Protein 1KS8 (pdb70)

Organism: NCBI:txid62960

Radius of gyration: 20.11 Å; Cα contacts (8 Å, |Δi|>4): 929; chains: 1; bounding box: 39×52×60 Å

CATH classification: 1.50.10.10

Secondary structure (DSSP, 8-state):
----HHHHHHHHHHHHHHTB-BSPPTT-S-TT---B-TT-B-TT--B---SB--SSS--EEHHHHHHHHHHHHHHHHHTHHHHHHTT-HHHHHHHHHHHHHHHHHH--BTTBEEEEES-HHHHHT--S-GGG--S---EEEE-SSS--HHHHHHHHHHHHHHHHHTTTT-HHHHHHHHHHHHHHHHHHHHS---HHHHSGGGGGTS----THHHHHHHHHHHHHHH--HHHHHHHHHHHHHTTGGGSPP---SS--HHHHHHHHHHHH--HHHHHHHHHHHHHHHHTS-B-TTS-B---STTHHHHHHHHHHHHHHHHHTTSSHHHHHHHHHHHHHIIIIITSS--BTTSSSS--S--S-HHHHPPPTTS--SHHHHT-SSPPSS--TTPBP----TTS-----TT-HHHH---HHHHHHHHHHHHHHHHTT-

InterPro domains:
  IPR001701 Glycoside hydrolase family 9 [PF00759] (20-440)
  IPR008928 Six-hairpin glycosidase superfamily [SSF48208] (18-444)
  IPR012341 Six-hairpin glycosidase-like superfamily [G3DSA:1.50.10.10] (16-448)
  IPR033126 Glycosyl hydrolases family 9, Asp/Glu active sites [PS00698] (416-434)

Solvent-accessible surface area: 15464 Å² total; per-residue (Å²): 195,92,42,79,9,72,65,0,0,82,13,0,11,48,0,2,13,2,2,12,0,0,156,23,48,119,88,18,126,14,89,62,7,108,61,3,13,78,127,5,88,7,89,136,40,51,74,0,17,13,1,2,4,6,7,4,10,5,0,0,4,4,2,0,4,0,0,0,1,0,0,2,0,1,0,5,38,38,5,74,60,0,1,59,66,2,72,4,37,96,32,2,45,95,4,0,69,45,0,0,50,4,1,36,74,0,13,42,52,103,54,35,2,1,1,1,0,0,59,0,10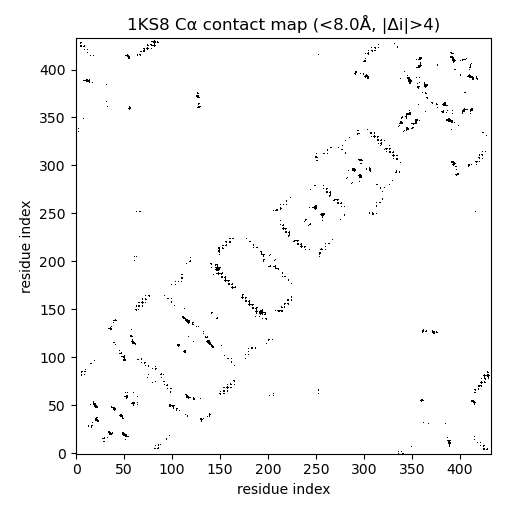3,35,2,58,73,42,3,0,22,3,62,58,26,136,49,80,39,52,11,61,53,0,25,68,94,130,26,1,0,2,0,0,0,0,0,0,0,0,0,0,0,0,4,24,18,11,156,132,83,53,33,117,23,10,98,57,0,30,69,30,0,101,52,0,10,72,1,1,39,100,80,102,15,83,3,3,76,17,4,67,33,0,116,126,72,26,41,16,53,50,22,85,1,1,1,0,0,0,0,0,0,0,29,46,24,31,111,58,87,74,24,25,88,33,0,24,66,18,8,95,128,29,18,0,85,129,60,60,39,12,9,20,33,39,40,0,0,1,0,0,1,2,2,0,1,105,36,28,105,100,109,67,14,30,75,35,0,76,72,35,0,50,107,2,40,108,106,31,95,63,5,107,125,31,0,0,34,60,56,80,118,0,3,2,12,25,1,4,2,3,0,0,0,0,1,7,0,3,86,39,60,25,64,27,93,62,3,51,99,32,0,32,60,4,0,17,6,3,1,16,85,12,61,45,0,5,0,2,37,33,48,76,92,25,2,56,62,2,32,4,12,6,0,5,1,28,72,65,137,49,111,14,56,107,112,23,43,111,34,113,89,70,9,133,25,96,3,33,0,0,0,0,1,0,0,43,92,86,23,91,29,113,24,53,10,63,36,121,26,44,0,35,0,2,1,2,14,0,0,0,0,1,0,0,0,0,0,0,7,41,49,64,96

Nearest PDB structures (foldseek):
  1ks8-assembly1_A  TM=1.002E+00  e=2.224E-71  Nasutitermes takasagoensis
  8u49-assembly1_A  TM=9.585E-01  e=5.360E-38  Bacillus licheniformis DSM 13 = ATCC 14580
  4tf4-assembly2_B  TM=9.426E-01  e=1.938E-38  Thermobifida fusca
  1g87-assembly1_A  TM=9.293E-01  e=2.355E-37  Ruminiclostridium cellulolyticum
  1ga2-assembly1_A  TM=9.289E-01  e=2.967E-37  Ruminiclostridium cellulolyticum

Structure (mmCIF, N/CA/C/O backbone):
data_1KS8
#
_entry.id   1KS8
#
_cell.length_a   89.71
_cell.length_b   83.83
_cell.length_c   60.68
_cell.angle_alpha   90.00
_cell.angle_beta   95.60
_cell.angle_gamma   90.00
#
_symmetry.space_group_name_H-M   'C 1 2 1'
#
loop_
_entity.id
_entity.type
_entity.pdbx_description
1 polymer Endo-b-1,4-glucanase
2 non-polymer 'SULFATE ION'
3 water water
#
loop_
_atom_site.group_PDB
_atom_site.id
_atom_site.type_symbol
_atom_site.label_atom_id
_atom_site.label_alt_id
_atom_site.label_comp_id
_atom_site.label_asym_id
_atom_site.label_entity_id
_atom_site.label_seq_id
_atom_site.pdbx_PDB_ins_code
_atom_site.Cartn_x
_atom_site.Cartn_y
_atom_site.Cartn_z
_atom_site.occupancy
_atom_site.B_iso_or_equiv
_atom_site.auth_seq_id
_atom_site.auth_comp_id
_atom_site.auth_asym_id
_atom_site.auth_atom_id
_atom_site.pdbx_PDB_model_num
ATOM 1 N N . MET A 1 1 ? 66.299 -39.446 -14.824 1.00 43.40 1 MET A N 1
ATOM 2 C CA . MET A 1 1 ? 67.096 -40.315 -15.737 1.00 42.67 1 MET A CA 1
ATOM 3 C C . MET A 1 1 ? 68.477 -40.592 -15.154 1.00 40.34 1 MET A C 1
ATOM 4 O O . MET A 1 1 ? 68.704 -40.410 -13.957 1.00 41.15 1 MET A O 1
ATOM 9 N N . ALA A 1 2 ? 69.395 -41.030 -16.011 1.00 36.63 2 ALA A N 1
ATOM 10 C CA . ALA A 1 2 ? 70.759 -41.335 -15.596 1.00 30.66 2 ALA A CA 1
ATOM 11 C C . ALA A 1 2 ? 70.764 -42.344 -14.454 1.00 26.80 2 ALA A C 1
ATOM 12 O O . ALA A 1 2 ? 71.274 -42.066 -13.367 1.00 26.99 2 ALA A O 1
ATOM 14 N N . TYR A 1 3 ? 70.197 -43.520 -14.707 1.00 20.40 3 TYR A N 1
ATOM 15 C CA . TYR A 1 3 ? 70.132 -44.569 -13.696 1.00 16.23 3 TYR A CA 1
ATOM 16 C C . TYR A 1 3 ? 71.416 -45.386 -13.612 1.00 14.15 3 TYR A C 1
ATOM 17 O O . TYR A 1 3 ? 72.046 -45.689 -14.626 1.00 14.37 3 TYR A O 1
ATOM 26 N N . ASP A 1 4 ? 71.789 -45.742 -12.388 1.00 12.65 4 ASP A N 1
ATOM 27 C CA . ASP A 1 4 ? 72.983 -46.540 -12.129 1.00 11.81 4 ASP A CA 1
ATOM 28 C C . ASP A 1 4 ? 72.587 -48.011 -12.259 1.00 11.47 4 ASP A C 1
ATOM 29 O O . ASP A 1 4 ? 72.303 -48.673 -11.258 1.00 10.54 4 ASP A O 1
ATOM 34 N N . TYR A 1 5 ? 72.570 -48.517 -13.489 1.00 10.82 5 TYR A N 1
ATOM 35 C CA . TYR A 1 5 ? 72.183 -49.906 -13.733 1.00 10.20 5 TYR A CA 1
ATOM 36 C C . TYR A 1 5 ? 73.060 -50.901 -12.991 1.00 10.57 5 TYR A C 1
ATOM 37 O O . TYR A 1 5 ? 72.588 -51.958 -12.576 1.00 9.93 5 TYR A O 1
ATOM 46 N N . LYS A 1 6 ? 74.338 -50.577 -12.832 1.00 9.74 6 LYS A N 1
ATOM 47 C CA . LYS A 1 6 ? 75.238 -51.469 -12.114 1.00 10.06 6 LYS A CA 1
ATOM 48 C C . LYS A 1 6 ? 74.743 -51.663 -10.687 1.00 9.21 6 LYS A C 1
ATOM 49 O O . LYS A 1 6 ? 74.729 -52.781 -10.173 1.00 9.91 6 LYS A O 1
ATOM 55 N N . GLN A 1 7 ? 74.328 -50.576 -10.043 1.00 9.92 7 GLN A N 1
ATOM 56 C CA . GLN A 1 7 ? 73.845 -50.683 -8.676 1.00 8.85 7 GLN A CA 1
ATOM 57 C C . GLN A 1 7 ? 72.474 -51.349 -8.601 1.00 9.16 7 GLN A C 1
ATOM 58 O O . GLN A 1 7 ? 72.185 -52.045 -7.631 1.00 8.84 7 GLN A O 1
ATOM 64 N N . VAL A 1 8 ? 71.621 -51.146 -9.603 1.00 8.81 8 VAL A N 1
ATOM 65 C CA . VAL A 1 8 ? 70.318 -51.799 -9.552 1.00 7.63 8 VAL A CA 1
ATOM 66 C C . VAL A 1 8 ? 70.550 -53.307 -9.673 1.00 8.74 8 VAL A C 1
ATOM 67 O O . VAL A 1 8 ? 69.860 -54.098 -9.030 1.00 7.73 8 VAL A O 1
ATOM 71 N N . LEU A 1 9 ? 71.535 -53.700 -10.482 1.00 8.10 9 LEU A N 1
ATOM 72 C CA . LEU A 1 9 ? 71.872 -55.117 -10.643 1.00 7.14 9 LEU A CA 1
ATOM 73 C C . LEU A 1 9 ? 72.301 -55.678 -9.286 1.00 8.34 9 LEU A C 1
ATOM 74 O O . LEU A 1 9 ? 71.860 -56.753 -8.880 1.00 8.19 9 LEU A O 1
ATOM 79 N N . ARG A 1 10 ? 73.162 -54.947 -8.585 1.00 7.67 10 ARG A N 1
ATOM 80 C CA . ARG A 1 10 ? 73.611 -55.381 -7.267 1.00 7.81 10 ARG A CA 1
ATOM 81 C C . ARG A 1 10 ? 72.414 -55.451 -6.320 1.00 7.82 10 ARG A C 1
ATOM 82 O O . ARG A 1 10 ? 72.326 -56.352 -5.486 1.00 7.57 10 ARG A O 1
ATOM 90 N N . ASP A 1 11 ? 71.494 -54.499 -6.450 1.00 8.08 11 ASP A N 1
ATOM 91 C CA . ASP A 1 11 ? 70.305 -54.481 -5.601 1.00 7.83 11 ASP A CA 1
ATOM 92 C C . ASP A 1 11 ? 69.452 -55.718 -5.861 1.00 7.20 11 ASP A C 1
ATOM 93 O O . ASP A 1 11 ? 68.936 -56.332 -4.929 1.00 7.33 11 ASP A O 1
ATOM 98 N N . SER A 1 12 ? 69.298 -56.082 -7.131 1.00 7.42 12 SER A N 1
ATOM 99 C CA . SER A 1 12 ? 68.505 -57.258 -7.474 1.00 7.57 12 SER A CA 1
ATOM 100 C C . SER A 1 12 ? 69.118 -58.503 -6.831 1.00 7.52 12 SER A C 1
ATOM 101 O O . SER A 1 12 ? 68.405 -59.395 -6.371 1.00 7.06 12 SER A O 1
ATOM 104 N N . LEU A 1 13 ? 70.445 -58.564 -6.794 1.00 6.98 13 LEU A N 1
ATOM 105 C CA . LEU A 1 13 ? 71.106 -59.698 -6.169 1.00 7.48 13 LEU A CA 1
ATOM 106 C C . LEU A 1 13 ? 70.819 -59.700 -4.669 1.00 8.03 13 LEU A C 1
ATOM 107 O O . LEU A 1 13 ? 70.747 -60.762 -4.053 1.00 7.65 13 LEU A O 1
ATOM 112 N N . LEU A 1 14 ? 70.642 -58.519 -4.076 1.00 7.86 14 LEU A N 1
ATOM 113 C CA . LEU A 1 14 ? 70.318 -58.450 -2.653 1.00 7.11 14 LEU A CA 1
ATOM 114 C C . LEU A 1 14 ? 68.907 -58.989 -2.444 1.00 6.86 14 LEU A C 1
ATOM 115 O O . LEU A 1 14 ? 68.609 -59.582 -1.409 1.00 6.92 14 LEU A O 1
ATOM 120 N N . PHE A 1 15 ? 68.031 -58.779 -3.422 1.00 6.49 15 PHE A N 1
ATOM 121 C CA . PHE A 1 15 ? 66.679 -59.306 -3.299 1.00 6.55 15 PHE A CA 1
ATOM 122 C C . PHE A 1 15 ? 66.760 -60.830 -3.258 1.00 5.98 15 PHE A C 1
ATOM 123 O O . PHE A 1 15 ? 66.116 -61.468 -2.430 1.00 6.89 15 PHE A O 1
ATOM 131 N N . TYR A 1 16 ? 67.553 -61.426 -4.145 1.00 6.34 16 TYR A N 1
ATOM 132 C CA . TYR A 1 16 ? 67.657 -62.877 -4.124 1.00 5.94 16 TYR A CA 1
ATOM 133 C C . TYR A 1 16 ? 68.260 -63.374 -2.809 1.00 5.80 16 TYR A C 1
ATOM 134 O O . TYR A 1 16 ? 67.860 -64.419 -2.305 1.00 6.87 16 TYR A O 1
ATOM 143 N N . GLU A 1 17 ? 69.198 -62.625 -2.230 1.00 7.60 17 GLU A N 1
ATOM 144 C CA . GLU A 1 17 ? 69.756 -63.048 -0.947 1.00 7.98 17 GLU A CA 1
ATOM 145 C C . GLU A 1 17 ? 68.634 -63.043 0.093 1.00 6.85 17 GLU A C 1
ATOM 146 O O . GLU A 1 17 ? 68.604 -63.888 0.986 1.00 8.57 17 GLU A O 1
ATOM 152 N N . ALA A 1 18 ? 67.713 -62.089 -0.029 1.00 7.39 18 ALA A N 1
ATOM 153 C CA . ALA A 1 18 ? 66.592 -61.974 0.902 1.00 6.60 18 ALA A CA 1
ATOM 154 C C . ALA A 1 18 ? 65.586 -63.113 0.751 1.00 6.68 18 ALA A C 1
ATOM 155 O O . ALA A 1 18 ? 64.771 -63.346 1.646 1.00 7.83 18 ALA A O 1
ATOM 157 N N . GLN A 1 19 ? 65.645 -63.812 -0.381 1.00 6.32 19 GLN A N 1
ATOM 158 C CA . GLN A 1 19 ? 64.735 -64.923 -0.664 1.00 6.95 19 GLN A CA 1
ATOM 159 C C . GLN A 1 19 ? 65.329 -66.286 -0.325 1.00 6.63 19 GLN A C 1
ATOM 160 O O . GLN A 1 19 ? 64.671 -67.313 -0.487 1.00 7.55 19 GLN A O 1
ATOM 166 N N . ARG A 1 20 ? 66.571 -66.305 0.143 1.00 6.55 20 ARG A N 1
ATOM 167 C CA . ARG A 1 20 ? 67.220 -67.567 0.465 1.00 6.43 20 ARG A CA 1
ATOM 168 C C . ARG A 1 20 ? 66.600 -68.334 1.623 1.00 6.79 20 ARG A C 1
ATOM 169 O O . ARG A 1 20 ? 66.302 -67.773 2.680 1.00 7.08 20 ARG A O 1
ATOM 177 N N . SER A 1 21 ? 66.411 -69.629 1.403 1.00 6.90 21 SER A N 1
ATOM 178 C CA . SER A 1 21 ? 65.879 -70.527 2.416 1.00 6.98 21 SER A CA 1
ATOM 179 C C . SER A 1 21 ? 67.044 -71.407 2.874 1.00 6.99 21 SER A C 1
ATOM 180 O O . SER A 1 21 ? 68.022 -71.582 2.140 1.00 7.71 21 SER A O 1
ATOM 183 N N . GLY A 1 22 ? 66.950 -71.941 4.090 1.00 7.27 22 GLY A N 1
ATOM 184 C CA . GLY A 1 22 ? 67.996 -72.811 4.603 1.00 8.39 22 GLY A CA 1
ATOM 185 C C . GLY A 1 22 ? 69.050 -72.123 5.448 1.00 9.23 22 GLY A C 1
ATOM 186 O O . GLY A 1 22 ? 68.808 -71.066 6.027 1.00 9.16 22 GLY A O 1
ATOM 187 N N . ARG A 1 23 ? 70.225 -72.739 5.528 1.00 9.81 23 ARG A N 1
ATOM 188 C CA . ARG A 1 23 ? 71.335 -72.189 6.299 1.00 11.09 23 ARG A CA 1
ATOM 189 C C . ARG A 1 23 ? 72.054 -71.139 5.458 1.00 10.61 23 ARG A C 1
ATOM 190 O O . ARG A 1 23 ? 72.568 -71.438 4.380 1.00 11.42 23 ARG A O 1
ATOM 198 N N . LEU A 1 24 ? 72.083 -69.908 5.955 1.00 10.83 24 LEU A N 1
ATOM 199 C CA . LEU A 1 24 ? 72.719 -68.814 5.234 1.00 11.52 24 LEU A CA 1
ATOM 200 C C . LEU A 1 24 ? 74.229 -68.794 5.447 1.00 12.57 24 LEU A C 1
ATOM 201 O O . LEU A 1 24 ? 74.720 -69.108 6.533 1.00 13.59 24 LEU A O 1
ATOM 206 N N . PRO A 1 25 ? 74.986 -68.419 4.405 1.00 12.72 25 PRO A N 1
ATOM 207 C CA . PRO A 1 25 ? 76.447 -68.364 4.477 1.00 13.95 25 PRO A CA 1
ATOM 208 C C . PRO A 1 25 ? 76.983 -67.247 5.361 1.00 14.63 25 PRO A C 1
ATOM 209 O O . PRO A 1 25 ? 76.303 -66.252 5.617 1.00 14.58 25 PRO A O 1
ATOM 213 N N . ALA A 1 26 ? 78.217 -67.421 5.819 1.00 15.75 26 ALA A N 1
ATOM 214 C CA . ALA A 1 26 ? 78.858 -66.434 6.675 1.00 16.62 26 ALA A CA 1
ATOM 215 C C . ALA A 1 26 ? 78.985 -65.082 5.982 1.00 16.76 26 ALA A C 1
ATOM 216 O O . ALA A 1 26 ? 78.963 -64.042 6.639 1.00 18.27 26 ALA A O 1
ATOM 218 N N . ASP A 1 27 ? 79.110 -65.091 4.658 1.00 16.84 27 ASP A N 1
ATOM 219 C CA . ASP A 1 27 ? 79.253 -63.841 3.920 1.00 16.81 27 ASP A CA 1
ATOM 220 C C . ASP A 1 27 ? 77.939 -63.252 3.412 1.00 15.50 27 ASP A C 1
ATOM 221 O O . ASP A 1 27 ? 77.937 -62.415 2.512 1.00 16.52 27 ASP A O 1
ATOM 226 N N . GLN A 1 28 ? 76.825 -63.693 3.991 1.00 13.74 28 GLN A N 1
ATOM 227 C CA . GLN A 1 28 ? 75.510 -63.181 3.613 1.00 12.29 28 GLN A CA 1
ATOM 228 C C . GLN A 1 28 ? 75.537 -61.659 3.765 1.00 12.88 28 GLN A C 1
ATOM 229 O O . GLN A 1 28 ? 76.051 -61.144 4.758 1.00 14.59 28 GLN A O 1
ATOM 235 N N . LYS A 1 29 ? 74.991 -60.942 2.785 1.00 11.74 29 LYS A N 1
ATOM 236 C CA . LYS A 1 29 ? 74.965 -59.482 2.829 1.00 11.00 29 LYS A CA 1
ATOM 237 C C . LYS A 1 29 ? 73.660 -58.953 3.417 1.00 11.88 29 LYS A C 1
ATOM 238 O O . LYS A 1 29 ? 73.649 -57.923 4.090 1.00 14.27 29 LYS A O 1
ATOM 244 N N . VAL A 1 30 ? 72.560 -59.652 3.158 1.00 12.15 30 VAL A N 1
ATOM 245 C CA . VAL A 1 30 ? 71.268 -59.262 3.714 1.00 10.97 30 VAL A CA 1
ATOM 246 C C . VAL A 1 30 ? 71.220 -59.995 5.055 1.00 10.79 30 VAL A C 1
ATOM 247 O O . VAL A 1 30 ? 70.657 -61.086 5.182 1.00 10.15 30 VAL A O 1
ATOM 251 N N . THR A 1 31 ? 71.835 -59.368 6.052 1.00 12.14 31 THR A N 1
ATOM 252 C CA . THR A 1 31 ? 71.958 -59.939 7.383 1.00 13.52 31 THR A CA 1
ATOM 253 C C . THR A 1 31 ? 70.740 -59.945 8.294 1.00 12.29 31 THR A C 1
ATOM 254 O O . THR A 1 31 ? 70.785 -60.560 9.357 1.00 12.10 31 THR A O 1
ATOM 258 N N . TRP A 1 32 ? 69.661 -59.263 7.914 1.00 10.43 32 TRP A N 1
ATOM 259 C CA . TRP A 1 32 ? 68.474 -59.310 8.760 1.00 10.19 32 TRP A CA 1
ATOM 260 C C . TRP A 1 32 ? 67.759 -60.643 8.541 1.00 10.56 32 TRP A C 1
ATOM 261 O O . TRP A 1 32 ? 66.884 -61.023 9.319 1.00 11.21 32 TRP A O 1
ATOM 272 N N . ARG A 1 33 ? 68.139 -61.350 7.477 1.00 9.14 33 ARG A N 1
ATOM 273 C CA . ARG A 1 33 ? 67.575 -62.669 7.197 1.00 9.22 33 ARG A CA 1
ATOM 274 C C . ARG A 1 33 ? 68.383 -63.679 8.012 1.00 9.79 33 ARG A C 1
ATOM 275 O O . ARG A 1 33 ? 69.605 -63.549 8.137 1.00 10.36 33 ARG A O 1
ATOM 283 N N . LYS A 1 34 ? 67.702 -64.681 8.559 1.00 10.17 34 LYS A N 1
ATOM 284 C CA . LYS A 1 34 ? 68.354 -65.695 9.384 1.00 10.15 34 LYS A CA 1
ATOM 285 C C . LYS A 1 34 ? 68.110 -67.113 8.879 1.00 10.16 34 LYS A C 1
ATOM 286 O O . LYS A 1 34 ? 67.246 -67.343 8.036 1.00 9.77 34 LYS A O 1
ATOM 292 N N . ASP A 1 35 ? 68.876 -68.062 9.409 1.00 9.52 35 ASP A N 1
ATOM 293 C CA . ASP A 1 35 ? 68.721 -69.462 9.033 1.00 9.56 35 ASP A CA 1
ATOM 294 C C . ASP A 1 35 ? 67.271 -69.876 9.275 1.00 7.96 35 ASP A C 1
ATOM 295 O O . ASP A 1 35 ? 66.678 -69.523 10.297 1.00 9.41 35 ASP A O 1
ATOM 300 N N . SER A 1 36 ? 66.703 -70.643 8.350 1.00 8.33 36 SER A N 1
ATOM 301 C CA . SER A 1 36 ? 65.318 -71.073 8.489 1.00 8.19 36 SER A CA 1
ATOM 302 C C . SER A 1 36 ? 65.024 -72.285 7.623 1.00 8.04 36 SER A C 1
ATOM 303 O O . SER A 1 36 ? 65.820 -72.644 6.752 1.00 7.85 36 SER A O 1
ATOM 306 N N . ALA A 1 37 ? 63.869 -72.901 7.867 1.00 9.00 37 ALA A N 1
ATOM 307 C CA . ALA A 1 37 ? 63.433 -74.075 7.118 1.00 8.51 37 ALA A CA 1
ATOM 308 C C . ALA A 1 37 ? 64.537 -75.121 7.082 1.00 8.41 37 ALA A C 1
ATOM 309 O O . ALA A 1 37 ? 64.781 -75.752 6.050 1.00 8.70 37 ALA A O 1
ATOM 311 N N . LEU A 1 38 ? 65.183 -75.320 8.227 1.00 8.93 38 LEU A N 1
ATOM 312 C CA . LEU A 1 38 ? 66.286 -76.269 8.338 1.00 10.64 38 LEU A CA 1
ATOM 313 C C . LEU A 1 38 ? 65.855 -77.730 8.421 1.00 10.25 38 LEU A C 1
ATOM 314 O O . LEU A 1 38 ? 66.700 -78.625 8.430 1.00 11.94 38 LEU A O 1
ATOM 319 N N . ASN A 1 39 ? 64.548 -77.969 8.476 1.00 11.00 39 ASN A N 1
ATOM 320 C CA . ASN A 1 39 ? 64.026 -79.330 8.554 1.00 12.21 39 ASN A CA 1
ATOM 321 C C . ASN A 1 39 ? 63.363 -79.773 7.252 1.00 10.66 39 ASN A C 1
ATOM 322 O O . ASN A 1 39 ? 62.741 -80.833 7.196 1.00 10.50 39 ASN A O 1
ATOM 327 N N . ASP A 1 40 ? 63.483 -78.961 6.204 1.00 9.81 40 ASP A N 1
ATOM 328 C CA . ASP A 1 40 ? 62.884 -79.313 4.919 1.00 8.91 40 ASP A CA 1
ATOM 329 C C . ASP A 1 40 ? 63.465 -80.645 4.459 1.00 8.83 40 ASP A C 1
ATOM 330 O O . ASP A 1 40 ? 64.684 -80.795 4.339 1.00 8.99 40 ASP A O 1
ATOM 335 N N . GLN A 1 41 ? 62.593 -81.612 4.194 1.00 7.93 41 GLN A N 1
ATOM 336 C CA . GLN A 1 41 ? 63.061 -82.934 3.800 1.00 8.54 41 GLN A CA 1
ATOM 337 C C . GLN A 1 41 ? 62.060 -83.727 2.974 1.00 9.13 41 GLN A C 1
ATOM 338 O O . GLN A 1 41 ? 60.856 -83.457 3.003 1.00 8.64 41 GLN A O 1
ATOM 344 N N . GLY A 1 42 ? 62.576 -84.717 2.249 1.00 8.72 42 GLY A N 1
ATOM 345 C CA . GLY A 1 42 ? 61.746 -85.562 1.410 1.00 9.66 42 GLY A CA 1
ATOM 346 C C . GLY A 1 42 ? 61.008 -86.638 2.184 1.00 8.92 42 GLY A C 1
ATOM 347 O O . GLY A 1 42 ? 61.106 -86.717 3.409 1.00 9.83 42 GLY A O 1
ATOM 348 N N . ASP A 1 43 ? 60.278 -87.480 1.460 1.00 9.80 43 ASP A N 1
ATOM 349 C CA . ASP A 1 43 ? 59.491 -88.537 2.081 1.00 10.57 43 ASP A CA 1
ATOM 350 C C . ASP A 1 43 ? 60.308 -89.590 2.828 1.00 10.11 43 ASP A C 1
ATOM 351 O O . ASP A 1 43 ? 59.786 -90.251 3.726 1.00 10.99 43 ASP A O 1
ATOM 356 N N . GLN A 1 44 ? 61.579 -89.747 2.465 1.00 10.44 44 GLN A N 1
ATOM 357 C CA . GLN A 1 44 ? 62.450 -90.701 3.149 1.00 10.29 44 GLN A CA 1
ATOM 358 C C . GLN A 1 44 ? 63.400 -89.955 4.078 1.00 10.51 44 GLN A C 1
ATOM 359 O O . GLN A 1 44 ? 64.330 -90.534 4.636 1.00 9.89 44 GLN A O 1
ATOM 365 N N . GLY A 1 45 ? 63.162 -88.659 4.241 1.00 8.98 45 GLY A N 1
ATOM 366 C CA . GLY A 1 45 ? 64.011 -87.861 5.105 1.00 8.90 45 GLY A CA 1
ATOM 367 C C . GLY A 1 45 ? 65.198 -87.246 4.389 1.00 6.67 45 GLY A C 1
ATOM 368 O O . GLY A 1 45 ? 66.114 -86.739 5.038 1.00 8.61 45 GLY A O 1
ATOM 369 N N . GLN A 1 46 ? 65.192 -87.287 3.058 1.00 7.25 46 GLN A N 1
ATOM 370 C CA . GLN A 1 46 ? 66.283 -86.706 2.285 1.00 8.01 46 GLN A CA 1
ATOM 371 C C . GLN A 1 46 ? 66.356 -85.210 2.559 1.00 8.80 46 GLN A C 1
ATOM 372 O O . GLN A 1 46 ? 65.335 -84.538 2.677 1.00 9.47 46 GLN A O 1
ATOM 378 N N . ASP A 1 47 ? 67.572 -84.692 2.646 1.00 9.34 47 ASP A N 1
ATOM 379 C CA . ASP A 1 47 ? 67.778 -83.273 2.890 1.00 8.96 47 ASP A CA 1
ATOM 380 C C . ASP A 1 47 ? 67.266 -82.445 1.711 1.00 9.28 47 ASP A C 1
ATOM 381 O O . ASP A 1 47 ? 67.664 -82.670 0.572 1.00 9.81 47 ASP A O 1
ATOM 386 N N . LEU A 1 48 ? 66.362 -81.507 1.988 1.00 8.87 48 LEU A N 1
ATOM 387 C CA . LEU A 1 48 ? 65.837 -80.626 0.948 1.00 8.55 48 LEU A CA 1
ATOM 388 C C . LEU A 1 48 ? 65.990 -79.172 1.384 1.00 9.10 48 LEU A C 1
ATOM 389 O O . LEU A 1 48 ? 65.258 -78.293 0.927 1.00 8.49 48 LEU A O 1
ATOM 394 N N . THR A 1 49 ? 66.943 -78.920 2.276 1.00 9.10 49 THR A N 1
ATOM 395 C CA . THR A 1 49 ? 67.176 -77.561 2.750 1.00 8.57 49 THR A CA 1
ATOM 396 C C . THR A 1 49 ? 67.850 -76.720 1.676 1.00 8.32 49 THR A C 1
ATOM 397 O O . THR A 1 49 ? 68.586 -77.232 0.829 1.00 8.61 49 THR A O 1
ATOM 401 N N . GLY A 1 50 ? 67.592 -75.418 1.720 1.00 7.88 50 GLY A N 1
ATOM 402 C CA . GLY A 1 50 ? 68.173 -74.520 0.742 1.00 7.19 50 GLY A CA 1
ATOM 403 C C . GLY A 1 50 ? 67.149 -74.049 -0.271 1.00 6.32 50 GLY A C 1
ATOM 404 O O . GLY A 1 50 ? 65.941 -74.119 -0.029 1.00 7.59 50 GLY A O 1
ATOM 405 N N . GLY A 1 51 ? 67.628 -73.572 -1.413 1.00 6.24 51 GLY A N 1
ATOM 406 C CA . GLY A 1 51 ? 66.723 -73.082 -2.435 1.00 7.37 51 GLY A CA 1
ATOM 407 C C . GLY A 1 51 ? 66.158 -71.720 -2.076 1.00 6.82 51 GLY A C 1
ATOM 408 O O . GLY A 1 51 ? 66.553 -71.111 -1.078 1.00 6.93 51 GLY A O 1
ATOM 409 N N . TYR A 1 52 ? 65.224 -71.246 -2.892 1.00 6.93 52 TYR A N 1
ATOM 410 C CA . TYR A 1 52 ? 64.600 -69.946 -2.679 1.00 6.31 52 TYR A CA 1
ATOM 411 C C . TYR A 1 52 ? 63.137 -70.011 -2.276 1.00 6.93 52 TYR A C 1
ATOM 412 O O . TYR A 1 52 ? 62.377 -70.837 -2.786 1.00 7.59 52 TYR A O 1
ATOM 421 N N . PHE A 1 53 ? 62.751 -69.132 -1.360 1.00 7.13 53 PHE A N 1
ATOM 422 C CA . PHE A 1 53 ? 61.352 -69.012 -0.981 1.00 6.04 53 PHE A CA 1
ATOM 423 C C . PHE A 1 53 ? 60.795 -68.344 -2.236 1.00 7.54 53 PHE A C 1
ATOM 424 O O . PHE A 1 53 ? 61.461 -67.501 -2.847 1.00 7.98 53 PHE A O 1
ATOM 432 N N . ASP A 1 54 ? 59.580 -68.702 -2.626 1.00 6.69 54 ASP A N 1
ATOM 433 C CA . ASP A 1 54 ? 59.020 -68.172 -3.862 1.00 6.65 54 ASP A CA 1
ATOM 434 C C . ASP A 1 54 ? 58.765 -66.679 -3.966 1.00 6.26 54 ASP A C 1
ATOM 435 O O . ASP A 1 54 ? 59.242 -66.023 -4.893 1.00 7.55 54 ASP A O 1
ATOM 440 N N . ALA A 1 55 ? 58.011 -66.144 -3.015 1.00 6.88 55 ALA A N 1
ATOM 441 C CA . ALA A 1 55 ? 57.646 -64.740 -3.069 1.00 7.28 55 ALA A CA 1
ATOM 442 C C . ALA A 1 55 ? 57.655 -64.108 -1.686 1.00 6.47 55 ALA A C 1
ATOM 443 O O . ALA A 1 55 ? 58.702 -64.028 -1.052 1.00 7.68 55 ALA A O 1
ATOM 445 N N . GLY A 1 56 ? 56.496 -63.640 -1.231 1.00 6.46 56 GLY A N 1
ATOM 446 C CA . GLY A 1 56 ? 56.412 -63.048 0.095 1.00 6.26 56 GLY A CA 1
ATOM 447 C C . GLY A 1 56 ? 56.099 -64.117 1.127 1.00 7.11 56 GLY A C 1
ATOM 448 O O . GLY A 1 56 ? 55.973 -63.826 2.323 1.00 7.31 56 GLY A O 1
ATOM 449 N N . ASP A 1 57 ? 55.981 -65.353 0.644 1.00 7.59 57 ASP A N 1
ATOM 450 C CA . ASP A 1 57 ? 55.680 -66.531 1.453 1.00 7.31 57 ASP A CA 1
ATOM 451 C C . ASP A 1 57 ? 56.934 -67.377 1.651 1.00 6.47 57 ASP A C 1
ATOM 452 O O . ASP A 1 57 ? 58.036 -66.956 1.300 1.00 7.02 57 ASP A O 1
ATOM 457 N N . PHE A 1 58 ? 56.769 -68.578 2.197 1.00 6.74 58 PHE A N 1
ATOM 458 C CA . PHE A 1 58 ? 57.917 -69.442 2.441 1.00 6.38 58 PHE A CA 1
ATOM 459 C C . PHE A 1 58 ? 57.816 -70.809 1.786 1.00 6.93 58 PHE A C 1
ATOM 460 O O . PHE A 1 58 ? 58.515 -71.751 2.165 1.00 7.20 58 PHE A O 1
ATOM 468 N N . VAL A 1 59 ? 56.948 -70.914 0.787 1.00 6.68 59 VAL A N 1
ATOM 469 C CA . VAL A 1 59 ? 56.823 -72.160 0.051 1.00 6.47 59 VAL A CA 1
ATOM 470 C C . VAL A 1 59 ? 57.928 -72.166 -0.998 1.00 6.43 59 VAL A C 1
ATOM 471 O O . VAL A 1 59 ? 58.298 -71.119 -1.538 1.00 7.09 59 VAL A O 1
ATOM 475 N N . LYS A 1 60 ? 58.469 -73.346 -1.265 1.00 6.38 60 LYS A N 1
ATOM 476 C CA . LYS A 1 60 ? 59.481 -73.497 -2.292 1.00 6.21 60 LYS A CA 1
ATOM 477 C C . LYS A 1 60 ? 58.747 -74.150 -3.471 1.00 6.61 60 LYS A C 1
ATOM 478 O O . LYS A 1 60 ? 58.514 -75.361 -3.490 1.00 6.50 60 LYS A O 1
ATOM 484 N N . PHE A 1 61 ? 58.324 -73.314 -4.420 1.00 6.62 61 PHE A N 1
ATOM 485 C CA . PHE A 1 61 ? 57.602 -73.761 -5.617 1.00 5.54 61 PHE A CA 1
ATOM 486 C C . PHE A 1 61 ? 58.638 -74.025 -6.706 1.00 7.04 61 PHE A C 1
ATOM 487 O O . PHE A 1 61 ? 59.213 -73.093 -7.275 1.00 7.46 61 PHE A O 1
ATOM 495 N N . GLY A 1 62 ? 58.853 -75.301 -7.002 1.00 6.90 62 GLY A N 1
ATOM 496 C CA . GLY A 1 62 ? 59.861 -75.688 -7.974 1.00 6.47 62 GLY A CA 1
ATOM 497 C C . GLY A 1 62 ? 59.785 -75.192 -9.405 1.00 5.42 62 GLY A C 1
ATOM 498 O O . GLY A 1 62 ? 60.819 -74.981 -10.035 1.00 6.98 62 GLY A O 1
ATOM 499 N N . PHE A 1 63 ? 58.583 -75.005 -9.932 1.00 7.12 63 PHE A N 1
ATOM 500 C CA . PHE A 1 63 ? 58.450 -74.566 -11.312 1.00 7.15 63 PHE A CA 1
ATOM 501 C C . PHE A 1 63 ? 58.978 -73.135 -11.470 1.00 7.27 63 PHE A C 1
ATOM 502 O O . PHE A 1 63 ? 59.906 -72.896 -12.243 1.00 7.44 63 PHE A O 1
ATOM 510 N N . PRO A 1 64 ? 58.407 -72.163 -10.737 1.00 7.09 64 PRO A N 1
ATOM 511 C CA . PRO A 1 64 ? 58.954 -70.817 -10.916 1.00 7.30 64 PRO A CA 1
ATOM 512 C C . PRO A 1 64 ? 60.398 -70.699 -10.424 1.00 7.13 64 PRO A C 1
ATOM 513 O O . PRO A 1 64 ? 61.139 -69.849 -10.901 1.00 7.39 64 PRO A O 1
ATOM 517 N N . MET A 1 65 ? 60.810 -71.548 -9.482 1.00 7.06 65 MET A N 1
ATOM 518 C CA . MET A 1 65 ? 62.187 -71.466 -8.994 1.00 7.15 65 MET A CA 1
ATOM 519 C C . MET A 1 65 ? 63.155 -71.893 -10.093 1.00 7.15 65 MET A C 1
ATOM 520 O O . MET A 1 65 ? 64.208 -71.286 -10.268 1.00 7.34 65 MET A O 1
ATOM 525 N N . ALA A 1 66 ? 62.796 -72.941 -10.829 1.00 6.04 66 ALA A N 1
ATOM 526 C CA . ALA A 1 66 ? 63.641 -73.428 -11.913 1.00 6.89 66 ALA A CA 1
ATOM 527 C C . ALA A 1 66 ? 63.696 -72.388 -13.028 1.00 6.57 66 ALA A C 1
ATOM 528 O O . ALA A 1 66 ? 64.765 -72.106 -13.572 1.00 7.74 66 ALA A O 1
ATOM 530 N N . TYR A 1 67 ? 62.539 -71.823 -13.363 1.00 7.55 67 TYR A N 1
ATOM 531 C CA . TYR A 1 67 ? 62.459 -70.794 -14.393 1.00 7.01 67 TYR A CA 1
ATOM 532 C C . TYR A 1 67 ? 63.384 -69.636 -14.018 1.00 7.94 67 TYR A C 1
ATOM 533 O O . TYR A 1 67 ? 64.137 -69.123 -14.848 1.00 7.49 67 TYR A O 1
ATOM 542 N N . THR A 1 68 ? 63.319 -69.227 -12.756 1.00 7.18 68 THR A N 1
ATOM 543 C CA . THR A 1 68 ? 64.147 -68.133 -12.271 1.00 7.90 68 THR A CA 1
ATOM 544 C C . THR A 1 68 ? 65.618 -68.454 -12.496 1.00 7.21 68 THR A C 1
ATOM 545 O O . THR A 1 68 ? 66.377 -67.629 -13.011 1.00 7.88 68 THR A O 1
ATOM 549 N N . ALA A 1 69 ? 66.013 -69.662 -12.110 1.00 7.07 69 ALA A N 1
ATOM 550 C CA . ALA A 1 69 ? 67.395 -70.095 -12.266 1.00 7.20 69 ALA A CA 1
ATOM 551 C C . ALA A 1 69 ? 67.842 -70.090 -13.724 1.00 7.87 69 ALA A C 1
ATOM 552 O O . ALA A 1 69 ? 68.943 -69.646 -14.036 1.00 8.72 69 ALA A O 1
ATOM 554 N N . THR A 1 70 ? 66.992 -70.581 -14.619 1.00 6.86 70 THR A N 1
ATOM 555 C CA . THR A 1 70 ? 67.342 -70.619 -16.035 1.00 7.70 70 THR A CA 1
ATOM 556 C C . THR A 1 70 ? 67.567 -69.221 -16.596 1.00 7.43 70 THR A C 1
ATOM 557 O O . THR A 1 70 ? 68.558 -68.975 -17.274 1.00 8.13 70 THR A O 1
ATOM 561 N N . VAL A 1 71 ? 66.647 -68.307 -16.313 1.00 7.83 71 VAL A N 1
ATOM 562 C CA . VAL A 1 71 ? 66.763 -66.947 -16.821 1.00 8.15 71 VAL A CA 1
ATOM 563 C C . VAL A 1 71 ? 67.961 -66.205 -16.223 1.00 7.64 71 VAL A C 1
ATOM 564 O O . VAL A 1 71 ? 68.644 -65.454 -16.925 1.00 7.82 71 VAL A O 1
ATOM 568 N N . LEU A 1 72 ? 68.234 -66.417 -14.939 1.00 7.26 72 LEU A N 1
ATOM 569 C CA . LEU A 1 72 ? 69.386 -65.763 -14.332 1.00 7.94 72 LEU A CA 1
ATOM 570 C C . LEU A 1 72 ? 70.667 -66.297 -14.976 1.00 8.60 72 LEU A C 1
ATOM 571 O O . LEU A 1 72 ? 71.566 -65.527 -15.305 1.00 8.63 72 LEU A O 1
ATOM 576 N N . ALA A 1 73 ? 70.746 -67.612 -15.165 1.00 8.49 73 ALA A N 1
ATOM 577 C CA . ALA A 1 73 ? 71.929 -68.213 -15.780 1.00 8.49 73 ALA A CA 1
ATOM 578 C C . ALA A 1 73 ? 72.073 -67.731 -17.224 1.00 8.76 73 ALA A C 1
ATOM 579 O O . ALA A 1 73 ? 73.174 -67.454 -17.692 1.00 9.16 73 ALA A O 1
ATOM 581 N N . TRP A 1 74 ? 70.948 -67.633 -17.922 1.00 8.16 74 TRP A N 1
ATOM 582 C CA . TRP A 1 74 ? 70.923 -67.185 -19.312 1.00 8.85 74 TRP A CA 1
ATOM 583 C C . TRP A 1 74 ? 71.570 -65.803 -19.439 1.00 8.85 74 TRP A C 1
ATOM 584 O O . TRP A 1 74 ? 72.402 -65.572 -20.320 1.00 9.62 74 TRP A O 1
ATOM 595 N N . GLY A 1 75 ? 71.198 -64.887 -18.550 1.00 8.77 75 GLY A N 1
ATOM 596 C CA . GLY A 1 75 ? 71.766 -63.552 -18.589 1.00 9.23 75 GLY A CA 1
ATOM 597 C C . GLY A 1 75 ? 73.239 -63.553 -18.222 1.00 10.24 75 GLY A C 1
ATOM 598 O O . GLY A 1 75 ? 74.018 -62.758 -18.746 1.00 10.98 75 GLY A O 1
ATOM 599 N N . LEU A 1 76 ? 73.618 -64.445 -17.311 1.00 10.66 76 LEU A N 1
ATOM 600 C CA . LEU A 1 76 ? 75.005 -64.567 -16.873 1.00 12.11 76 LEU A CA 1
ATOM 601 C C . LEU A 1 76 ? 75.890 -65.053 -18.013 1.00 12.87 76 LEU A C 1
ATOM 602 O O . LEU A 1 76 ? 77.070 -64.705 -18.090 1.00 13.49 76 LEU A O 1
ATOM 607 N N . ILE A 1 77 ? 75.318 -65.868 -18.891 1.00 11.23 77 ILE A N 1
ATOM 608 C CA . ILE A 1 77 ? 76.057 -66.405 -20.028 1.00 11.99 77 ILE A CA 1
ATOM 609 C C . ILE A 1 77 ? 76.209 -65.384 -21.156 1.00 13.16 77 ILE A C 1
ATOM 610 O O . ILE A 1 77 ? 77.318 -65.134 -21.629 1.00 15.71 77 ILE A O 1
ATOM 615 N N . ASP A 1 78 ? 75.097 -64.790 -21.579 1.00 11.02 78 ASP A N 1
ATOM 616 C CA . ASP A 1 78 ? 75.111 -63.822 -22.673 1.00 10.40 78 ASP A CA 1
ATOM 617 C C . ASP A 1 78 ? 75.599 -62.425 -22.312 1.00 10.75 78 ASP A C 1
ATOM 618 O O . ASP A 1 78 ? 76.098 -61.697 -23.174 1.00 11.88 78 ASP A O 1
ATOM 623 N N . PHE A 1 79 ? 75.462 -62.045 -21.047 1.00 10.51 79 PHE A N 1
ATOM 624 C CA . PHE A 1 79 ? 75.867 -60.712 -20.618 1.00 11.46 79 PHE A CA 1
ATOM 625 C C . PHE A 1 79 ? 76.763 -60.751 -19.387 1.00 11.52 79 PHE A C 1
ATOM 626 O O . PHE A 1 79 ? 76.629 -59.940 -18.468 1.00 11.15 79 PHE A O 1
ATOM 634 N N . GLU A 1 80 ? 77.693 -61.700 -19.389 1.00 12.11 80 GLU A N 1
ATOM 635 C CA . GLU A 1 80 ? 78.630 -61.866 -18.289 1.00 12.48 80 GLU A CA 1
ATOM 636 C C . GLU A 1 80 ? 79.400 -60.571 -18.041 1.00 12.88 80 GLU A C 1
ATOM 637 O O . GLU A 1 80 ? 79.703 -60.224 -16.899 1.00 12.48 80 GLU A O 1
ATOM 643 N N . ALA A 1 81 ? 79.713 -59.857 -19.119 1.00 13.54 81 ALA A N 1
ATOM 644 C CA . ALA A 1 81 ? 80.449 -58.603 -19.013 1.00 13.76 81 ALA A CA 1
ATOM 645 C C . ALA A 1 81 ? 79.702 -57.596 -18.146 1.00 12.92 81 ALA A C 1
ATOM 646 O O . ALA A 1 81 ? 80.317 -56.769 -17.475 1.00 13.69 81 ALA A O 1
ATOM 648 N N . GLY A 1 82 ? 78.374 -57.665 -18.167 1.00 12.01 82 GLY A N 1
ATOM 649 C CA . GLY A 1 82 ? 77.573 -56.754 -17.369 1.00 12.49 82 GLY A CA 1
ATOM 650 C C . GLY A 1 82 ? 77.798 -57.011 -15.895 1.00 11.60 82 GLY A C 1
ATOM 651 O O . GLY A 1 82 ? 77.950 -56.080 -15.106 1.00 12.16 82 GLY A O 1
ATOM 652 N N . TYR A 1 83 ? 77.811 -58.286 -15.522 1.00 11.39 83 TYR A N 1
ATOM 653 C CA . TYR A 1 83 ? 78.044 -58.670 -14.138 1.00 10.83 83 TYR A CA 1
ATOM 654 C C . TYR A 1 83 ? 79.459 -58.275 -13.728 1.00 11.43 83 TYR A C 1
ATOM 655 O O . TYR A 1 83 ? 79.669 -57.733 -12.645 1.00 11.69 83 TYR A O 1
ATOM 664 N N . SER A 1 84 ? 80.431 -58.543 -14.595 1.00 12.07 84 SER A N 1
ATOM 665 C CA . SER A 1 84 ? 81.817 -58.206 -14.289 1.00 13.47 84 SER A CA 1
ATOM 666 C C . SER A 1 84 ? 82.020 -56.706 -14.116 1.00 13.26 84 SER A C 1
ATOM 667 O O . SER A 1 84 ? 82.713 -56.272 -13.197 1.00 13.26 84 SER A O 1
ATOM 670 N N . SER A 1 85 ? 81.414 -55.914 -14.995 1.00 12.88 85 SER A N 1
ATOM 671 C CA . SER A 1 85 ? 81.542 -54.464 -14.912 1.00 14.00 85 SER A CA 1
ATOM 672 C C . SER A 1 85 ? 80.944 -53.929 -13.618 1.00 14.02 85 SER A C 1
ATOM 673 O O . SER A 1 85 ? 81.372 -52.893 -13.105 1.00 14.75 85 SER A O 1
ATOM 676 N N . ALA A 1 86 ? 79.952 -54.639 -13.090 1.00 12.50 86 ALA A N 1
ATOM 677 C CA . ALA A 1 86 ? 79.298 -54.229 -11.855 1.00 12.84 86 ALA A CA 1
ATOM 678 C C . ALA A 1 86 ? 79.979 -54.852 -10.641 1.00 12.25 86 ALA A C 1
ATOM 679 O O . ALA A 1 86 ? 79.544 -54.645 -9.507 1.00 13.58 86 ALA A O 1
ATOM 681 N N . GLY A 1 87 ? 81.049 -55.606 -10.882 1.00 13.06 87 GLY A N 1
ATOM 682 C CA . GLY A 1 87 ? 81.758 -56.264 -9.798 1.00 12.91 87 GLY A CA 1
ATOM 683 C C . GLY A 1 87 ? 80.837 -57.242 -9.096 1.00 13.76 87 GLY A C 1
ATOM 684 O O . GLY A 1 87 ? 80.937 -57.454 -7.889 1.00 14.71 87 GLY A O 1
ATOM 685 N N . ALA A 1 88 ? 79.943 -57.853 -9.868 1.00 12.88 88 ALA A N 1
ATOM 686 C CA . ALA A 1 88 ? 78.969 -58.789 -9.322 1.00 12.67 88 ALA A CA 1
ATOM 687 C C . ALA A 1 88 ? 78.992 -60.174 -9.964 1.00 11.94 88 ALA A C 1
ATOM 688 O O . ALA A 1 88 ? 78.014 -60.916 -9.873 1.00 11.31 88 ALA A O 1
ATOM 690 N N . LEU A 1 89 ? 80.098 -60.531 -10.607 1.00 11.64 89 LEU A N 1
ATOM 691 C CA . LEU A 1 89 ? 80.191 -61.841 -11.246 1.00 11.68 89 LEU A CA 1
ATOM 692 C C . LEU A 1 89 ? 80.099 -62.975 -10.227 1.00 11.30 89 LEU A C 1
ATOM 693 O O . LEU A 1 89 ? 79.341 -63.924 -10.415 1.00 10.43 89 LEU A O 1
ATOM 698 N N . ASP A 1 90 ? 80.871 -62.884 -9.148 1.00 11.98 90 ASP A N 1
ATOM 699 C CA . ASP A 1 90 ? 80.837 -63.923 -8.125 1.00 12.10 90 ASP A CA 1
ATOM 700 C C . ASP A 1 90 ? 79.438 -64.060 -7.527 1.00 10.71 90 ASP A C 1
ATOM 701 O O . ASP A 1 90 ? 78.914 -65.169 -7.398 1.00 9.69 90 ASP A O 1
ATOM 706 N N . ASP A 1 91 ? 78.831 -62.935 -7.164 1.00 10.04 91 ASP A N 1
ATOM 707 C CA . ASP A 1 91 ? 77.492 -62.974 -6.585 1.00 10.05 91 ASP A CA 1
ATOM 708 C C . ASP A 1 91 ? 76.474 -63.494 -7.595 1.00 9.24 91 ASP A C 1
ATOM 709 O O . ASP A 1 91 ? 75.538 -64.203 -7.229 1.00 9.69 91 ASP A O 1
ATOM 714 N N . GLY A 1 92 ? 76.654 -63.142 -8.864 1.00 9.04 92 GLY A N 1
ATOM 715 C CA . GLY A 1 92 ? 75.744 -63.623 -9.889 1.00 9.06 92 GLY A CA 1
ATOM 716 C C . GLY A 1 92 ? 75.780 -65.140 -9.952 1.00 9.29 92 GLY A C 1
ATOM 717 O O . GLY A 1 92 ? 74.744 -65.800 -10.041 1.00 9.31 92 GLY A O 1
ATOM 718 N N . ARG A 1 93 ? 76.984 -65.700 -9.918 1.00 9.59 93 ARG A N 1
ATOM 719 C CA . ARG A 1 93 ? 77.140 -67.145 -9.946 1.00 9.67 93 ARG A CA 1
ATOM 720 C C . ARG A 1 93 ? 76.522 -67.758 -8.692 1.00 9.37 93 ARG A C 1
ATOM 721 O O . ARG A 1 93 ? 75.863 -68.794 -8.762 1.00 9.71 93 ARG A O 1
ATOM 729 N N . LYS A 1 94 ? 76.725 -67.111 -7.547 1.00 8.89 94 LYS A N 1
ATOM 730 C CA . LYS A 1 94 ? 76.172 -67.611 -6.292 1.00 9.53 94 LYS A CA 1
ATOM 731 C C . LYS A 1 94 ? 74.649 -67.667 -6.323 1.00 8.30 94 LYS A C 1
ATOM 732 O O . LYS A 1 94 ? 74.046 -68.576 -5.755 1.00 8.77 94 LYS A O 1
ATOM 738 N N . ALA A 1 95 ? 74.030 -66.690 -6.978 1.00 8.10 95 ALA A N 1
ATOM 739 C CA . ALA A 1 95 ? 72.573 -66.643 -7.066 1.00 8.76 95 ALA A CA 1
ATOM 740 C C . ALA A 1 95 ? 72.046 -67.843 -7.846 1.00 8.29 95 ALA A C 1
ATOM 741 O O . ALA A 1 95 ? 71.005 -68.410 -7.516 1.00 8.53 95 ALA A O 1
ATOM 743 N N . VAL A 1 96 ? 72.771 -68.232 -8.885 1.00 7.79 96 VAL A N 1
ATOM 744 C CA . VAL A 1 96 ? 72.376 -69.378 -9.687 1.00 8.27 96 VAL A CA 1
ATOM 745 C C . VAL A 1 96 ? 72.621 -70.663 -8.895 1.00 7.70 96 VAL A C 1
ATOM 746 O O . VAL A 1 96 ? 71.753 -71.536 -8.815 1.00 7.75 96 VAL A O 1
ATOM 750 N N . LYS A 1 97 ? 73.796 -70.765 -8.283 1.00 7.84 97 LYS A N 1
ATOM 751 C CA . LYS A 1 97 ? 74.145 -71.959 -7.525 1.00 9.33 97 LYS A CA 1
ATOM 752 C C . LYS A 1 97 ? 73.230 -72.206 -6.330 1.00 9.21 97 LYS A C 1
ATOM 753 O O . LYS A 1 97 ? 73.004 -73.354 -5.947 1.00 9.15 97 LYS A O 1
ATOM 759 N N . TRP A 1 98 ? 72.692 -71.145 -5.738 1.00 8.67 98 TRP A N 1
ATOM 760 C CA . TRP A 1 98 ? 71.808 -71.339 -4.597 1.00 7.41 98 TRP A CA 1
ATOM 761 C C . TRP A 1 98 ? 70.599 -72.156 -5.041 1.00 7.91 98 TRP A C 1
ATOM 762 O O . TRP A 1 98 ? 70.080 -72.979 -4.290 1.00 8.89 98 TRP A O 1
ATOM 773 N N . ALA A 1 99 ? 70.160 -71.933 -6.274 1.00 7.64 99 ALA A N 1
ATOM 774 C CA . ALA A 1 99 ? 69.024 -72.663 -6.809 1.00 7.49 99 ALA A CA 1
ATOM 775 C C . ALA A 1 99 ? 69.417 -74.067 -7.270 1.00 8.00 99 ALA A C 1
ATOM 776 O O . ALA A 1 99 ? 68.764 -75.043 -6.915 1.00 8.19 99 ALA A O 1
ATOM 778 N N . THR A 1 100 ? 70.492 -74.175 -8.043 1.00 8.30 100 THR A N 1
ATOM 779 C CA . THR A 1 100 ? 70.896 -75.484 -8.545 1.00 8.89 100 THR A CA 1
ATOM 780 C C . THR A 1 100 ? 71.360 -76.464 -7.467 1.00 7.78 100 THR A C 1
ATOM 781 O O . THR A 1 100 ? 71.171 -77.672 -7.614 1.00 8.50 100 THR A O 1
ATOM 785 N N . ASP A 1 101 ? 71.952 -75.966 -6.384 1.00 7.86 101 ASP A N 1
ATOM 786 C CA . ASP A 1 101 ? 72.362 -76.865 -5.307 1.00 8.51 101 ASP A CA 1
ATOM 787 C C . ASP A 1 101 ? 71.102 -77.538 -4.773 1.00 8.56 101 ASP A C 1
ATOM 788 O O . ASP A 1 101 ? 71.110 -78.718 -4.417 1.00 9.57 101 ASP A O 1
ATOM 793 N N . TYR A 1 102 ? 70.017 -76.773 -4.715 1.00 6.97 102 TYR A N 1
ATOM 794 C CA . TYR A 1 102 ? 68.746 -77.291 -4.233 1.00 8.29 102 TYR A CA 1
ATOM 795 C C . TYR A 1 102 ? 68.142 -78.276 -5.233 1.00 8.67 102 TYR A C 1
ATOM 796 O O . TYR A 1 102 ? 67.644 -79.330 -4.843 1.00 8.00 102 TYR A O 1
ATOM 805 N N . PHE A 1 103 ? 68.183 -77.947 -6.522 1.00 7.12 103 PHE A N 1
ATOM 806 C CA . PHE A 1 103 ? 67.629 -78.856 -7.520 1.00 7.72 103 PHE A CA 1
ATOM 807 C C . PHE A 1 103 ? 68.321 -80.212 -7.461 1.00 8.15 103 PHE A C 1
ATOM 808 O O . PHE A 1 103 ? 67.691 -81.245 -7.677 1.00 9.28 103 PHE A O 1
ATOM 816 N N . ILE A 1 104 ? 69.622 -80.207 -7.181 1.00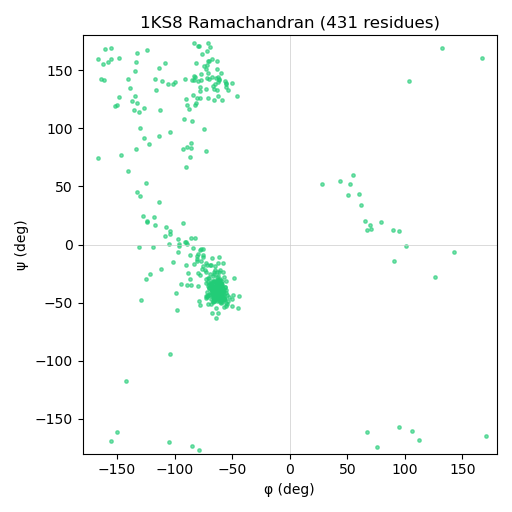 8.97 104 ILE A N 1
ATOM 817 C CA . ILE A 1 104 ? 70.368 -81.456 -7.084 1.00 9.38 104 ILE A CA 1
ATOM 818 C C . ILE A 1 104 ? 69.821 -82.296 -5.927 1.00 9.86 104 ILE A C 1
ATOM 819 O O . ILE A 1 104 ? 69.656 -83.509 -6.060 1.00 11.15 104 ILE A O 1
ATOM 824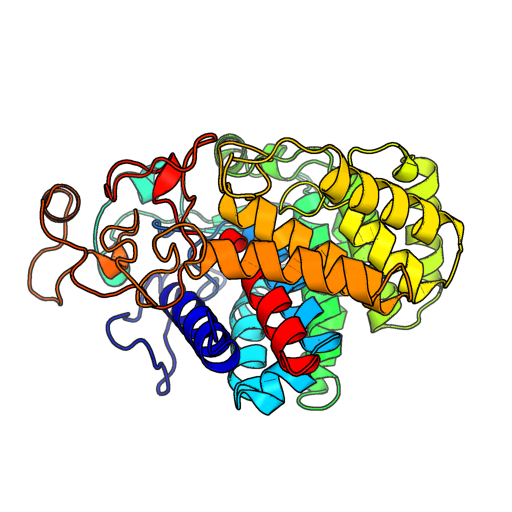 N N . LYS A 1 105 ? 69.531 -81.653 -4.800 1.00 9.29 105 LYS A N 1
ATOM 825 C CA . LYS A 1 105 ? 68.977 -82.366 -3.652 1.00 8.47 105 LYS A CA 1
ATOM 826 C C . LYS A 1 105 ? 67.580 -82.886 -3.976 1.00 8.63 105 LYS A C 1
ATOM 827 O O . LYS A 1 105 ? 67.230 -84.011 -3.623 1.00 10.38 105 LYS A O 1
ATOM 833 N N . ALA A 1 106 ? 66.782 -82.057 -4.644 1.00 8.98 106 ALA A N 1
ATOM 834 C CA . ALA A 1 106 ? 65.417 -82.427 -4.999 1.00 7.90 106 ALA A CA 1
ATOM 835 C C . ALA A 1 106 ? 65.360 -83.587 -5.990 1.00 8.26 106 ALA A C 1
ATOM 836 O O . ALA A 1 106 ? 64.343 -84.273 -6.096 1.00 8.21 106 ALA A O 1
ATOM 838 N N . HIS A 1 107 ? 66.449 -83.796 -6.721 1.00 8.20 107 HIS A N 1
ATOM 839 C CA . HIS A 1 107 ? 66.529 -84.889 -7.686 1.00 9.22 107 HIS A CA 1
ATOM 840 C C . HIS A 1 107 ? 66.995 -86.110 -6.897 1.00 9.62 107 HIS A C 1
ATOM 841 O O . HIS A 1 107 ? 68.153 -86.524 -6.988 1.00 9.53 107 HIS A O 1
ATOM 848 N N . THR A 1 108 ? 66.075 -86.677 -6.128 1.00 9.59 108 THR A N 1
ATOM 849 C CA . THR A 1 108 ? 66.366 -87.813 -5.261 1.00 9.46 108 THR A CA 1
ATOM 850 C C . THR A 1 108 ? 66.653 -89.145 -5.952 1.00 12.02 108 THR A C 1
ATOM 851 O O . THR A 1 108 ? 67.325 -90.007 -5.385 1.00 12.68 108 THR A O 1
ATOM 855 N N . SER A 1 109 ? 66.138 -89.319 -7.162 1.00 12.08 109 SER A N 1
ATOM 856 C CA . SER A 1 109 ? 66.381 -90.531 -7.936 1.00 12.57 109 SER A CA 1
ATOM 857 C C . SER A 1 109 ? 66.367 -90.080 -9.389 1.00 12.76 109 SER A C 1
ATOM 858 O O . SER A 1 109 ? 65.842 -89.014 -9.694 1.00 12.11 109 SER A O 1
ATOM 861 N N . GLN A 1 110 ? 66.937 -90.873 -10.289 1.00 12.49 110 GLN A N 1
ATOM 862 C CA . GLN A 1 110 ? 66.983 -90.471 -11.689 1.00 12.80 110 GLN A CA 1
ATOM 863 C C . GLN A 1 110 ? 65.637 -90.007 -12.245 1.00 11.87 110 GLN A C 1
ATOM 864 O O . GLN A 1 110 ? 65.574 -88.998 -12.952 1.00 13.70 110 GLN A O 1
ATOM 870 N N . ASN A 1 111 ? 64.567 -90.726 -11.919 1.00 10.83 111 ASN A N 1
ATOM 871 C CA . ASN A 1 111 ? 63.236 -90.364 -12.391 1.00 12.07 111 ASN A CA 1
ATOM 872 C C . ASN A 1 111 ? 62.307 -89.923 -11.264 1.00 11.41 111 ASN A C 1
ATOM 873 O O . ASN A 1 111 ? 61.113 -90.215 -11.281 1.00 11.87 111 ASN A O 1
ATOM 878 N N . GLU A 1 112 ? 62.866 -89.225 -10.280 1.00 10.54 112 GLU A N 1
ATOM 879 C CA . GLU A 1 112 ? 62.087 -88.723 -9.154 1.00 10.71 112 GLU A CA 1
ATOM 880 C C . GLU A 1 112 ? 62.583 -87.319 -8.862 1.00 9.64 112 GLU A C 1
ATOM 881 O O . GLU A 1 112 ? 63.788 -87.075 -8.818 1.00 11.47 112 GLU A O 1
ATOM 887 N N . PHE A 1 113 ? 61.654 -86.393 -8.664 1.00 9.22 113 PHE A N 1
ATOM 888 C CA . PHE A 1 113 ? 62.039 -85.017 -8.402 1.00 8.89 113 PHE A CA 1
ATOM 889 C C . PHE A 1 113 ? 61.058 -84.303 -7.485 1.00 8.21 113 PHE A C 1
ATOM 890 O O . PHE A 1 113 ? 59.852 -84.282 -7.745 1.00 9.13 113 PHE A O 1
ATOM 898 N N . TYR A 1 114 ? 61.568 -83.721 -6.407 1.00 7.27 114 TYR A N 1
ATOM 899 C CA . TYR A 1 114 ? 60.702 -82.985 -5.501 1.00 7.66 114 TYR A CA 1
ATOM 900 C C . TYR A 1 114 ? 60.461 -81.592 -6.060 1.00 7.86 114 TYR A C 1
ATOM 901 O O . TYR A 1 114 ? 61.401 -80.835 -6.312 1.00 8.56 114 TYR A O 1
ATOM 910 N N . GLY A 1 115 ? 59.187 -81.273 -6.267 1.00 7.36 115 GLY A N 1
ATOM 911 C CA . GLY A 1 115 ? 58.825 -79.987 -6.834 1.00 8.04 115 GLY A CA 1
ATOM 912 C C . GLY A 1 115 ? 58.250 -78.972 -5.872 1.00 6.60 115 GLY A C 1
ATOM 913 O O . GLY A 1 115 ? 57.906 -77.860 -6.280 1.00 6.70 115 GLY A O 1
ATOM 914 N N . GLN A 1 116 ? 58.135 -79.328 -4.599 1.00 7.74 116 GLN A N 1
ATOM 915 C CA . GLN A 1 116 ? 57.593 -78.385 -3.637 1.00 7.19 116 GLN A CA 1
ATOM 916 C C . GLN A 1 116 ? 57.884 -78.768 -2.200 1.00 6.94 116 GLN A C 1
ATOM 917 O O . GLN A 1 116 ? 57.892 -79.948 -1.855 1.00 7.54 116 GLN A O 1
ATOM 923 N N . VAL A 1 117 ? 58.156 -77.763 -1.376 1.00 7.21 117 VAL A N 1
ATOM 924 C CA . VAL A 1 117 ? 58.343 -77.964 0.057 1.00 7.59 117 VAL A CA 1
ATOM 925 C C . VAL A 1 117 ? 57.494 -76.866 0.681 1.00 7.47 117 VAL A C 1
ATOM 926 O O . VAL A 1 117 ? 57.684 -75.674 0.396 1.00 7.61 117 VAL A O 1
ATOM 930 N N . GLY A 1 118 ? 56.544 -77.283 1.511 1.00 7.53 118 GLY A N 1
ATOM 931 C CA . GLY A 1 118 ? 55.625 -76.360 2.145 1.00 7.37 118 GLY A CA 1
ATOM 932 C C . GLY A 1 118 ? 54.296 -76.464 1.418 1.00 7.48 118 GLY A C 1
ATOM 933 O O . GLY A 1 118 ? 54.267 -76.628 0.196 1.00 8.92 118 GLY A O 1
ATOM 934 N N . GLN A 1 119 ? 53.196 -76.406 2.162 1.00 7.76 119 GLN A N 1
ATOM 935 C CA . GLN A 1 119 ? 51.873 -76.467 1.553 1.00 8.72 119 GLN A CA 1
ATOM 936 C C . GLN A 1 119 ? 51.360 -75.040 1.456 1.00 7.62 119 GLN A C 1
ATOM 937 O O . GLN A 1 119 ? 51.546 -74.252 2.380 1.00 9.28 119 GLN A O 1
ATOM 943 N N . GLY A 1 120 ? 50.711 -74.708 0.346 1.00 6.46 120 GLY A N 1
ATOM 944 C CA . GLY A 1 120 ? 50.202 -73.358 0.181 1.00 7.73 120 GLY A CA 1
ATOM 945 C C . GLY A 1 120 ? 49.384 -72.824 1.343 1.00 6.83 120 GLY A C 1
ATOM 946 O O . GLY A 1 120 ? 49.671 -71.747 1.867 1.00 8.19 120 GLY A O 1
ATOM 947 N N . ASP A 1 121 ? 48.371 -73.568 1.771 1.00 7.79 121 ASP A N 1
ATOM 948 C CA . ASP A 1 121 ? 47.530 -73.085 2.859 1.00 7.22 121 ASP A CA 1
ATOM 949 C C . ASP A 1 121 ? 48.210 -72.961 4.212 1.00 7.30 121 ASP A C 1
ATOM 950 O O . ASP A 1 121 ? 48.090 -71.930 4.871 1.00 8.67 121 ASP A O 1
ATOM 955 N N . ALA A 1 122 ? 48.920 -74.001 4.634 1.00 8.13 122 ALA A N 1
ATOM 956 C CA . ALA A 1 122 ? 49.590 -73.968 5.928 1.00 8.51 122 ALA A CA 1
ATOM 957 C C . ALA A 1 122 ? 50.631 -72.858 5.967 1.00 8.44 122 ALA A C 1
ATOM 958 O O . ALA A 1 122 ? 50.784 -72.169 6.976 1.00 9.48 122 ALA A O 1
ATOM 960 N N . ASP A 1 123 ? 51.344 -72.685 4.861 1.00 7.76 123 ASP A N 1
ATOM 961 C CA . ASP A 1 123 ? 52.368 -71.654 4.788 1.00 7.84 123 ASP A CA 1
ATOM 962 C C . ASP A 1 123 ? 51.763 -70.251 4.806 1.00 7.41 123 ASP A C 1
ATOM 963 O O . ASP A 1 123 ? 52.161 -69.398 5.599 1.00 8.55 123 ASP A O 1
ATOM 968 N N . HIS A 1 124 ? 50.787 -70.018 3.937 1.00 8.12 124 HIS A N 1
ATOM 969 C CA . HIS A 1 124 ? 50.171 -68.704 3.832 1.00 8.01 124 HIS A CA 1
ATOM 970 C C . HIS A 1 124 ? 49.328 -68.264 5.025 1.00 8.57 124 HIS A C 1
ATOM 971 O O . HIS A 1 124 ? 49.057 -67.074 5.187 1.00 10.05 124 HIS A O 1
ATOM 978 N N . ALA A 1 125 ? 48.929 -69.213 5.865 1.00 9.53 125 ALA A N 1
ATOM 979 C CA . ALA A 1 125 ? 48.131 -68.894 7.046 1.00 9.41 125 ALA A CA 1
ATOM 980 C C . ALA A 1 125 ? 49.005 -68.262 8.128 1.00 9.41 125 ALA A C 1
ATOM 981 O O . ALA A 1 125 ? 48.504 -67.734 9.121 1.00 11.37 125 ALA A O 1
ATOM 983 N N . PHE A 1 126 ? 50.315 -68.323 7.919 1.00 7.43 126 PHE A N 1
ATOM 984 C CA . PHE A 1 126 ? 51.296 -67.778 8.847 1.00 8.30 126 PHE A CA 1
ATOM 985 C C . PHE A 1 126 ? 51.896 -66.488 8.306 1.00 8.35 126 PHE A C 1
ATOM 986 O O . PHE A 1 126 ? 52.177 -66.388 7.114 1.00 10.09 126 PHE A O 1
ATOM 994 N N . TRP A 1 127 ? 52.061 -65.496 9.177 1.00 8.01 127 TRP A N 1
ATOM 995 C CA . TRP A 1 127 ? 52.714 -64.247 8.797 1.00 7.63 127 TRP A CA 1
ATOM 996 C C . TRP A 1 127 ? 53.749 -63.977 9.879 1.00 8.33 127 TRP A C 1
ATOM 997 O O . TRP A 1 127 ? 53.404 -63.744 11.036 1.00 9.34 127 TRP A O 1
ATOM 1008 N N . GLY A 1 128 ? 55.021 -64.028 9.501 1.00 7.89 128 GLY A N 1
ATOM 1009 C CA . GLY A 1 128 ? 56.085 -63.802 10.460 1.00 8.61 128 GLY A CA 1
ATOM 1010 C C . GLY A 1 128 ? 57.430 -64.141 9.854 1.00 7.33 128 GLY A C 1
ATOM 1011 O O . GLY A 1 128 ? 57.550 -64.266 8.637 1.00 8.48 128 GLY A O 1
ATOM 1012 N N . ARG A 1 129 ? 58.444 -64.287 10.700 1.00 7.54 129 ARG A N 1
ATOM 1013 C CA . ARG A 1 129 ? 59.790 -64.609 10.230 1.00 7.84 129 ARG A CA 1
ATOM 1014 C C . ARG A 1 129 ? 59.869 -66.090 9.868 1.00 7.56 129 ARG A C 1
ATOM 1015 O O . ARG A 1 129 ? 59.295 -66.933 10.551 1.00 8.96 129 ARG A O 1
ATOM 1023 N N . PRO A 1 130 ? 60.594 -66.430 8.792 1.00 7.53 130 PRO A N 1
ATOM 1024 C CA . PRO A 1 130 ? 60.675 -67.848 8.423 1.00 7.62 130 PRO A CA 1
ATOM 1025 C C . PRO A 1 130 ? 61.264 -68.757 9.497 1.00 7.78 130 PRO A C 1
ATOM 1026 O O . PRO A 1 130 ? 60.841 -69.910 9.636 1.00 8.25 130 PRO A O 1
ATOM 1030 N N . GLU A 1 131 ? 62.224 -68.243 10.262 1.00 8.72 131 GLU A N 1
ATOM 1031 C CA . GLU A 1 131 ? 62.842 -69.034 11.321 1.00 8.33 131 GLU A CA 1
ATOM 1032 C C . GLU A 1 131 ? 61.857 -69.333 12.452 1.00 9.27 131 GLU A C 1
ATOM 1033 O O . GLU A 1 131 ? 62.135 -70.167 13.313 1.00 10.83 131 GLU A O 1
ATOM 1039 N N . ASP A 1 132 ? 60.709 -68.658 12.446 1.00 8.48 132 ASP A N 1
ATOM 1040 C CA . ASP A 1 132 ? 59.697 -68.867 13.481 1.00 9.23 132 ASP A CA 1
ATOM 1041 C C . ASP A 1 132 ? 58.592 -69.845 13.081 1.00 9.69 132 ASP A C 1
ATOM 1042 O O . ASP A 1 132 ? 57.674 -70.100 13.862 1.00 10.21 132 ASP A O 1
ATOM 1047 N N . MET A 1 133 ? 58.665 -70.389 11.869 1.00 9.10 133 MET A N 1
ATOM 1048 C CA . MET A 1 133 ? 57.650 -71.338 11.415 1.00 9.82 133 MET A CA 1
ATOM 1049 C C . MET A 1 133 ? 57.639 -72.583 12.289 1.00 9.51 133 MET A C 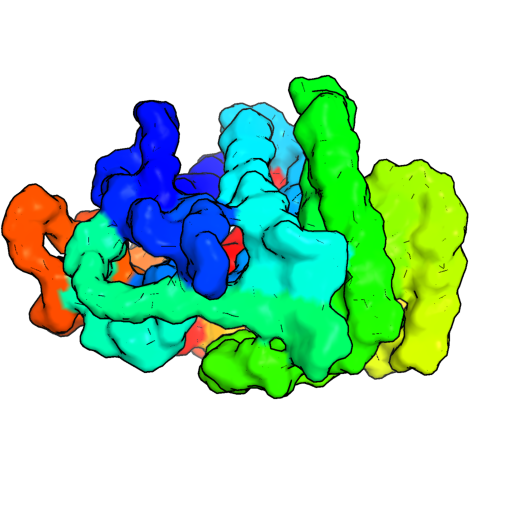1
ATOM 1050 O O . MET A 1 133 ? 58.691 -73.084 12.673 1.00 12.15 133 MET A O 1
ATOM 1055 N N . THR A 1 134 ? 56.445 -73.079 12.596 1.00 12.29 134 THR A N 1
ATOM 1056 C CA . THR A 1 134 ? 56.310 -74.281 13.410 1.00 13.64 134 THR A CA 1
ATOM 1057 C C . THR A 1 134 ? 55.356 -75.279 12.761 1.00 12.71 134 THR A C 1
ATOM 1058 O O . THR A 1 134 ? 55.154 -76.377 13.283 1.00 14.54 134 THR A O 1
ATOM 1062 N N . MET A 1 135 ? 54.772 -74.905 11.625 1.00 10.53 135 MET A N 1
ATOM 1063 C CA . MET A 1 135 ? 53.837 -75.791 10.942 1.00 9.89 135 MET A CA 1
ATOM 1064 C C . MET A 1 135 ? 54.567 -76.826 10.099 1.00 9.51 135 MET A C 1
ATOM 1065 O O . MET A 1 135 ? 55.713 -76.623 9.694 1.00 9.99 135 MET A O 1
ATOM 1070 N N . ALA A 1 136 ? 53.895 -77.944 9.843 1.00 10.89 136 ALA A N 1
ATOM 1071 C CA . ALA A 1 136 ? 54.479 -78.999 9.033 1.00 9.49 136 ALA A CA 1
ATOM 1072 C C . ALA A 1 136 ? 54.711 -78.468 7.627 1.00 9.22 136 ALA A C 1
ATOM 1073 O O . ALA A 1 136 ? 53.919 -77.677 7.111 1.00 8.48 136 ALA A O 1
ATOM 1075 N N . ARG A 1 137 ? 55.810 -78.896 7.020 1.00 8.48 137 ARG A N 1
ATOM 1076 C CA . ARG A 1 137 ? 56.151 -78.488 5.665 1.00 9.00 137 ARG A CA 1
ATOM 1077 C C . ARG A 1 137 ? 56.291 -79.728 4.793 1.00 9.01 137 ARG A C 1
ATOM 1078 O O . ARG A 1 137 ? 57.382 -80.280 4.629 1.00 9.74 137 ARG A O 1
ATOM 1086 N N . PRO A 1 138 ? 55.167 -80.194 4.230 1.00 8.71 138 PRO A N 1
ATOM 1087 C CA . PRO A 1 138 ? 55.178 -81.379 3.374 1.00 9.13 138 PRO A CA 1
ATOM 1088 C C . PRO A 1 138 ? 56.008 -81.144 2.123 1.00 9.09 138 PRO A C 1
ATOM 1089 O O . PRO A 1 138 ? 56.134 -80.011 1.653 1.00 8.33 138 PRO A O 1
ATOM 1093 N N . ALA A 1 139 ? 56.576 -82.221 1.595 1.00 8.76 139 ALA A N 1
ATOM 1094 C CA . ALA A 1 139 ? 57.363 -82.155 0.374 1.00 8.60 139 ALA A CA 1
ATOM 1095 C C . ALA A 1 139 ? 56.610 -82.989 -0.651 1.00 9.02 139 ALA A C 1
ATOM 1096 O O . ALA A 1 139 ? 56.175 -84.106 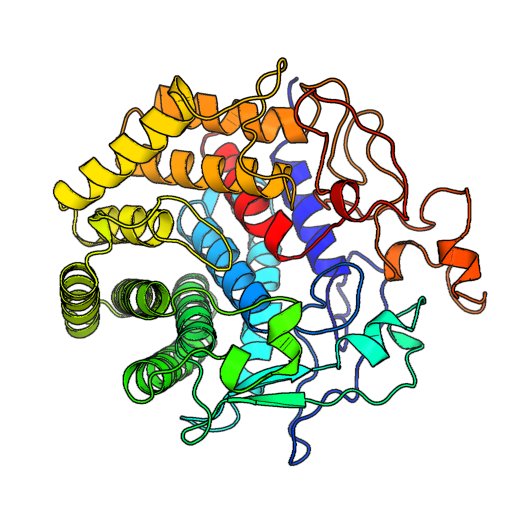-0.356 1.00 10.86 139 ALA A O 1
ATOM 1098 N N . TYR A 1 140 ? 56.441 -82.440 -1.849 1.00 7.89 140 TYR A N 1
ATOM 1099 C CA . TYR A 1 140 ? 55.717 -83.125 -2.912 1.00 7.76 140 TYR A CA 1
ATOM 1100 C C . TYR A 1 140 ? 56.651 -83.404 -4.081 1.00 7.82 140 TYR A C 1
ATOM 1101 O O . TYR A 1 140 ? 57.507 -82.580 -4.413 1.00 7.60 140 TYR A O 1
ATOM 1110 N N . LYS A 1 141 ? 56.475 -84.557 -4.715 1.00 8.67 141 LYS A N 1
ATOM 1111 C CA . LYS A 1 141 ? 57.337 -84.939 -5.820 1.00 9.35 141 LYS A CA 1
ATOM 1112 C C . LYS A 1 141 ? 56.596 -85.456 -7.044 1.00 8.74 141 LYS A C 1
ATOM 1113 O O . LYS A 1 141 ? 55.404 -85.772 -6.992 1.00 9.69 141 LYS A O 1
ATOM 1119 N N . ILE A 1 142 ? 57.326 -85.515 -8.150 1.00 8.63 142 ILE A N 1
ATOM 1120 C CA . ILE A 1 142 ? 56.808 -86.090 -9.376 1.00 8.99 142 ILE A CA 1
ATOM 1121 C C . ILE A 1 142 ? 57.684 -87.329 -9.558 1.00 10.15 142 ILE A C 1
ATOM 1122 O O . ILE A 1 142 ? 58.818 -87.377 -9.068 1.00 9.89 142 ILE A O 1
ATOM 1127 N N . ASP A 1 143 ? 57.143 -88.346 -10.216 1.00 10.52 143 ASP A N 1
ATOM 1128 C CA . ASP A 1 143 ? 57.880 -89.579 -10.465 1.00 11.55 143 ASP A CA 1
ATOM 1129 C C . ASP A 1 143 ? 57.290 -90.256 -11.695 1.00 12.26 143 ASP A C 1
ATOM 1130 O O . ASP A 1 143 ? 56.487 -89.655 -12.402 1.00 11.06 143 ASP A O 1
ATOM 1135 N N . THR A 1 144 ? 57.676 -91.499 -11.958 1.00 12.81 144 THR A N 1
ATOM 1136 C CA . THR A 1 144 ? 57.166 -92.186 -13.139 1.00 13.99 144 THR A CA 1
ATOM 1137 C C . THR A 1 144 ? 55.654 -92.408 -13.152 1.00 14.78 144 THR A C 1
ATOM 1138 O O . THR A 1 144 ? 55.053 -92.481 -14.222 1.00 15.98 144 THR A O 1
ATOM 1142 N N . SER A 1 145 ? 55.038 -92.501 -11.977 1.00 14.56 145 SER A N 1
ATOM 1143 C CA . SER A 1 145 ? 53.592 -92.712 -11.899 1.00 15.93 145 SER A CA 1
ATOM 1144 C C . SER A 1 145 ? 52.830 -91.388 -11.897 1.00 15.81 145 SER A C 1
ATOM 1145 O O . SER A 1 145 ? 51.663 -91.329 -12.283 1.00 16.95 145 SER A O 1
ATOM 1148 N N . ARG A 1 146 ? 53.504 -90.331 -11.456 1.00 14.76 146 ARG A N 1
ATOM 1149 C CA . ARG A 1 146 ? 52.926 -88.990 -11.395 1.00 14.40 146 ARG A CA 1
ATOM 1150 C C . ARG A 1 146 ? 53.970 -88.061 -12.001 1.00 13.57 146 ARG A C 1
ATOM 1151 O O . ARG A 1 146 ? 54.737 -87.422 -11.284 1.00 11.98 146 ARG A O 1
ATOM 1159 N N . PRO A 1 147 ? 54.003 -87.969 -13.338 1.00 12.28 147 PRO A N 1
ATOM 1160 C CA . PRO A 1 147 ? 54.958 -87.132 -14.070 1.00 12.19 147 PRO A CA 1
ATOM 1161 C C . PRO A 1 147 ? 54.793 -85.617 -13.998 1.00 10.88 147 PRO A C 1
ATOM 1162 O O . PRO A 1 147 ? 53.826 -85.097 -13.449 1.00 11.05 147 PRO A O 1
ATOM 1166 N N . GLY A 1 148 ? 55.771 -84.924 -14.569 1.00 10.17 148 GLY A N 1
ATOM 1167 C CA . GLY A 1 148 ? 55.757 -83.473 -14.595 1.00 10.36 148 GLY A CA 1
ATOM 1168 C C . GLY A 1 148 ? 56.796 -83.002 -15.590 1.00 9.51 148 GLY A C 1
ATOM 1169 O O . GLY A 1 148 ? 57.863 -82.524 -15.205 1.00 9.70 148 GLY A O 1
ATOM 1170 N N . SER A 1 149 ? 56.479 -83.145 -16.876 1.00 10.05 149 SER A N 1
ATOM 1171 C CA . SER A 1 149 ? 57.387 -82.759 -17.951 1.00 9.78 149 SER A CA 1
ATOM 1172 C C . SER A 1 149 ? 57.793 -81.295 -17.901 1.00 9.49 149 SER A C 1
ATOM 1173 O O . SER A 1 149 ? 58.934 -80.957 -18.214 1.00 9.78 149 SER A O 1
ATOM 1176 N N . ASP A 1 150 ? 56.861 -80.425 -17.525 1.00 9.30 150 ASP A N 1
ATOM 1177 C CA . ASP A 1 150 ? 57.176 -79.006 -17.449 1.00 9.57 150 ASP A CA 1
ATOM 1178 C C . ASP A 1 150 ? 58.147 -78.694 -16.314 1.00 9.10 150 ASP A C 1
ATOM 1179 O O . ASP A 1 150 ? 59.133 -77.984 -16.514 1.00 9.46 150 ASP A O 1
ATOM 1184 N N . LEU A 1 151 ? 57.879 -79.240 -15.131 1.00 9.14 151 LEU A N 1
ATOM 1185 C CA . LEU A 1 151 ? 58.743 -79.018 -13.977 1.00 9.15 151 LEU A CA 1
ATOM 1186 C C . LEU A 1 151 ? 60.122 -79.639 -14.188 1.00 8.72 151 LEU A C 1
ATOM 1187 O O . LEU A 1 151 ? 61.143 -78.988 -13.965 1.00 8.98 151 LEU A O 1
ATOM 1192 N N . ALA A 1 152 ? 60.147 -80.900 -14.613 1.00 9.61 152 ALA A N 1
ATOM 1193 C CA . ALA A 1 152 ? 61.408 -81.594 -14.852 1.00 9.11 152 ALA A CA 1
ATOM 1194 C C . ALA A 1 152 ? 62.171 -80.928 -15.996 1.00 9.39 152 ALA A C 1
ATOM 1195 O O . ALA A 1 152 ? 63.397 -80.797 -15.949 1.00 9.43 152 ALA A O 1
ATOM 1197 N N . GLY A 1 153 ? 61.434 -80.507 -17.020 1.00 9.05 153 GLY A N 1
ATOM 1198 C CA . GLY A 1 153 ? 62.048 -79.852 -18.160 1.00 9.95 153 GLY A CA 1
ATOM 1199 C C . GLY A 1 153 ? 62.679 -78.513 -17.821 1.00 9.26 153 GLY A C 1
ATOM 1200 O O . GLY A 1 153 ? 63.811 -78.238 -18.218 1.00 8.97 153 GLY A O 1
ATOM 1201 N N . GLU A 1 154 ? 61.959 -77.670 -17.085 1.00 9.64 154 GLU A N 1
ATOM 1202 C CA . GLU A 1 154 ? 62.509 -76.368 -16.730 1.00 9.08 154 GLU A CA 1
ATOM 1203 C C . GLU A 1 154 ? 63.718 -76.543 -15.826 1.00 8.01 154 GLU A C 1
ATOM 1204 O O . GLU A 1 154 ? 64.690 -75.800 -15.931 1.00 8.56 154 GLU A O 1
ATOM 1210 N N . THR A 1 155 ? 63.659 -77.530 -14.938 1.00 8.05 155 THR A N 1
ATOM 1211 C CA . THR A 1 155 ? 64.776 -77.781 -14.038 1.00 7.48 155 THR A CA 1
ATOM 1212 C C . THR A 1 155 ? 65.982 -78.280 -14.832 1.00 7.59 155 THR A C 1
ATOM 1213 O O . THR A 1 155 ? 67.117 -77.896 -14.552 1.00 8.44 155 THR A O 1
ATOM 1217 N N . ALA A 1 156 ? 65.737 -79.124 -15.832 1.00 8.09 156 ALA A N 1
ATOM 1218 C CA . ALA A 1 156 ? 66.827 -79.625 -16.664 1.00 8.48 156 ALA A CA 1
ATOM 1219 C C . ALA A 1 156 ? 67.472 -78.445 -17.399 1.00 8.14 156 ALA A C 1
ATOM 1220 O O . ALA A 1 156 ? 68.695 -78.379 -17.544 1.00 8.39 156 ALA A O 1
ATOM 1222 N N . ALA A 1 157 ? 66.644 -77.510 -17.857 1.00 8.93 157 ALA A N 1
ATOM 1223 C CA . ALA A 1 157 ? 67.138 -76.331 -18.559 1.00 8.52 157 ALA A CA 1
ATOM 1224 C C . ALA A 1 157 ? 68.001 -75.484 -17.630 1.00 7.72 157 ALA A C 1
ATOM 1225 O O . ALA A 1 157 ? 69.074 -75.021 -18.015 1.00 8.61 157 ALA A O 1
ATOM 1227 N N . ALA A 1 158 ? 67.529 -75.285 -16.402 1.00 8.73 158 ALA A N 1
ATOM 1228 C CA . ALA A 1 158 ? 68.268 -74.491 -15.429 1.00 7.73 158 ALA A CA 1
ATOM 1229 C C . ALA A 1 158 ? 69.622 -75.130 -15.140 1.00 8.23 158 ALA A C 1
ATOM 1230 O O . ALA A 1 158 ? 70.644 -74.445 -15.078 1.00 9.11 158 ALA A O 1
ATOM 1232 N N . LEU A 1 159 ? 69.624 -76.448 -14.969 1.00 8.62 159 LEU A N 1
ATOM 1233 C CA . LEU A 1 159 ? 70.857 -77.171 -14.682 1.00 9.21 159 LEU A CA 1
ATOM 1234 C C . LEU A 1 159 ? 71.825 -77.112 -15.861 1.00 9.22 159 LEU A C 1
ATOM 1235 O O . LEU A 1 159 ? 73.030 -76.923 -15.675 1.00 9.88 159 LEU A O 1
ATOM 1240 N N . ALA A 1 160 ? 71.297 -77.256 -17.072 1.00 9.27 160 ALA A N 1
ATOM 1241 C CA . ALA A 1 160 ? 72.132 -77.204 -18.266 1.00 9.17 160 ALA A CA 1
ATOM 1242 C C . ALA A 1 160 ? 72.713 -75.804 -18.431 1.00 9.30 160 ALA A C 1
ATOM 1243 O O . ALA A 1 160 ? 73.897 -75.643 -18.725 1.00 10.37 160 ALA A O 1
ATOM 1245 N N . ALA A 1 161 ? 71.882 -74.786 -18.232 1.00 8.60 161 ALA A N 1
ATOM 1246 C CA . ALA A 1 161 ? 72.350 -73.410 -18.350 1.00 9.24 161 ALA A CA 1
ATOM 1247 C C . ALA A 1 161 ? 73.425 -73.160 -17.295 1.00 9.14 161 ALA A C 1
ATOM 1248 O O . ALA A 1 161 ? 74.462 -72.556 -17.579 1.00 9.82 161 ALA A O 1
ATOM 1250 N N . ALA A 1 162 ? 73.180 -73.633 -16.077 1.00 9.56 162 ALA A N 1
ATOM 1251 C CA . ALA A 1 162 ? 74.146 -73.455 -15.002 1.00 10.08 162 ALA A CA 1
ATOM 1252 C C . ALA A 1 162 ? 75.460 -74.174 -15.308 1.00 10.56 162 ALA A C 1
ATOM 1253 O O . ALA A 1 162 ? 76.531 -73.687 -14.950 1.00 10.11 162 ALA A O 1
ATOM 1255 N N . SER A 1 163 ? 75.390 -75.325 -15.972 1.00 10.11 163 SER A N 1
ATOM 1256 C CA . SER A 1 163 ? 76.614 -76.061 -16.287 1.00 10.87 163 SER A CA 1
ATOM 1257 C C . SER A 1 163 ? 77.517 -75.219 -17.185 1.00 11.21 163 SER A C 1
ATOM 1258 O O . SER A 1 163 ? 78.741 -75.318 -17.115 1.00 12.93 163 SER A O 1
ATOM 1261 N N . ILE A 1 164 ? 76.910 -74.384 -18.022 1.00 11.12 164 ILE A N 1
ATOM 1262 C CA . ILE A 1 164 ? 77.671 -73.508 -18.908 1.00 11.36 164 ILE A CA 1
ATOM 1263 C C . ILE A 1 164 ? 78.311 -72.400 -18.071 1.00 12.42 164 ILE A C 1
ATOM 1264 O O . ILE A 1 164 ? 79.484 -72.071 -18.237 1.00 12.78 164 ILE A O 1
ATOM 1269 N N . VAL A 1 165 ? 77.533 -71.835 -17.155 1.00 11.55 165 VAL A N 1
ATOM 1270 C CA . VAL A 1 165 ? 78.023 -70.775 -16.287 1.00 11.23 165 VAL A CA 1
ATOM 1271 C C . VAL A 1 165 ? 79.282 -71.193 -15.525 1.00 11.17 165 VAL A C 1
ATOM 1272 O O . VAL A 1 165 ? 80.232 -70.418 -15.405 1.00 11.85 165 VAL A O 1
ATOM 1276 N N . PHE A 1 166 ? 79.291 -72.426 -15.029 1.00 11.95 166 PHE A N 1
ATOM 1277 C CA . PHE A 1 166 ? 80.413 -72.927 -14.237 1.00 12.18 166 PHE A CA 1
ATOM 1278 C C . PHE A 1 166 ? 81.448 -73.758 -14.987 1.00 14.79 166 PHE A C 1
ATOM 1279 O O . PHE A 1 166 ? 82.386 -74.277 -14.382 1.00 14.11 166 PHE A O 1
ATOM 1287 N N . ARG A 1 167 ? 81.281 -73.865 -16.299 1.00 16.24 167 ARG A N 1
ATOM 1288 C CA . ARG A 1 167 ? 82.183 -74.646 -17.139 1.00 18.83 167 ARG A CA 1
ATOM 1289 C C . ARG A 1 167 ? 83.672 -74.463 -16.842 1.00 19.52 167 ARG A C 1
ATOM 1290 O O . ARG A 1 167 ? 84.417 -75.442 -16.778 1.00 20.89 167 ARG A O 1
ATOM 1298 N N . ASN A 1 168 ? 84.106 -73.221 -16.651 1.00 19.32 168 ASN A N 1
ATOM 1299 C CA . ASN A 1 168 ? 85.518 -72.953 -16.390 1.00 20.83 168 ASN A CA 1
ATOM 1300 C C . ASN A 1 168 ? 85.896 -72.747 -14.925 1.00 21.80 168 ASN A C 1
ATOM 1301 O O . ASN A 1 168 ? 86.926 -73.248 -14.473 1.00 22.72 168 ASN A O 1
ATOM 1306 N N . VAL A 1 169 ? 85.069 -72.018 -14.184 1.00 21.58 169 VAL A N 1
ATOM 1307 C CA . VAL A 1 169 ? 85.360 -71.740 -12.781 1.00 21.35 169 VAL A CA 1
ATOM 1308 C C . VAL A 1 169 ? 85.219 -72.951 -11.863 1.00 20.43 169 VAL A C 1
ATOM 1309 O O . VAL A 1 169 ? 85.933 -73.065 -10.866 1.00 20.44 169 VAL A O 1
ATOM 1313 N N . ASP A 1 170 ? 84.300 -73.853 -12.191 1.00 19.41 170 ASP A N 1
ATOM 1314 C CA . ASP A 1 170 ? 84.095 -75.049 -11.380 1.00 18.75 170 ASP A CA 1
ATOM 1315 C C . ASP A 1 170 ? 83.684 -76.204 -12.287 1.00 18.30 170 ASP A C 1
ATOM 1316 O O . ASP A 1 170 ? 82.510 -76.570 -12.352 1.00 16.91 170 ASP A O 1
ATOM 1321 N N . GLY A 1 171 ? 84.662 -76.772 -12.986 1.00 17.57 171 GLY A N 1
ATOM 1322 C CA . GLY A 1 171 ? 84.391 -77.871 -13.895 1.00 16.78 171 GLY A CA 1
ATOM 1323 C C . GLY A 1 171 ? 83.716 -79.070 -13.260 1.00 16.51 171 GLY A C 1
ATOM 1324 O O . GLY A 1 171 ? 82.848 -79.691 -13.870 1.00 15.92 171 GLY A O 1
ATOM 1325 N N . THR A 1 172 ? 84.116 -79.406 -12.038 1.00 16.74 172 THR A N 1
ATOM 1326 C CA . THR A 1 172 ? 83.532 -80.544 -11.341 1.00 17.12 172 THR A CA 1
ATOM 1327 C C . THR A 1 172 ? 82.043 -80.315 -11.105 1.00 15.93 172 THR A C 1
ATOM 1328 O O . THR A 1 172 ? 81.225 -81.199 -11.357 1.00 15.45 172 THR A O 1
ATOM 1332 N N . TYR A 1 173 ? 81.692 -79.124 -10.634 1.00 14.53 173 TYR A N 1
ATOM 1333 C CA . TYR A 1 173 ? 80.293 -78.806 -10.384 1.00 14.13 173 TYR A CA 1
ATOM 1334 C C . TYR A 1 173 ? 79.546 -78.782 -11.713 1.00 13.70 173 TYR A C 1
ATOM 1335 O O . TYR A 1 173 ? 78.417 -79.260 -11.812 1.00 12.92 173 TYR A O 1
ATOM 1344 N N . SER A 1 174 ? 80.190 -78.233 -12.737 1.00 13.42 174 SER A N 1
ATOM 1345 C CA . SER A 1 174 ? 79.589 -78.162 -14.061 1.00 14.03 174 SER A CA 1
ATOM 1346 C C . SER A 1 174 ? 79.207 -79.557 -14.550 1.00 14.54 174 SER A C 1
ATOM 1347 O O . SER A 1 174 ? 78.110 -79.763 -15.066 1.00 14.64 174 SER A O 1
ATOM 1350 N N . ASN A 1 175 ? 80.116 -80.515 -14.384 1.00 15.34 175 ASN A N 1
ATOM 1351 C CA . ASN A 1 175 ? 79.861 -81.889 -14.806 1.00 16.45 175 ASN A CA 1
ATOM 1352 C C . ASN A 1 175 ? 78.680 -82.484 -14.047 1.00 14.98 175 ASN A C 1
ATOM 1353 O O . ASN A 1 175 ? 77.840 -83.173 -14.624 1.00 14.84 175 ASN A O 1
ATOM 1358 N N . ASN A 1 176 ? 78.630 -82.219 -12.746 1.00 14.89 176 ASN A N 1
ATOM 1359 C CA . ASN A 1 176 ? 77.557 -82.724 -11.900 1.00 14.82 176 ASN A CA 1
ATOM 1360 C C . ASN A 1 176 ? 76.219 -82.143 -12.347 1.00 13.42 176 ASN A C 1
ATOM 1361 O O . ASN A 1 176 ? 75.228 -82.860 -12.463 1.00 14.10 176 ASN A O 1
ATOM 1366 N N . LEU A 1 177 ? 76.200 -80.841 -12.604 1.00 13.17 177 LEU A N 1
ATOM 1367 C CA . LEU A 1 177 ? 74.989 -80.167 -13.059 1.00 12.40 177 LEU A CA 1
ATOM 1368 C C . LEU A 1 177 ? 74.473 -80.808 -14.344 1.00 12.36 177 LEU A C 1
ATOM 1369 O O . LEU A 1 177 ? 73.282 -81.086 -14.482 1.00 12.36 177 LEU A O 1
ATOM 1374 N N . LEU A 1 178 ? 75.381 -81.039 -15.287 1.00 13.19 178 LEU A N 1
ATOM 1375 C CA . LEU A 1 178 ? 75.014 -81.625 -16.569 1.00 14.41 178 LEU A CA 1
ATOM 1376 C C . LEU A 1 178 ? 74.465 -83.042 -16.441 1.00 13.90 178 LEU A C 1
ATOM 1377 O O . LEU A 1 178 ? 73.531 -83.412 -17.151 1.00 15.14 178 LEU A O 1
ATOM 1382 N N . THR A 1 179 ? 75.040 -83.838 -15.543 1.00 13.81 179 THR A N 1
ATOM 1383 C CA . THR A 1 179 ? 74.566 -85.205 -15.348 1.00 14.24 179 THR A CA 1
ATOM 1384 C C . THR A 1 179 ? 73.099 -85.174 -14.929 1.00 12.80 179 THR A C 1
ATOM 1385 O O . THR A 1 179 ? 72.264 -85.888 -15.483 1.00 13.68 179 THR A O 1
ATOM 1389 N N . HIS A 1 180 ? 72.791 -84.330 -13.951 1.00 11.77 180 HIS A N 1
ATOM 1390 C CA . HIS A 1 180 ? 71.426 -84.197 -13.463 1.00 11.36 180 HIS A CA 1
ATOM 1391 C C . HIS A 1 180 ? 70.506 -83.643 -14.543 1.00 11.23 180 HIS A C 1
ATOM 1392 O O . HIS A 1 180 ? 69.359 -84.071 -14.665 1.00 12.19 180 HIS A O 1
ATOM 1399 N N . ALA A 1 181 ? 71.012 -82.699 -15.330 1.00 10.93 181 ALA A N 1
ATOM 1400 C CA . ALA A 1 181 ? 70.222 -82.100 -16.402 1.00 11.01 181 ALA A CA 1
ATOM 1401 C C . ALA A 1 181 ? 69.804 -83.150 -17.429 1.00 10.60 181 ALA A C 1
ATOM 1402 O O . ALA A 1 181 ? 68.650 -83.191 -17.845 1.00 11.00 181 ALA A O 1
ATOM 1404 N N . ARG A 1 182 ? 70.744 -83.999 -17.835 1.00 11.18 182 ARG A N 1
ATOM 1405 C CA . ARG A 1 182 ? 70.445 -85.039 -18.817 1.00 11.74 182 ARG A CA 1
ATOM 1406 C C . ARG A 1 182 ? 69.391 -86.018 -18.313 1.00 10.51 182 ARG A C 1
ATOM 1407 O O . ARG A 1 182 ? 68.481 -86.401 -19.049 1.00 11.36 182 ARG A O 1
ATOM 1415 N N . GLN A 1 183 ? 69.525 -86.429 -17.057 1.00 10.76 183 GLN A N 1
ATOM 1416 C CA . GLN A 1 183 ? 68.591 -87.372 -16.460 1.00 10.47 183 GLN A CA 1
ATOM 1417 C C . GLN A 1 183 ? 67.199 -86.774 -16.312 1.00 9.87 183 GLN A C 1
ATOM 1418 O O . GLN A 1 183 ? 66.204 -87.445 -16.580 1.00 11.12 183 GLN A O 1
ATOM 1424 N N . LEU A 1 184 ? 67.121 -85.515 -15.891 1.00 9.52 184 LEU A N 1
ATOM 1425 C CA . LEU A 1 184 ? 65.820 -84.875 -15.735 1.00 9.48 184 LEU A CA 1
ATOM 1426 C C . LEU A 1 184 ? 65.127 -84.670 -17.075 1.00 10.34 184 LEU A C 1
ATOM 1427 O O . LEU A 1 184 ? 63.901 -84.753 -17.155 1.00 10.13 184 LEU A O 1
ATOM 1432 N N . PHE A 1 185 ? 65.897 -84.414 -18.130 1.00 10.49 185 PHE A N 1
ATOM 1433 C CA . PHE A 1 185 ? 65.286 -84.247 -19.442 1.00 11.05 185 PHE A CA 1
ATOM 1434 C C . PHE A 1 185 ? 64.695 -85.578 -19.891 1.00 10.39 185 PHE A C 1
ATOM 1435 O O . PHE A 1 185 ? 63.587 -85.624 -20.416 1.00 11.22 185 PHE A O 1
ATOM 1443 N N . ASP A 1 186 ? 65.444 -86.659 -19.691 1.00 11.58 186 ASP A N 1
ATOM 1444 C CA . ASP A 1 186 ? 64.966 -87.980 -20.074 1.00 12.35 186 ASP A CA 1
ATOM 1445 C C . ASP A 1 186 ? 63.682 -88.293 -19.319 1.00 12.05 186 ASP A C 1
ATOM 1446 O O . ASP A 1 186 ? 62.728 -88.816 -19.888 1.00 12.32 186 ASP A O 1
ATOM 1451 N N . PHE A 1 187 ? 63.663 -87.963 -18.031 1.00 10.95 187 PHE A N 1
ATOM 1452 C CA . PHE A 1 187 ? 62.484 -88.187 -17.205 1.00 10.71 187 PHE A CA 1
ATOM 1453 C C . PHE A 1 187 ? 61.307 -87.389 -17.778 1.00 11.27 187 PHE A C 1
ATOM 1454 O O . PHE A 1 187 ? 60.218 -87.926 -17.984 1.00 11.73 187 PHE A O 1
ATOM 1462 N N . ALA A 1 188 ? 61.540 -86.109 -18.053 1.00 11.02 188 ALA A N 1
ATOM 1463 C CA . ALA A 1 188 ? 60.506 -85.235 -18.597 1.00 11.05 188 ALA A CA 1
ATOM 1464 C C . ALA A 1 188 ? 59.978 -85.699 -19.953 1.00 11.44 188 ALA A C 1
ATOM 1465 O O . ALA A 1 188 ? 58.778 -85.644 -20.215 1.00 10.90 188 ALA A O 1
ATOM 1467 N N . ASN A 1 189 ? 60.877 -86.159 -20.813 1.00 11.92 189 ASN A N 1
ATOM 1468 C CA . ASN A 1 189 ? 60.489 -86.592 -22.149 1.00 13.51 189 ASN A CA 1
ATOM 1469 C C . ASN A 1 189 ? 59.883 -87.992 -22.220 1.00 13.24 189 ASN A C 1
ATOM 1470 O O . ASN A 1 189 ? 58.977 -88.238 -23.019 1.00 14.15 189 ASN A O 1
ATOM 1475 N N . ASN A 1 190 ? 60.380 -88.902 -21.386 1.00 12.90 190 ASN A N 1
ATOM 1476 C CA . ASN A 1 190 ? 59.902 -90.286 -21.368 1.00 14.37 190 ASN A CA 1
ATOM 1477 C C . ASN A 1 190 ? 58.594 -90.482 -20.601 1.00 14.05 190 ASN A C 1
ATOM 1478 O O . ASN A 1 190 ? 57.858 -91.438 -20.847 1.00 15.18 190 ASN A O 1
ATOM 1483 N N . TYR A 1 191 ? 58.316 -89.582 -19.665 1.00 13.48 191 TYR A N 1
ATOM 1484 C CA . TYR A 1 191 ? 57.104 -89.652 -18.856 1.00 13.52 191 TYR A CA 1
ATOM 1485 C C . TYR A 1 191 ? 56.389 -88.308 -18.966 1.00 14.11 191 TYR A C 1
ATOM 1486 O O . TYR A 1 191 ? 56.643 -87.383 -18.190 1.00 12.84 191 TYR A O 1
ATOM 1495 N N . ARG A 1 192 ? 55.491 -88.220 -19.944 1.00 15.18 192 ARG A N 1
ATOM 1496 C CA . ARG A 1 192 ? 54.740 -87.002 -20.239 1.00 15.30 192 ARG A CA 1
ATOM 1497 C C . ARG A 1 192 ? 53.570 -86.699 -19.303 1.00 14.76 192 ARG A C 1
ATOM 1498 O O . ARG A 1 192 ? 52.773 -87.579 -18.974 1.00 15.64 192 ARG A O 1
ATOM 1506 N N . GLY A 1 193 ? 53.466 -85.436 -18.895 1.00 14.02 193 GLY A N 1
ATOM 1507 C CA . GLY A 1 193 ? 52.383 -85.022 -18.021 1.00 13.60 193 GLY A CA 1
ATOM 1508 C C . GLY A 1 193 ? 52.596 -83.646 -17.416 1.00 12.47 193 GLY A C 1
ATOM 1509 O O . GLY A 1 193 ? 53.719 -83.144 -17.383 1.00 12.53 193 GLY A O 1
ATOM 1510 N N . LYS A 1 194 ? 51.512 -83.029 -16.953 1.00 12.68 194 LYS A N 1
ATOM 1511 C CA . LYS A 1 194 ? 51.577 -81.712 -16.320 1.00 13.29 194 LYS A CA 1
ATOM 1512 C C . LYS A 1 194 ? 51.937 -81.934 -14.854 1.00 11.37 194 LYS A C 1
ATOM 1513 O O . LYS A 1 194 ? 51.272 -82.710 -14.169 1.00 11.11 194 LYS A O 1
ATOM 1519 N N . TYR A 1 195 ? 52.960 -81.245 -14.357 1.00 10.67 195 TYR A N 1
ATOM 1520 C CA . TYR A 1 195 ? 53.354 -81.445 -12.968 1.00 9.45 195 TYR A CA 1
ATOM 1521 C C . TYR A 1 195 ? 52.273 -81.080 -11.953 1.00 9.90 195 TYR A C 1
ATOM 1522 O O . TYR A 1 195 ? 52.209 -81.687 -10.887 1.00 9.51 195 TYR A O 1
ATOM 1531 N N . SER A 1 196 ? 51.426 -80.102 -12.267 1.00 9.73 196 SER A N 1
ATOM 1532 C CA . SER A 1 196 ? 50.387 -79.713 -11.318 1.00 10.36 196 SER A CA 1
ATOM 1533 C C . SER A 1 196 ? 49.225 -80.701 -11.246 1.00 11.01 196 SER A C 1
ATOM 1534 O O . SER A 1 196 ? 48.311 -80.529 -10.438 1.00 11.76 196 SER A O 1
ATOM 1537 N N . ASP A 1 197 ? 49.258 -81.728 -12.093 1.00 11.72 197 ASP A N 1
ATOM 1538 C CA . ASP A 1 197 ? 48.238 -82.771 -12.052 1.00 12.01 197 ASP A CA 1
ATOM 1539 C C . ASP A 1 197 ? 48.771 -83.830 -11.083 1.00 12.25 197 ASP A C 1
ATOM 1540 O O . ASP A 1 197 ? 48.026 -84.680 -10.595 1.00 13.49 197 ASP A O 1
ATOM 1545 N N . SER A 1 198 ? 50.075 -83.770 -10.820 1.00 10.94 198 SER A N 1
ATOM 1546 C CA . SER A 1 198 ? 50.736 -84.696 -9.903 1.00 10.26 198 SER A CA 1
ATOM 1547 C C . SER A 1 198 ? 50.869 -84.024 -8.536 1.00 10.88 198 SER A C 1
ATOM 1548 O O . SER A 1 198 ? 50.416 -84.559 -7.524 1.00 13.33 198 SER A O 1
ATOM 1551 N N . ILE A 1 199 ? 51.503 -82.857 -8.509 1.00 9.32 199 ILE A N 1
ATOM 1552 C CA . ILE A 1 199 ? 51.642 -82.092 -7.275 1.00 9.34 199 ILE A CA 1
ATOM 1553 C C . ILE A 1 199 ? 50.425 -81.175 -7.337 1.00 9.26 199 ILE A C 1
ATOM 1554 O O . ILE A 1 199 ? 50.508 -80.020 -7.762 1.00 9.41 199 ILE A O 1
ATOM 1559 N N . THR A 1 200 ? 49.282 -81.715 -6.929 1.00 9.54 200 THR A N 1
ATOM 1560 C CA . THR A 1 200 ? 48.032 -80.973 -6.998 1.00 9.74 200 THR A CA 1
ATOM 1561 C C . THR A 1 200 ? 47.951 -79.693 -6.181 1.00 9.52 200 THR A C 1
ATOM 1562 O O . THR A 1 200 ? 47.163 -78.809 -6.507 1.00 10.62 200 THR A O 1
ATOM 1566 N N . ASP A 1 201 ? 48.752 -79.570 -5.130 1.00 8.94 201 ASP A N 1
ATOM 1567 C CA . ASP A 1 201 ? 48.698 -78.349 -4.338 1.00 9.37 201 ASP A CA 1
ATOM 1568 C C . ASP A 1 201 ? 49.090 -77.156 -5.205 1.00 9.69 201 ASP A C 1
ATOM 1569 O O . ASP A 1 201 ? 48.582 -76.051 -5.024 1.00 9.62 201 ASP A O 1
ATOM 1574 N N . ALA A 1 202 ? 49.984 -77.394 -6.159 1.00 9.39 202 ALA A N 1
ATOM 1575 C CA . ALA A 1 202 ? 50.471 -76.335 -7.038 1.00 8.69 202 ALA A CA 1
ATOM 1576 C C . ALA A 1 202 ? 49.473 -75.854 -8.083 1.00 9.24 202 ALA A C 1
ATOM 1577 O O . ALA A 1 202 ? 49.651 -74.786 -8.670 1.00 9.57 202 ALA A O 1
ATOM 1579 N N . ARG A 1 203 ? 48.421 -76.631 -8.307 1.00 10.27 203 ARG A N 1
ATOM 1580 C CA . ARG A 1 203 ? 47.424 -76.284 -9.312 1.00 11.48 203 ARG A CA 1
ATOM 1581 C C . ARG A 1 203 ? 46.779 -74.914 -9.114 1.00 10.34 203 ARG A C 1
ATOM 1582 O O . ARG A 1 203 ? 46.359 -74.274 -10.079 1.00 11.85 203 ARG A O 1
ATOM 1590 N N . ASN A 1 204 ? 46.717 -74.450 -7.872 1.00 9.55 204 ASN A N 1
ATOM 1591 C CA . ASN A 1 204 ? 46.101 -73.159 -7.598 1.00 10.40 204 ASN A CA 1
ATOM 1592 C C . ASN A 1 204 ? 47.087 -72.037 -7.313 1.00 10.95 204 ASN A C 1
ATOM 1593 O O . ASN A 1 204 ? 46.694 -70.955 -6.874 1.00 11.94 204 ASN A O 1
ATOM 1598 N N . PHE A 1 205 ? 48.365 -72.289 -7.579 1.00 9.55 205 PHE A N 1
ATOM 1599 C CA . PHE A 1 205 ? 49.404 -71.292 -7.346 1.00 9.88 205 PHE A CA 1
ATOM 1600 C C . PHE A 1 205 ? 50.284 -71.106 -8.580 1.00 10.35 205 PHE A C 1
ATOM 1601 O O . PHE A 1 205 ? 50.545 -69.978 -9.001 1.00 11.40 205 PHE A O 1
ATOM 1609 N N . TYR A 1 206 ? 50.736 -72.219 -9.152 1.00 9.82 206 TYR A N 1
ATOM 1610 C CA . TYR A 1 206 ? 51.573 -72.206 -10.349 1.00 10.21 206 TYR A CA 1
ATOM 1611 C C . TYR A 1 206 ? 51.148 -73.356 -11.253 1.00 10.03 206 TYR A C 1
ATOM 1612 O O . TYR A 1 206 ? 51.910 -74.281 -11.521 1.00 9.99 206 TYR A O 1
ATOM 1621 N N . ALA A 1 207 ? 49.910 -73.281 -11.724 1.00 10.91 207 ALA A N 1
ATOM 1622 C CA . ALA A 1 207 ? 49.346 -74.317 -12.576 1.00 11.37 207 ALA A CA 1
ATOM 1623 C C . ALA A 1 207 ? 50.054 -74.506 -13.908 1.00 11.74 207 ALA A C 1
ATOM 1624 O O . ALA A 1 207 ? 50.523 -73.550 -14.526 1.00 12.09 207 ALA A O 1
ATOM 1626 N N . SER A 1 208 ? 50.121 -75.761 -14.340 1.00 12.83 208 SER A N 1
ATOM 1627 C CA . SER A 1 208 ? 50.726 -76.111 -15.618 1.00 14.58 208 SER A CA 1
ATOM 1628 C C . SER A 1 208 ? 49.851 -75.546 -16.731 1.00 15.08 208 SER A C 1
ATOM 1629 O O . SER A 1 208 ? 48.628 -75.511 -16.608 1.00 16.98 208 SER A O 1
ATOM 1632 N N . ALA A 1 209 ? 50.484 -75.098 -17.808 1.00 16.50 209 ALA A N 1
ATOM 1633 C CA . ALA A 1 209 ? 49.765 -74.578 -18.963 1.00 17.71 209 ALA A CA 1
ATOM 1634 C C . ALA A 1 209 ? 49.859 -75.695 -20.000 1.00 17.95 209 ALA A C 1
ATOM 1635 O O . ALA A 1 209 ? 49.047 -76.620 -20.007 1.00 20.60 209 ALA A O 1
ATOM 1637 N N . ASP A 1 210 ? 50.860 -75.608 -20.867 1.00 18.35 210 ASP A N 1
ATOM 1638 C CA . ASP A 1 210 ? 51.092 -76.626 -21.884 1.00 17.67 210 ASP A CA 1
ATOM 1639 C C . ASP A 1 210 ? 52.571 -76.973 -21.766 1.00 17.91 210 ASP A C 1
ATOM 1640 O O . ASP A 1 210 ? 53.432 -76.245 -22.258 1.00 19.49 210 ASP A O 1
ATOM 1645 N N . TYR A 1 211 ? 52.852 -78.088 -21.099 1.00 16.32 211 TYR A N 1
ATOM 1646 C CA . TYR A 1 211 ? 54.221 -78.529 -20.852 1.00 15.69 211 TYR A CA 1
ATOM 1647 C C . TYR A 1 211 ? 55.108 -78.746 -22.070 1.00 14.55 211 TYR A C 1
ATOM 1648 O O . TYR A 1 211 ? 56.329 -78.820 -21.942 1.00 13.99 211 TYR A O 1
ATOM 1657 N N . ARG A 1 212 ? 54.507 -78.843 -23.248 1.00 14.13 212 ARG A N 1
ATOM 1658 C CA . ARG A 1 212 ? 55.272 -79.096 -24.463 1.00 15.97 212 ARG A CA 1
ATOM 1659 C C . ARG A 1 212 ? 56.401 -78.114 -24.780 1.00 14.87 212 ARG A C 1
ATOM 1660 O O . ARG A 1 212 ? 57.449 -78.524 -25.281 1.00 14.78 212 ARG A O 1
ATOM 1668 N N . ASP A 1 213 ? 56.216 -76.831 -24.486 1.00 14.81 213 ASP A N 1
ATOM 1669 C CA . ASP A 1 213 ? 57.278 -75.869 -24.771 1.00 14.71 213 ASP A CA 1
ATOM 1670 C C . ASP A 1 213 ? 58.502 -76.119 -23.889 1.00 13.42 213 ASP A C 1
ATOM 1671 O O . ASP A 1 213 ? 59.629 -75.808 -24.276 1.00 13.86 213 ASP A O 1
ATOM 1676 N N . GLU A 1 214 ? 58.278 -76.699 -22.712 1.00 14.02 214 GLU A N 1
ATOM 1677 C CA . GLU A 1 214 ? 59.366 -77.003 -21.786 1.00 12.60 214 GLU A CA 1
ATOM 1678 C C . GLU A 1 214 ? 60.304 -78.074 -22.331 1.00 12.57 214 GLU A C 1
ATOM 1679 O O . GLU A 1 214 ? 61.511 -78.037 -22.089 1.00 11.92 214 GLU A O 1
ATOM 1685 N N . LEU A 1 215 ? 59.748 -79.041 -23.052 1.00 12.00 215 LEU A N 1
ATOM 1686 C CA . LEU A 1 215 ? 60.562 -80.107 -23.624 1.00 12.14 215 LEU A CA 1
ATOM 1687 C C . LEU A 1 215 ? 61.515 -79.534 -24.673 1.00 11.32 215 LEU A C 1
ATOM 1688 O O . LEU A 1 215 ? 62.678 -79.928 -24.753 1.00 11.53 215 LEU A O 1
ATOM 1693 N N . VAL A 1 216 ? 61.018 -78.593 -25.469 1.00 11.43 216 VAL A N 1
ATOM 1694 C CA . VAL A 1 216 ? 61.835 -77.962 -26.502 1.00 10.74 216 VAL A CA 1
ATOM 1695 C C . VAL A 1 216 ? 62.890 -77.070 -25.846 1.00 9.60 216 VAL A C 1
ATOM 1696 O O . VAL A 1 216 ? 64.053 -77.063 -26.246 1.00 9.86 216 VAL A O 1
ATOM 1700 N N . TRP A 1 217 ? 62.463 -76.320 -24.835 1.00 10.33 217 TRP A N 1
ATOM 1701 C CA . TRP A 1 217 ? 63.329 -75.413 -24.084 1.00 10.09 217 TRP A CA 1
ATOM 1702 C C . TRP A 1 217 ? 64.482 -76.199 -23.455 1.00 9.79 217 TRP A C 1
ATOM 1703 O O . TRP A 1 217 ? 65.650 -75.828 -23.596 1.00 10.28 217 TRP A O 1
ATOM 1714 N N . ALA A 1 218 ? 64.151 -77.293 -22.774 1.00 10.43 218 ALA A N 1
ATOM 1715 C CA . ALA A 1 218 ? 65.156 -78.133 -22.129 1.00 10.43 218 ALA A CA 1
ATOM 1716 C C . ALA A 1 218 ? 66.115 -78.748 -23.149 1.00 10.33 218 ALA A C 1
ATOM 1717 O O . ALA A 1 218 ? 67.331 -78.765 -22.942 1.00 10.80 218 ALA A O 1
ATOM 1719 N N . ALA A 1 219 ? 65.567 -79.255 -24.249 1.00 11.28 219 ALA A N 1
ATOM 1720 C CA . ALA A 1 219 ? 66.392 -79.867 -25.284 1.00 11.21 219 ALA A CA 1
ATOM 1721 C C . ALA A 1 219 ? 67.359 -78.847 -25.872 1.00 10.23 219 ALA A C 1
ATOM 1722 O O . ALA A 1 219 ? 68.529 -79.150 -26.104 1.00 10.98 219 ALA A O 1
ATOM 1724 N N . ALA A 1 220 ? 66.871 -77.634 -26.110 1.00 10.28 220 ALA A N 1
ATOM 1725 C CA . ALA A 1 220 ? 67.714 -76.584 -26.667 1.00 11.09 220 ALA A CA 1
ATOM 1726 C C . ALA A 1 220 ? 68.861 -76.247 -25.720 1.00 10.52 220 ALA A C 1
ATOM 1727 O O . ALA A 1 220 ? 70.007 -76.114 -26.147 1.00 10.75 220 ALA A O 1
ATOM 1729 N N . TRP A 1 221 ? 68.559 -76.108 -24.432 1.00 10.83 221 TRP A N 1
ATOM 1730 C CA . TRP A 1 221 ? 69.597 -75.797 -23.457 1.00 10.25 221 TRP A CA 1
ATOM 1731 C C . TRP A 1 221 ? 70.613 -76.926 -23.334 1.00 9.83 221 TRP A C 1
ATOM 1732 O O . TRP A 1 221 ? 71.810 -76.677 -23.191 1.00 11.47 221 TRP A O 1
ATOM 1743 N N . LEU A 1 222 ? 70.141 -78.167 -23.397 1.00 11.49 222 LEU A N 1
ATOM 1744 C CA . LEU A 1 222 ? 71.050 -79.303 -23.315 1.00 11.72 222 LEU A CA 1
ATOM 1745 C C . LEU A 1 222 ? 71.975 -79.323 -24.524 1.00 12.40 222 LEU A C 1
ATOM 1746 O O . LEU A 1 222 ? 73.147 -79.666 -24.406 1.00 12.42 222 LEU A O 1
ATOM 1751 N N . TYR A 1 223 ? 71.455 -78.948 -25.688 1.00 12.57 223 TYR A N 1
ATOM 1752 C CA . TYR A 1 223 ? 72.293 -78.911 -26.879 1.00 13.92 223 TYR A CA 1
ATOM 1753 C C . TYR A 1 223 ? 73.382 -77.861 -26.678 1.00 13.66 223 TYR A C 1
ATOM 1754 O O . TYR A 1 223 ? 74.555 -78.100 -26.960 1.00 15.13 223 TYR A O 1
ATOM 1763 N N . ARG A 1 224 ? 72.988 -76.694 -26.183 1.00 12.88 224 ARG A N 1
ATOM 1764 C CA . ARG A 1 224 ? 73.938 -75.617 -25.955 1.00 13.11 224 ARG A CA 1
ATOM 1765 C C . ARG A 1 224 ? 75.028 -76.014 -24.963 1.00 13.30 224 ARG A C 1
ATOM 1766 O O . ARG A 1 224 ? 76.186 -75.630 -25.117 1.00 14.65 224 ARG A O 1
ATOM 1774 N N . ALA A 1 225 ? 74.651 -76.792 -23.953 1.00 14.15 225 ALA A N 1
ATOM 1775 C CA . ALA A 1 225 ? 75.581 -77.222 -22.912 1.00 15.66 225 ALA A CA 1
ATOM 1776 C C . ALA A 1 225 ? 76.440 -78.437 -23.252 1.00 16.22 225 ALA A C 1
ATOM 1777 O O . ALA A 1 225 ? 77.456 -78.681 -22.597 1.00 17.44 225 ALA A O 1
ATOM 1779 N N . THR A 1 226 ? 76.047 -79.193 -24.272 1.00 17.24 226 THR A N 1
ATOM 1780 C CA . THR A 1 226 ? 76.786 -80.399 -24.639 1.00 18.19 226 THR A CA 1
ATOM 1781 C C . THR A 1 226 ? 77.320 -80.434 -26.065 1.00 19.59 226 THR A C 1
ATOM 1782 O O . THR A 1 226 ? 78.294 -81.134 -26.347 1.00 19.68 226 THR A O 1
ATOM 1786 N N . ASN A 1 227 ? 76.677 -79.688 -26.957 1.00 19.84 227 ASN A N 1
ATOM 1787 C CA . ASN A 1 227 ? 77.059 -79.658 -28.366 1.00 21.91 227 ASN A CA 1
ATOM 1788 C C . ASN A 1 227 ? 76.702 -81.017 -28.964 1.00 21.85 227 ASN A C 1
ATOM 1789 O O . ASN A 1 227 ? 77.184 -81.391 -30.034 1.00 22.46 227 ASN A O 1
ATOM 1794 N N . ASP A 1 228 ? 75.851 -81.752 -28.255 1.00 20.88 228 ASP A N 1
ATOM 1795 C CA . ASP A 1 228 ? 75.404 -83.069 -28.694 1.00 21.08 228 ASP A CA 1
ATOM 1796 C C . ASP A 1 228 ? 74.219 -82.864 -29.634 1.00 20.58 228 ASP A C 1
ATOM 1797 O O . ASP A 1 228 ? 73.117 -82.541 -29.191 1.00 18.63 228 ASP A O 1
ATOM 1802 N N . ASN A 1 229 ? 74.451 -83.055 -30.929 1.00 20.22 229 ASN A N 1
ATOM 1803 C CA . ASN A 1 229 ? 73.415 -82.869 -31.941 1.00 20.71 229 ASN A CA 1
ATOM 1804 C C . ASN A 1 229 ? 72.074 -83.545 -31.655 1.00 19.63 229 ASN A C 1
ATOM 1805 O O . ASN A 1 229 ? 71.034 -83.063 -32.102 1.00 20.25 229 ASN A O 1
ATOM 1810 N N . THR A 1 230 ? 72.083 -84.651 -30.917 1.00 19.02 230 THR A N 1
ATOM 1811 C CA . THR A 1 230 ? 70.835 -85.350 -30.613 1.00 19.47 230 THR A CA 1
ATOM 1812 C C . THR A 1 230 ? 69.813 -84.423 -29.951 1.00 17.90 230 THR A C 1
ATOM 1813 O O . THR A 1 230 ? 68.616 -84.497 -30.236 1.00 16.51 230 THR A O 1
ATOM 1817 N N . TYR A 1 231 ? 70.291 -83.548 -29.072 1.00 15.97 231 TYR A N 1
ATOM 1818 C CA . TYR A 1 231 ? 69.413 -82.616 -28.378 1.00 15.58 231 TYR A CA 1
ATOM 1819 C C . TYR A 1 231 ? 68.846 -81.563 -29.323 1.00 15.11 231 TYR A C 1
ATOM 1820 O O . TYR A 1 231 ? 67.687 -81.172 -29.198 1.00 14.10 231 TYR A O 1
ATOM 1829 N N . LEU A 1 232 ? 69.662 -81.105 -30.268 1.00 16.58 232 LEU A N 1
ATOM 1830 C CA . LEU A 1 232 ? 69.202 -80.109 -31.229 1.00 16.80 232 LEU A CA 1
ATOM 1831 C C . LEU A 1 232 ? 68.116 -80.711 -32.113 1.00 17.17 232 LEU A C 1
ATOM 1832 O O . LEU A 1 232 ? 67.086 -80.085 -32.364 1.00 16.62 232 LEU A O 1
ATOM 1837 N N . ASN A 1 233 ? 68.352 -81.933 -32.583 1.00 17.84 233 ASN A N 1
ATOM 1838 C CA . ASN A 1 233 ? 67.390 -82.620 -33.434 1.00 17.71 233 ASN A CA 1
ATOM 1839 C C . ASN A 1 233 ? 66.071 -82.795 -32.698 1.00 16.52 233 ASN A C 1
ATOM 1840 O O . ASN A 1 233 ? 65.002 -82.567 -33.262 1.00 16.48 233 ASN A O 1
ATOM 1845 N N . THR A 1 234 ? 66.147 -83.200 -31.435 1.00 14.83 234 THR A N 1
ATOM 1846 C CA . THR A 1 234 ? 64.949 -83.382 -30.630 1.00 14.62 234 THR A CA 1
ATOM 1847 C C . THR A 1 234 ? 64.239 -82.040 -30.450 1.00 13.51 234 THR A C 1
ATOM 1848 O O . THR A 1 234 ? 63.029 -81.941 -30.634 1.00 13.89 234 THR A O 1
ATOM 1852 N N . ALA A 1 235 ? 64.998 -81.004 -30.107 1.00 12.83 235 ALA A N 1
ATOM 1853 C CA . ALA A 1 235 ? 64.418 -79.679 -29.913 1.00 13.20 235 ALA A CA 1
ATOM 1854 C C . ALA A 1 235 ? 63.649 -79.212 -31.146 1.00 13.30 235 ALA A C 1
ATOM 1855 O O . ALA A 1 235 ? 62.496 -78.790 -31.046 1.00 13.13 235 ALA A O 1
ATOM 1857 N N . GLU A 1 236 ? 64.285 -79.298 -32.310 1.00 13.77 236 GLU A N 1
ATOM 1858 C CA . GLU A 1 236 ? 63.651 -78.861 -33.548 1.00 14.71 236 GLU A CA 1
ATOM 1859 C C . GLU A 1 236 ? 62.509 -79.764 -33.995 1.00 15.91 236 GLU A C 1
ATOM 1860 O O . GLU A 1 236 ? 61.518 -79.286 -34.543 1.00 16.11 236 GLU A O 1
ATOM 1866 N N . SER A 1 237 ? 62.641 -81.065 -33.759 1.00 15.33 237 SER A N 1
ATOM 1867 C CA . SER A 1 237 ? 61.588 -82.002 -34.132 1.00 16.97 237 SER A CA 1
ATOM 1868 C C . SER A 1 237 ? 60.333 -81.720 -33.310 1.00 16.20 237 SER A C 1
ATOM 1869 O O . SER A 1 237 ? 59.230 -81.660 -33.848 1.00 15.55 237 SER A O 1
ATOM 1872 N N . LEU A 1 238 ? 60.506 -81.541 -32.002 1.00 14.93 238 LEU A N 1
ATOM 1873 C CA . LEU A 1 238 ? 59.375 -81.264 -31.127 1.00 15.61 238 LEU A CA 1
ATOM 1874 C C . LEU A 1 238 ? 58.801 -79.878 -31.410 1.00 14.43 238 LEU A C 1
ATOM 1875 O O . LEU A 1 238 ? 57.592 -79.673 -31.329 1.00 14.43 238 LEU A O 1
ATOM 1880 N N . TYR A 1 239 ? 59.670 -78.930 -31.749 1.00 14.26 239 TYR A N 1
ATOM 1881 C CA . TYR A 1 239 ? 59.226 -77.574 -32.055 1.00 15.04 239 TYR A CA 1
ATOM 1882 C C . TYR A 1 239 ? 58.234 -77.623 -33.216 1.00 15.82 239 TYR A C 1
ATOM 1883 O O . TYR A 1 239 ? 57.192 -76.967 -33.184 1.00 15.84 239 TYR A O 1
ATOM 1892 N N . ASP A 1 240 ? 58.564 -78.409 -34.238 1.00 17.86 240 ASP A N 1
ATOM 1893 C CA . ASP A 1 240 ? 57.699 -78.547 -35.404 1.00 18.72 240 ASP A CA 1
ATOM 1894 C C . ASP A 1 240 ? 56.464 -79.379 -35.078 1.00 19.40 240 ASP A C 1
ATOM 1895 O O . ASP A 1 240 ? 55.351 -79.021 -35.457 1.00 20.06 240 ASP A O 1
ATOM 1900 N N . GLU A 1 241 ? 56.665 -80.489 -34.372 1.00 20.17 241 GLU A N 1
ATOM 1901 C CA . GLU A 1 241 ? 55.564 -81.374 -34.001 1.00 21.09 241 GLU A CA 1
ATOM 1902 C C . GLU A 1 241 ? 54.494 -80.623 -33.216 1.00 21.35 241 GLU A C 1
ATOM 1903 O O . GLU A 1 241 ? 53.299 -80.739 -33.497 1.00 22.19 241 GLU A O 1
ATOM 1909 N N . PHE A 1 242 ? 54.937 -79.852 -32.230 1.00 20.98 242 PHE A N 1
ATOM 1910 C CA . PHE A 1 242 ? 54.040 -79.086 -31.374 1.00 20.86 242 PHE A CA 1
ATOM 1911 C C . PHE A 1 242 ? 53.582 -77.776 -32.016 1.00 20.83 242 PHE A C 1
ATOM 1912 O O . PHE A 1 242 ? 52.688 -77.105 -31.501 1.00 22.11 242 PHE A O 1
ATOM 1920 N N . GLY A 1 243 ? 54.200 -77.413 -33.137 1.00 20.30 243 GLY A N 1
ATOM 1921 C CA . GLY A 1 243 ? 53.838 -76.186 -33.827 1.00 20.23 243 GLY A CA 1
ATOM 1922 C C . GLY A 1 243 ? 54.031 -74.926 -33.000 1.00 20.52 243 GLY A C 1
ATOM 1923 O O . GLY A 1 243 ? 53.178 -74.038 -33.002 1.00 19.49 243 GLY A O 1
ATOM 1924 N N . LEU A 1 244 ? 55.157 -74.839 -32.299 1.00 20.10 244 LEU A N 1
ATOM 1925 C CA . LEU A 1 244 ? 55.446 -73.679 -31.461 1.00 19.91 244 LEU A CA 1
ATOM 1926 C C . LEU A 1 244 ? 55.449 -72.345 -32.200 1.00 20.34 244 LEU A C 1
ATOM 1927 O O . LEU A 1 244 ? 55.241 -71.298 -31.589 1.00 19.78 244 LEU A O 1
ATOM 1932 N N . GLN A 1 245 ? 55.686 -72.371 -33.507 1.00 20.65 245 GLN A N 1
ATOM 1933 C CA . GLN A 1 245 ? 55.705 -71.133 -34.277 1.00 22.70 245 GLN A CA 1
ATOM 1934 C C . GLN A 1 245 ? 54.354 -70.423 -34.213 1.00 22.65 245 GLN A C 1
ATOM 1935 O O . GLN A 1 245 ? 54.272 -69.213 -34.427 1.00 22.53 245 GLN A O 1
ATOM 1941 N N . ASN A 1 246 ? 53.302 -71.179 -33.910 1.00 22.94 246 ASN A N 1
ATOM 1942 C CA . ASN A 1 246 ? 51.948 -70.632 -33.833 1.00 23.72 246 ASN A CA 1
ATOM 1943 C C . ASN A 1 246 ? 51.494 -70.281 -32.417 1.00 23.60 246 ASN A C 1
ATOM 1944 O O . ASN A 1 246 ? 50.418 -69.714 -32.230 1.00 23.44 246 ASN A O 1
ATOM 1949 N N . TRP A 1 247 ? 52.306 -70.624 -31.422 1.00 22.08 247 TRP A N 1
ATOM 1950 C CA . TRP A 1 247 ? 51.965 -70.337 -30.032 1.00 21.84 247 TRP A CA 1
ATOM 1951 C C . TRP A 1 247 ? 52.079 -68.848 -29.733 1.00 20.83 247 TRP A C 1
ATOM 1952 O O . TRP A 1 247 ? 52.828 -68.130 -30.394 1.00 21.00 247 TRP A O 1
ATOM 1963 N N . GLY A 1 248 ? 51.334 -68.390 -28.733 1.00 21.75 248 GLY A N 1
ATOM 1964 C CA . GLY A 1 248 ? 51.395 -66.990 -28.358 1.00 21.33 248 GLY A CA 1
ATOM 1965 C C . GLY A 1 248 ? 52.799 -66.683 -27.876 1.00 21.23 248 GLY A C 1
ATOM 1966 O O . GLY A 1 248 ? 53.364 -67.435 -27.081 1.00 21.40 248 GLY A O 1
ATOM 1967 N N . GLY A 1 249 ? 53.370 -65.584 -28.356 1.00 20.67 249 GLY A N 1
ATOM 1968 C CA . GLY A 1 249 ? 54.719 -65.225 -27.960 1.00 19.99 249 GLY A CA 1
ATOM 1969 C C . GLY A 1 249 ? 54.851 -64.789 -26.516 1.00 19.48 249 GLY A C 1
ATOM 1970 O O . GLY A 1 249 ? 53.855 -64.582 -25.819 1.00 20.14 249 GLY A O 1
ATOM 1971 N N . GLY A 1 250 ? 56.091 -64.658 -26.060 1.00 18.72 250 GLY A N 1
ATOM 1972 C CA . GLY A 1 250 ? 56.327 -64.226 -24.698 1.00 17.35 250 GLY A CA 1
ATOM 1973 C C . GLY A 1 250 ? 57.325 -65.061 -23.924 1.00 16.54 250 GLY A C 1
ATOM 1974 O O . GLY A 1 250 ? 57.743 -66.138 -24.354 1.00 16.52 250 GLY A O 1
ATOM 1975 N N . LEU A 1 251 ? 57.715 -64.535 -22.770 1.00 14.18 251 LEU A N 1
ATOM 1976 C CA . LEU A 1 251 ? 58.651 -65.198 -21.875 1.00 13.87 251 LEU A CA 1
ATOM 1977 C C . LEU A 1 251 ? 58.065 -65.067 -20.477 1.00 14.21 251 LEU A C 1
ATOM 1978 O O . LEU A 1 251 ? 57.917 -63.959 -19.965 1.00 14.23 251 LEU A O 1
ATOM 1983 N N . ASN A 1 252 ? 57.716 -66.198 -19.875 1.00 14.43 252 ASN A N 1
ATOM 1984 C CA . ASN A 1 252 ? 57.141 -66.216 -18.536 1.00 16.07 252 ASN A CA 1
ATOM 1985 C C . ASN A 1 252 ? 57.435 -67.579 -17.925 1.00 15.84 252 ASN A C 1
ATOM 1986 O O . ASN A 1 252 ? 57.867 -68.493 -18.625 1.00 15.06 252 ASN A O 1
ATOM 1991 N N . TRP A 1 253 ? 57.198 -67.720 -16.625 1.00 15.20 253 TRP A N 1
ATOM 1992 C CA . TRP A 1 253 ? 57.455 -68.986 -15.954 1.00 16.41 253 TRP A CA 1
ATOM 1993 C C . TRP A 1 253 ? 56.640 -70.143 -16.530 1.00 18.18 253 TRP A C 1
ATOM 1994 O O . TRP A 1 253 ? 57.095 -71.283 -16.514 1.00 18.49 253 TRP A O 1
ATOM 2005 N N . ASP A 1 254 ? 55.446 -69.854 -17.045 1.00 19.89 254 ASP A N 1
ATOM 2006 C CA . ASP A 1 254 ? 54.583 -70.906 -17.589 1.00 22.65 254 ASP A CA 1
ATOM 2007 C C . ASP A 1 254 ? 54.555 -71.044 -19.109 1.00 23.55 254 ASP A C 1
ATOM 2008 O O . ASP A 1 254 ? 54.068 -72.046 -19.633 1.00 23.97 254 ASP A O 1
ATOM 2013 N N . SER A 1 255 ? 55.058 -70.042 -19.816 1.00 22.61 255 SER A N 1
ATOM 2014 C CA . SER A 1 255 ? 55.081 -70.083 -21.273 1.00 24.28 255 SER A CA 1
ATOM 2015 C C . SER A 1 255 ? 56.252 -69.249 -21.754 1.00 24.63 255 SER A C 1
ATOM 2016 O O . SER A 1 255 ? 56.316 -68.048 -21.492 1.00 26.46 255 SER A O 1
ATOM 2019 N N . LYS A 1 256 ? 57.176 -69.884 -22.464 1.00 24.09 256 LYS A N 1
ATOM 2020 C CA . LYS A 1 256 ? 58.352 -69.182 -22.950 1.00 23.42 256 LYS A CA 1
ATOM 2021 C C . LYS A 1 256 ? 58.660 -69.452 -24.415 1.00 21.07 256 LYS A C 1
ATOM 2022 O O . LYS A 1 256 ? 59.813 -69.678 -24.786 1.00 19.89 256 LYS A O 1
ATOM 2028 N N . VAL A 1 257 ? 57.625 -69.413 -25.246 1.00 19.29 257 VAL A N 1
ATOM 2029 C CA . VAL A 1 257 ? 57.786 -69.642 -26.675 1.00 18.47 257 VAL A CA 1
ATOM 2030 C C . VAL A 1 257 ? 58.829 -68.695 -27.265 1.00 15.52 257 VAL A C 1
ATOM 2031 O O . VAL A 1 257 ? 59.667 -69.109 -28.065 1.00 14.61 257 VAL A O 1
ATOM 2035 N N . SER A 1 258 ? 58.785 -67.425 -26.871 1.00 15.31 258 SER A N 1
ATOM 2036 C CA . SER A 1 258 ? 59.744 -66.452 -27.387 1.00 13.87 258 SER A CA 1
ATOM 2037 C C . SER A 1 258 ? 61.161 -66.760 -26.919 1.00 12.54 258 SER A C 1
ATOM 2038 O O . SER A 1 258 ? 62.129 -66.492 -27.630 1.00 13.28 258 SER A O 1
ATOM 2041 N N . GLY A 1 259 ? 61.282 -67.312 -25.716 1.00 11.79 259 GLY A N 1
ATOM 2042 C CA . GLY A 1 259 ? 62.593 -67.665 -25.205 1.00 11.87 259 GLY A CA 1
ATOM 2043 C C . GLY A 1 259 ? 63.149 -68.793 -26.051 1.00 10.90 259 GLY A C 1
ATOM 2044 O O . GLY A 1 259 ? 64.305 -68.761 -26.466 1.00 10.70 259 GLY A O 1
ATOM 2045 N N . VAL A 1 260 ? 62.311 -69.792 -26.313 1.00 10.77 260 VAL A N 1
ATOM 2046 C CA . VAL A 1 260 ? 62.704 -70.940 -27.125 1.00 11.06 260 VAL A CA 1
ATOM 2047 C C . VAL A 1 260 ? 63.131 -70.483 -28.515 1.00 10.24 260 VAL A C 1
ATOM 2048 O O . VAL A 1 260 ? 64.161 -70.908 -29.037 1.00 10.29 260 VAL A O 1
ATOM 2052 N N . GLN A 1 261 ? 62.331 -69.604 -29.103 1.00 10.58 261 GLN A N 1
ATOM 2053 C CA . GLN A 1 261 ? 62.604 -69.093 -30.437 1.00 11.91 261 GLN A CA 1
ATOM 2054 C C . GLN A 1 261 ? 63.885 -68.272 -30.555 1.00 10.94 261 GLN A C 1
ATOM 2055 O O . GLN A 1 261 ? 64.667 -68.469 -31.485 1.00 11.61 261 GLN A O 1
ATOM 2061 N N . VAL A 1 262 ? 64.121 -67.356 -29.621 1.00 11.29 262 VAL A N 1
ATOM 2062 C CA . VAL A 1 262 ? 65.331 -66.554 -29.705 1.00 11.80 262 VAL A CA 1
ATOM 2063 C C . VAL A 1 262 ? 66.554 -67.414 -29.383 1.00 12.21 262 VAL A C 1
ATOM 2064 O O . VAL A 1 262 ? 67.647 -67.168 -29.893 1.00 13.70 262 VAL A O 1
ATOM 2068 N N . LEU A 1 263 ? 66.360 -68.442 -28.560 1.00 12.08 263 LEU A N 1
ATOM 2069 C CA . LEU A 1 263 ? 67.450 -69.345 -28.197 1.00 12.64 263 LEU A CA 1
ATOM 2070 C C . LEU A 1 263 ? 67.812 -70.197 -29.418 1.00 12.60 263 LEU A C 1
ATOM 2071 O O . LEU A 1 263 ? 68.981 -70.294 -29.792 1.00 14.22 263 LEU A O 1
ATOM 2076 N N . LEU A 1 264 ? 66.808 -70.818 -30.033 1.00 12.57 264 LEU A N 1
ATOM 2077 C CA . LEU A 1 264 ? 67.051 -71.645 -31.210 1.00 11.70 264 LEU A CA 1
ATOM 2078 C C . LEU A 1 264 ? 67.596 -70.823 -32.374 1.00 12.57 264 LEU A C 1
ATOM 2079 O O . LEU A 1 264 ? 68.373 -71.328 -33.182 1.00 13.51 264 LEU A O 1
ATOM 2084 N N . ALA A 1 265 ? 67.197 -69.558 -32.460 1.00 12.82 265 ALA A N 1
ATOM 2085 C CA . ALA A 1 265 ? 67.690 -68.699 -33.529 1.00 12.79 265 ALA A CA 1
ATOM 2086 C C . ALA A 1 265 ? 69.204 -68.565 -33.380 1.00 13.79 265 ALA A C 1
ATOM 2087 O O . ALA A 1 265 ? 69.942 -68.603 -34.363 1.00 14.69 265 ALA A O 1
ATOM 2089 N N . LYS A 1 266 ? 69.664 -68.419 -32.142 1.00 13.44 266 LYS A N 1
ATOM 2090 C CA . LYS A 1 266 ? 71.091 -68.279 -31.878 1.00 14.35 266 LYS A CA 1
ATOM 2091 C C . LYS A 1 266 ? 71.851 -69.584 -32.094 1.00 15.76 266 LYS A C 1
ATOM 2092 O O . LYS A 1 266 ? 72.951 -69.588 -32.648 1.00 16.74 266 LYS A O 1
ATOM 2098 N N . LEU A 1 267 ? 71.258 -70.691 -31.661 1.00 14.73 267 LEU A N 1
ATOM 2099 C CA . LEU A 1 267 ? 71.886 -72.004 -31.780 1.00 15.16 267 LEU A CA 1
ATOM 2100 C C . LEU A 1 267 ? 71.929 -72.587 -33.190 1.00 15.55 267 LEU A C 1
ATOM 2101 O O . LEU A 1 267 ? 72.838 -73.353 -33.518 1.00 16.21 267 LEU A O 1
ATOM 2106 N N . THR A 1 268 ? 70.953 -72.231 -34.020 1.00 15.18 268 THR A N 1
ATOM 2107 C CA . THR A 1 268 ? 70.884 -72.757 -35.381 1.00 14.40 268 THR A CA 1
ATOM 2108 C C . THR A 1 268 ? 71.144 -71.719 -36.468 1.00 14.86 268 THR A C 1
ATOM 2109 O O . THR A 1 268 ? 71.483 -72.074 -37.598 1.00 15.86 268 THR A O 1
ATOM 2113 N N . ASN A 1 269 ? 70.971 -70.445 -36.126 1.00 15.32 269 ASN A N 1
ATOM 2114 C CA . ASN A 1 269 ? 71.166 -69.344 -37.070 1.00 15.35 269 ASN A CA 1
ATOM 2115 C C . ASN A 1 269 ? 70.100 -69.386 -38.166 1.00 15.13 269 ASN A C 1
ATOM 2116 O O . ASN A 1 269 ? 70.216 -68.692 -39.177 1.00 16.72 269 ASN A O 1
ATOM 2121 N N . LYS A 1 270 ? 69.062 -70.194 -37.966 1.00 13.92 270 LYS A N 1
ATOM 2122 C CA . LYS A 1 270 ? 67.996 -70.312 -38.956 1.00 13.03 270 LYS A CA 1
ATOM 2123 C C . LYS A 1 270 ? 67.098 -69.080 -38.989 1.00 13.96 270 LYS A C 1
ATOM 2124 O O . LYS A 1 270 ? 66.663 -68.581 -37.949 1.00 13.78 270 LYS A O 1
ATOM 2130 N N . GLN A 1 271 ? 66.814 -68.604 -40.198 1.00 12.65 271 GLN A N 1
ATOM 2131 C CA . GLN A 1 271 ? 65.987 -67.418 -40.387 1.00 11.62 271 GLN A CA 1
ATOM 2132 C C . GLN A 1 271 ? 64.557 -67.550 -39.866 1.00 11.33 271 GLN A C 1
ATOM 2133 O O . GLN A 1 271 ? 63.991 -66.580 -39.361 1.00 10.81 271 GLN A O 1
ATOM 2139 N N . ALA A 1 272 ? 63.974 -68.740 -39.982 1.00 11.23 272 ALA A N 1
ATOM 2140 C CA . ALA A 1 272 ? 62.600 -68.964 -39.535 1.00 12.31 272 ALA A CA 1
ATOM 2141 C C . ALA A 1 272 ? 62.363 -68.534 -38.088 1.00 11.74 272 ALA A C 1
ATOM 2142 O O . ALA A 1 272 ? 61.362 -67.887 -37.784 1.00 12.41 272 ALA A O 1
ATOM 2144 N N . TYR A 1 273 ? 63.277 -68.902 -37.197 1.00 11.97 273 TYR A N 1
ATOM 2145 C CA . TYR A 1 273 ? 63.138 -68.532 -35.793 1.00 11.38 273 TYR A CA 1
ATOM 2146 C C . TYR A 1 273 ? 63.252 -67.019 -35.635 1.00 11.65 273 TYR A C 1
ATOM 2147 O O . TYR A 1 273 ? 62.517 -66.410 -34.858 1.00 11.05 273 TYR A O 1
ATOM 2156 N N . LYS A 1 274 ? 64.177 -66.419 -36.380 1.00 10.94 274 LYS A N 1
ATOM 2157 C CA . LYS A 1 274 ? 64.386 -64.979 -36.321 1.00 10.89 274 LYS A CA 1
ATOM 2158 C C . LYS A 1 274 ? 63.147 -64.225 -36.787 1.00 9.80 274 LYS A C 1
ATOM 2159 O O . LYS A 1 274 ? 62.840 -63.155 -36.263 1.00 10.65 274 LYS A O 1
ATOM 2165 N N . ASP A 1 275 ? 62.435 -64.781 -37.767 1.00 9.94 275 ASP A N 1
ATOM 2166 C CA . ASP A 1 275 ? 61.219 -64.147 -38.270 1.00 10.27 275 ASP A CA 1
ATOM 2167 C C . ASP A 1 275 ? 60.176 -64.084 -37.156 1.00 11.11 275 ASP A C 1
ATOM 2168 O O . ASP A 1 275 ? 59.540 -63.053 -36.942 1.00 11.86 275 ASP A O 1
ATOM 2173 N N . THR A 1 276 ? 60.000 -65.197 -36.452 1.00 11.45 276 THR A N 1
ATOM 2174 C CA . THR A 1 276 ? 59.017 -65.248 -35.378 1.00 12.01 276 THR A CA 1
ATOM 2175 C C . THR A 1 276 ? 59.362 -64.276 -34.253 1.00 11.73 276 THR A C 1
ATOM 2176 O O . THR A 1 276 ? 58.474 -63.642 -33.682 1.00 12.96 276 THR A O 1
ATOM 2180 N N . VAL A 1 277 ? 60.648 -64.153 -33.937 1.00 10.62 277 VAL A N 1
ATOM 2181 C CA . VAL A 1 277 ? 61.084 -63.239 -32.886 1.00 11.91 277 VAL A CA 1
ATOM 2182 C C . VAL A 1 277 ? 60.815 -61.786 -33.279 1.00 11.92 277 VAL A C 1
ATOM 2183 O O . VAL A 1 277 ? 60.262 -61.021 -32.487 1.00 11.79 277 VAL A O 1
ATOM 2187 N N . GLN A 1 278 ? 61.205 -61.407 -34.496 1.00 11.95 278 GLN A N 1
ATOM 2188 C CA . GLN A 1 278 ? 60.988 -60.042 -34.979 1.00 12.78 278 GLN A CA 1
ATOM 2189 C C . GLN A 1 278 ? 59.507 -59.690 -34.987 1.00 12.52 278 GLN A C 1
ATOM 2190 O O . GLN A 1 278 ? 59.116 -58.587 -34.606 1.00 10.92 278 GLN A O 1
ATOM 2196 N N . SER A 1 279 ? 58.685 -60.628 -35.441 1.00 12.34 279 SER A N 1
ATOM 2197 C CA . SER A 1 279 ? 57.249 -60.402 -35.502 1.00 13.52 279 SER A CA 1
ATOM 2198 C C . SER A 1 279 ? 56.689 -60.094 -34.119 1.00 12.21 279 SER A C 1
ATOM 2199 O O . SER A 1 279 ? 55.878 -59.181 -33.956 1.00 12.28 279 SER A O 1
ATOM 2202 N N . TYR A 1 280 ? 57.130 -60.857 -33.123 1.00 11.41 280 TYR A N 1
ATOM 2203 C CA . TYR A 1 280 ? 56.664 -60.663 -31.755 1.00 11.49 280 TYR A CA 1
ATOM 2204 C C . TYR A 1 280 ? 57.132 -59.331 -31.176 1.00 11.17 280 TYR A C 1
ATOM 2205 O O . TYR A 1 280 ? 56.336 -58.573 -30.621 1.00 10.17 280 TYR A O 1
ATOM 2214 N N . VAL A 1 281 ? 58.425 -59.049 -31.297 1.00 10.42 281 VAL A N 1
ATOM 2215 C CA . VAL A 1 281 ? 58.962 -57.803 -30.768 1.00 10.82 281 VAL A CA 1
ATOM 2216 C C . VAL A 1 281 ? 58.330 -56.590 -31.439 1.00 12.11 281 VAL A C 1
ATOM 2217 O O . VAL A 1 281 ? 57.947 -55.635 -30.762 1.00 12.80 281 VAL A O 1
ATOM 2221 N N . ASN A 1 282 ? 58.214 -56.624 -32.764 1.00 12.33 282 ASN A N 1
ATOM 2222 C CA . ASN A 1 282 ? 57.616 -55.510 -33.492 1.00 12.46 282 ASN A CA 1
ATOM 2223 C C . ASN A 1 282 ? 56.194 -55.282 -33.003 1.00 13.13 282 ASN A C 1
ATOM 2224 O O . ASN A 1 282 ? 55.754 -54.142 -32.857 1.00 12.60 282 ASN A O 1
ATOM 2229 N N . TYR A 1 283 ? 55.478 -56.372 -32.745 1.00 12.16 283 TYR A N 1
ATOM 2230 C CA . TYR A 1 283 ? 54.112 -56.283 -32.250 1.00 12.52 283 TYR A CA 1
ATOM 2231 C C . TYR A 1 283 ? 54.071 -55.577 -30.898 1.00 12.06 283 TYR A C 1
ATOM 2232 O O . TYR A 1 283 ? 53.235 -54.705 -30.667 1.00 12.21 283 TYR A O 1
ATOM 2241 N N . LEU A 1 284 ? 54.968 -55.966 -29.997 1.00 11.14 284 LEU A N 1
ATOM 2242 C CA . LEU A 1 284 ? 55.012 -55.350 -28.677 1.00 10.84 284 LEU A CA 1
ATOM 2243 C C . LEU A 1 284 ? 55.275 -53.853 -28.773 1.00 11.21 284 LEU A C 1
ATOM 2244 O O . LEU A 1 284 ? 54.586 -53.052 -28.146 1.00 11.18 284 LEU A O 1
ATOM 2249 N N . ILE A 1 285 ? 56.277 -53.483 -29.561 1.00 12.00 285 ILE A N 1
ATOM 2250 C CA . ILE A 1 285 ? 56.645 -52.083 -29.725 1.00 12.78 285 ILE A CA 1
ATOM 2251 C C . ILE A 1 285 ? 55.566 -51.244 -30.400 1.00 13.33 285 ILE A C 1
ATOM 2252 O O . ILE A 1 285 ? 55.224 -50.156 -29.931 1.00 13.40 285 ILE A O 1
ATOM 2257 N N . ASN A 1 286 ? 55.016 -51.768 -31.487 1.00 13.70 286 ASN A N 1
ATOM 2258 C CA . ASN A 1 286 ? 54.015 -51.048 -32.263 1.00 13.93 286 ASN A CA 1
ATOM 2259 C C . ASN A 1 286 ? 52.558 -51.161 -31.836 1.00 14.26 286 ASN A C 1
ATOM 2260 O O . ASN A 1 286 ? 51.810 -50.189 -31.953 1.00 15.27 286 ASN A O 1
ATOM 2265 N N . ASN A 1 287 ? 52.145 -52.322 -31.332 1.00 13.35 287 ASN A N 1
ATOM 2266 C CA . ASN A 1 287 ? 50.736 -52.503 -31.003 1.00 14.50 287 ASN A CA 1
ATOM 2267 C C . ASN A 1 287 ? 50.276 -52.931 -29.611 1.00 13.49 287 ASN A C 1
ATOM 2268 O O . ASN A 1 287 ? 49.166 -52.584 -29.207 1.00 14.20 287 ASN A O 1
ATOM 2273 N N . GLN A 1 288 ? 51.086 -53.693 -28.882 1.00 12.62 288 GLN A N 1
ATOM 2274 C CA . GLN A 1 288 ? 50.680 -54.134 -27.544 1.00 11.80 288 GLN A CA 1
ATOM 2275 C C . GLN A 1 288 ? 50.195 -52.960 -26.697 1.00 11.35 288 GLN A C 1
ATOM 2276 O O . GLN A 1 288 ? 50.779 -51.874 -26.732 1.00 11.62 288 GLN A O 1
ATOM 2282 N N . GLN A 1 289 ? 49.127 -53.183 -25.937 1.00 11.34 289 GLN A N 1
ATOM 2283 C CA . GLN A 1 289 ? 48.579 -52.141 -25.082 1.00 12.29 289 GLN A CA 1
ATOM 2284 C C . GLN A 1 289 ? 49.655 -51.599 -24.154 1.00 12.16 289 GLN A C 1
ATOM 2285 O O . GLN A 1 289 ? 50.457 -52.357 -23.604 1.00 12.00 289 GLN A O 1
ATOM 2291 N N . LYS A 1 290 ? 49.664 -50.283 -23.987 1.00 12.21 290 LYS A N 1
ATOM 2292 C CA . LYS A 1 290 ? 50.631 -49.624 -23.122 1.00 12.97 290 LYS A CA 1
ATOM 2293 C C . LYS A 1 290 ? 49.903 -48.625 -22.240 1.00 12.37 290 LYS A C 1
ATOM 2294 O O . LYS A 1 290 ? 48.803 -48.185 -22.571 1.00 13.08 290 LYS A O 1
ATOM 2300 N N . THR A 1 291 ? 50.504 -48.283 -21.106 1.00 11.18 291 THR A N 1
ATOM 2301 C CA . THR A 1 291 ? 49.906 -47.293 -20.224 1.00 11.25 291 THR A CA 1
ATOM 2302 C C . THR A 1 291 ? 50.191 -45.953 -20.898 1.00 11.48 291 THR A C 1
ATOM 2303 O O . THR A 1 291 ? 51.039 -45.871 -21.788 1.00 12.55 291 THR A O 1
ATOM 2307 N N . PRO A 1 292 ? 49.486 -44.887 -20.494 1.00 11.59 292 PRO A N 1
ATOM 2308 C CA . PRO A 1 292 ? 49.727 -43.580 -21.111 1.00 12.79 292 PRO A CA 1
ATOM 2309 C C . PRO A 1 292 ? 51.191 -43.145 -21.020 1.00 13.15 292 PRO A C 1
ATOM 2310 O O . PRO A 1 292 ? 51.696 -42.446 -21.899 1.00 14.80 292 PRO A O 1
ATOM 2314 N N . LYS A 1 293 ? 51.871 -43.565 -19.956 1.00 12.54 293 LYS A N 1
ATOM 2315 C CA . LYS A 1 293 ? 53.269 -43.199 -19.769 1.00 13.09 293 LYS A CA 1
ATOM 2316 C C . LYS A 1 293 ? 5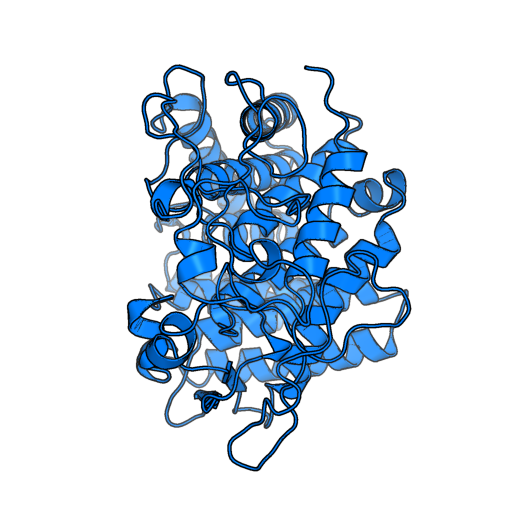4.272 -44.114 -20.471 1.00 13.19 293 LYS A C 1
ATOM 2317 O O . LYS A 1 293 ? 55.481 -43.963 -20.300 1.00 14.80 293 LYS A O 1
ATOM 2323 N N . GLY A 1 294 ? 53.771 -45.067 -21.254 1.00 13.15 294 GLY A N 1
ATOM 2324 C CA . GLY A 1 294 ? 54.662 -45.931 -22.012 1.00 11.83 294 GLY A CA 1
ATOM 2325 C C . GLY A 1 294 ? 54.988 -47.338 -21.555 1.00 10.92 294 GLY A C 1
ATOM 2326 O O . GLY A 1 294 ? 55.731 -48.039 -22.242 1.00 11.16 294 GLY A O 1
ATOM 2327 N N . LEU A 1 295 ? 54.457 -47.767 -20.417 1.00 10.45 295 LEU A N 1
ATOM 2328 C CA . LEU A 1 295 ? 54.743 -49.113 -19.939 1.00 10.28 295 LEU A CA 1
ATOM 2329 C C . LEU A 1 295 ? 53.917 -50.163 -20.677 1.00 10.14 295 LEU A C 1
ATOM 2330 O O . LEU A 1 295 ? 52.708 -50.007 -20.836 1.00 10.08 295 LEU A O 1
ATOM 2335 N N . LEU A 1 296 ? 54.570 -51.224 -21.141 1.00 9.50 296 LEU A N 1
ATOM 2336 C CA . LEU A 1 296 ? 53.851 -52.307 -21.806 1.00 9.23 296 LEU A CA 1
ATOM 2337 C C . LEU A 1 296 ? 52.893 -52.882 -20.769 1.00 9.49 296 LEU A C 1
ATOM 2338 O O . LEU A 1 296 ? 53.313 -53.217 -19.663 1.00 8.51 296 LEU A O 1
ATOM 2343 N N . TYR A 1 297 ? 51.612 -52.988 -21.104 1.00 9.93 297 TYR A N 1
ATOM 2344 C CA . TYR A 1 297 ? 50.647 -53.546 -20.161 1.00 10.20 297 TYR A CA 1
ATOM 2345 C C . TYR A 1 297 ? 50.146 -54.859 -20.739 1.00 10.86 297 TYR A C 1
ATOM 2346 O O . TYR A 1 297 ? 49.193 -54.895 -21.521 1.00 11.63 297 TYR A O 1
ATOM 2355 N N . ILE A 1 298 ? 50.808 -55.937 -20.338 1.00 10.39 298 ILE A N 1
ATOM 2356 C CA . ILE A 1 298 ? 50.505 -57.273 -20.825 1.00 10.73 298 ILE A CA 1
ATOM 2357 C C . ILE A 1 298 ? 49.451 -58.020 -20.008 1.00 11.60 298 ILE A C 1
ATOM 2358 O O . ILE A 1 298 ? 48.658 -58.782 -20.560 1.00 12.48 298 ILE A O 1
ATOM 2363 N N . ASP A 1 299 ? 49.441 -57.797 -18.699 1.00 11.01 299 ASP A N 1
ATOM 2364 C CA . ASP A 1 299 ? 48.472 -58.440 -17.818 1.00 11.76 299 ASP A CA 1
ATOM 2365 C C . ASP A 1 299 ? 48.501 -57.738 -16.470 1.00 10.62 299 ASP A C 1
ATOM 2366 O O . ASP A 1 299 ? 49.476 -57.060 -16.142 1.00 10.74 299 ASP A O 1
ATOM 2371 N N . MET A 1 300 ? 47.431 -57.897 -15.696 1.00 9.38 300 MET A N 1
ATOM 2372 C CA . MET A 1 300 ? 47.338 -57.276 -14.381 1.00 8.61 300 MET A CA 1
ATOM 2373 C C . MET A 1 300 ? 48.246 -57.939 -13.346 1.00 8.14 300 MET A C 1
ATOM 2374 O O . MET A 1 300 ? 48.617 -57.307 -12.362 1.00 9.60 300 MET A O 1
ATOM 2379 N N . TRP A 1 301 ? 48.601 -59.204 -13.561 1.00 8.24 301 TRP A N 1
ATOM 2380 C CA . TRP A 1 301 ? 49.466 -59.914 -12.617 1.00 7.95 301 TRP A CA 1
ATOM 2381 C C . TRP A 1 301 ? 50.935 -59.734 -12.973 1.00 8.02 301 TRP A C 1
ATOM 2382 O O . TRP A 1 301 ? 51.351 -60.032 -14.092 1.00 8.88 301 TRP A O 1
ATOM 2393 N N . GLY A 1 302 ? 51.719 -59.256 -12.012 1.00 7.86 302 GLY A N 1
ATOM 2394 C CA . GLY A 1 302 ? 53.136 -59.043 -12.258 1.00 7.87 302 GLY A CA 1
ATOM 2395 C C . GLY A 1 302 ? 53.341 -58.212 -13.509 1.00 7.58 302 GLY A C 1
ATOM 2396 O O . GLY A 1 302 ? 54.107 -58.577 -14.403 1.00 7.89 302 GLY A O 1
ATOM 2397 N N . THR A 1 303 ? 52.659 -57.075 -13.563 1.00 6.81 303 THR A N 1
ATOM 2398 C CA . THR A 1 303 ? 52.730 -56.183 -14.712 1.00 7.94 303 THR A CA 1
ATOM 2399 C C . THR A 1 303 ? 54.153 -55.764 -15.085 1.00 7.66 303 THR A C 1
ATOM 2400 O O . THR A 1 303 ? 54.550 -55.875 -16.245 1.00 8.36 303 THR A O 1
ATOM 2404 N N . LEU A 1 304 ? 54.926 -55.284 -14.118 1.00 7.46 304 LEU A N 1
ATOM 2405 C CA . LEU A 1 304 ? 56.290 -54.869 -14.422 1.00 7.84 304 LEU A CA 1
ATOM 2406 C C . LEU A 1 304 ? 57.139 -56.063 -14.852 1.00 7.47 304 LEU A C 1
ATOM 2407 O O . LEU A 1 304 ? 57.994 -55.937 -15.727 1.00 8.27 304 LEU A O 1
ATOM 2412 N N . ARG A 1 305 ? 56.899 -57.216 -14.238 1.00 7.06 305 ARG A N 1
ATOM 2413 C CA . ARG A 1 305 ? 57.618 -58.437 -14.582 1.00 7.08 305 ARG A CA 1
ATOM 2414 C C . ARG A 1 305 ? 57.408 -58.759 -16.063 1.00 7.85 305 ARG A C 1
ATOM 2415 O O . ARG A 1 305 ? 58.342 -59.154 -16.759 1.00 8.08 305 ARG A O 1
ATOM 2423 N N . HIS A 1 306 ? 56.182 -58.591 -16.552 1.00 7.54 306 HIS A N 1
ATOM 2424 C CA . HIS A 1 306 ? 55.916 -58.868 -17.958 1.00 8.21 306 HIS A CA 1
ATOM 2425 C C . HIS A 1 306 ? 56.663 -57.892 -18.860 1.00 8.05 306 HIS A C 1
ATOM 2426 O O . HIS A 1 306 ? 57.200 -58.290 -19.893 1.00 9.37 306 HIS A O 1
ATOM 2433 N N . ALA A 1 307 ? 56.701 -56.618 -18.475 1.00 7.62 307 ALA A N 1
ATOM 2434 C CA . ALA A 1 307 ? 57.399 -55.612 -19.275 1.00 8.81 307 ALA A CA 1
ATOM 2435 C C . ALA A 1 307 ? 58.906 -55.863 -19.267 1.00 8.85 307 ALA A C 1
ATOM 2436 O O . ALA A 1 307 ? 59.575 -55.713 -20.293 1.00 8.24 307 ALA A O 1
ATOM 2438 N N . ALA A 1 308 ? 59.445 -56.253 -18.114 1.00 7.78 308 ALA A N 1
ATOM 2439 C CA . ALA A 1 308 ? 60.874 -56.526 -18.019 1.00 8.04 308 ALA A CA 1
ATOM 2440 C C . ALA A 1 308 ? 61.232 -57.809 -18.775 1.00 7.18 308 ALA A C 1
ATOM 2441 O O . ALA A 1 308 ? 62.304 -57.903 -19.369 1.00 8.00 308 ALA A O 1
ATOM 2443 N N . ASN A 1 309 ? 60.346 -58.802 -18.750 1.00 7.77 309 ASN A N 1
ATOM 2444 C CA . ASN A 1 309 ? 60.602 -60.045 -19.475 1.00 7.74 309 ASN A CA 1
ATOM 2445 C C . ASN A 1 309 ? 60.643 -59.744 -20.967 1.00 8.60 309 ASN A C 1
ATOM 2446 O O . ASN A 1 309 ? 61.483 -60.273 -21.694 1.00 8.79 309 ASN A O 1
ATOM 2451 N N . ALA A 1 310 ? 59.723 -58.898 -21.419 1.00 9.15 310 ALA A N 1
ATOM 2452 C CA . ALA A 1 310 ? 59.676 -58.517 -22.823 1.00 8.34 310 ALA A CA 1
ATOM 2453 C C . ALA A 1 310 ? 60.961 -57.766 -23.160 1.00 9.48 310 ALA A C 1
ATOM 2454 O O . ALA A 1 310 ? 61.548 -57.973 -24.225 1.00 10.09 310 ALA A O 1
ATOM 2456 N N . ALA A 1 311 ? 61.402 -56.902 -22.250 1.00 9.07 311 ALA A N 1
ATOM 2457 C CA . ALA A 1 311 ? 62.627 -56.141 -22.468 1.00 9.16 311 ALA A CA 1
ATOM 2458 C C . ALA A 1 311 ? 63.804 -57.092 -22.669 1.00 9.39 311 ALA A C 1
ATOM 2459 O O . ALA A 1 311 ? 64.655 -56.862 -23.530 1.00 9.28 311 ALA A O 1
ATOM 2461 N N . PHE A 1 312 ? 63.858 -58.165 -21.885 1.00 9.08 312 PHE A N 1
ATOM 2462 C CA . PHE A 1 312 ? 64.960 -59.104 -22.035 1.00 8.43 312 PHE A CA 1
ATOM 2463 C C . PHE A 1 312 ? 64.904 -59.821 -23.379 1.00 9.08 312 PHE A C 1
ATOM 2464 O O . PHE A 1 312 ? 65.938 -60.045 -24.005 1.00 9.73 312 PHE A O 1
ATOM 2472 N N . ILE A 1 313 ? 63.705 -60.188 -23.823 1.00 8.45 313 ILE A N 1
ATOM 2473 C CA . ILE A 1 313 ? 63.571 -60.847 -25.117 1.00 8.64 313 ILE A CA 1
ATOM 2474 C C . ILE A 1 313 ? 64.071 -59.892 -26.198 1.00 8.79 313 ILE A C 1
ATOM 2475 O O . ILE A 1 313 ? 64.733 -60.309 -27.147 1.00 9.82 313 ILE A O 1
ATOM 2480 N N . MET A 1 314 ? 63.770 -58.607 -26.043 1.00 9.33 314 MET A N 1
ATOM 2481 C CA . MET A 1 314 ? 64.208 -57.607 -27.012 1.00 9.65 314 MET A CA 1
ATOM 2482 C C . MET A 1 314 ? 65.727 -57.489 -27.026 1.00 10.26 314 MET A C 1
ATOM 2483 O O . MET A 1 314 ? 66.338 -57.361 -28.089 1.00 10.65 314 MET A O 1
ATOM 2488 N N . LEU A 1 315 ? 66.337 -57.528 -25.845 1.00 9.97 315 LEU A N 1
ATOM 2489 C CA . LEU A 1 315 ? 67.787 -57.433 -25.744 1.00 9.97 315 LEU A CA 1
ATOM 2490 C C . LEU A 1 315 ? 68.444 -58.665 -26.367 1.00 10.74 315 LEU A C 1
ATOM 2491 O O . LEU A 1 315 ? 69.498 -58.564 -27.003 1.00 11.45 315 LEU A O 1
ATOM 2496 N N . GLU A 1 316 ? 67.814 -59.825 -26.201 1.00 11.41 316 GLU A N 1
ATOM 2497 C CA . GLU A 1 316 ? 68.343 -61.057 -26.778 1.00 11.64 316 GLU A CA 1
ATOM 2498 C C . GLU A 1 316 ? 68.189 -61.007 -28.295 1.00 12.35 316 GLU A C 1
ATOM 2499 O O . GLU A 1 316 ? 69.055 -61.478 -29.035 1.00 13.03 316 GLU A O 1
ATOM 2505 N N . ALA A 1 317 ? 67.084 -60.430 -28.754 1.00 11.62 317 ALA A N 1
ATOM 2506 C CA . ALA A 1 317 ? 66.824 -60.308 -30.185 1.00 11.73 317 ALA A CA 1
ATOM 2507 C C . ALA A 1 317 ? 67.853 -59.380 -30.822 1.00 12.15 317 ALA A C 1
ATOM 2508 O O . ALA A 1 317 ? 68.331 -59.636 -31.930 1.00 12.74 317 ALA A O 1
ATOM 2510 N N . ALA A 1 318 ? 68.191 -58.301 -30.121 1.00 12.28 318 ALA A N 1
ATOM 2511 C CA . ALA A 1 318 ? 69.169 -57.346 -30.627 1.00 13.79 318 ALA A CA 1
ATOM 2512 C C . ALA A 1 318 ? 70.512 -58.031 -30.859 1.00 15.27 318 ALA A C 1
ATOM 2513 O O . ALA A 1 318 ? 71.235 -57.693 -31.799 1.00 15.16 318 ALA A O 1
ATOM 2515 N N . GLU A 1 319 ? 70.844 -58.997 -30.007 1.00 15.74 319 GLU A N 1
ATOM 2516 C CA . GLU A 1 319 ? 72.101 -59.726 -30.140 1.00 17.42 319 GLU A CA 1
ATOM 2517 C C . GLU A 1 319 ? 72.128 -60.558 -31.420 1.00 17.68 319 GLU A C 1
ATOM 2518 O O . GLU A 1 319 ? 73.200 -60.892 -31.923 1.00 18.81 319 GLU A O 1
ATOM 2524 N N . LEU A 1 320 ? 70.948 -60.891 -31.937 1.00 18.05 320 LEU A N 1
ATOM 2525 C CA . LEU A 1 320 ? 70.835 -61.671 -33.169 1.00 18.64 320 LEU A CA 1
ATOM 2526 C C . LEU A 1 320 ? 71.047 -60.757 -34.370 1.00 18.46 320 LEU A C 1
ATOM 2527 O O . LEU A 1 320 ? 71.141 -61.218 -35.509 1.00 18.56 320 LEU A O 1
ATOM 2532 N N . GLY A 1 321 ? 71.118 -59.456 -34.106 1.00 17.43 321 GLY A N 1
ATOM 2533 C CA . GLY A 1 321 ? 71.305 -58.495 -35.175 1.00 16.80 321 GLY A CA 1
ATOM 2534 C C . GLY A 1 321 ? 69.986 -57.929 -35.665 1.00 15.51 321 GLY A C 1
ATOM 2535 O O . GLY A 1 321 ? 69.935 -57.268 -36.702 1.00 16.75 321 GLY A O 1
ATOM 2536 N N . LEU A 1 322 ? 68.914 -58.193 -34.922 1.00 15.66 322 LEU A N 1
ATOM 2537 C CA . LEU A 1 322 ? 67.590 -57.697 -35.283 1.00 16.28 322 LEU A CA 1
ATOM 2538 C C . LEU A 1 322 ? 67.365 -56.304 -34.705 1.00 16.27 322 LEU A C 1
ATOM 2539 O O . LEU A 1 322 ? 67.351 -56.134 -33.483 1.00 16.45 322 LEU A O 1
ATOM 2544 N N . SER A 1 323 ? 67.189 -55.319 -35.585 1.00 16.23 323 SER A N 1
ATOM 2545 C CA . SER A 1 323 ? 66.952 -53.927 -35.190 1.00 16.35 323 SER A CA 1
ATOM 2546 C C . SER A 1 323 ? 67.585 -53.637 -33.836 1.00 15.04 323 SER A C 1
ATOM 2547 O O . SER A 1 323 ? 66.926 -53.126 -32.931 1.00 14.90 323 SER A O 1
ATOM 2550 N N . ALA A 1 324 ? 68.867 -53.960 -33.710 1.00 15.30 324 ALA A N 1
ATOM 2551 C CA . ALA A 1 324 ? 69.596 -53.792 -32.458 1.00 14.20 324 ALA A CA 1
ATOM 2552 C C . ALA A 1 324 ? 69.391 -52.473 -31.724 1.00 14.84 324 ALA A C 1
ATOM 2553 O O . ALA A 1 324 ? 69.037 -52.468 -30.546 1.00 13.58 324 ALA A O 1
ATOM 2555 N N . SER A 1 325 ? 69.615 -51.356 -32.406 1.00 15.08 325 SER A N 1
ATOM 2556 C CA . SER A 1 325 ? 69.463 -50.049 -31.775 1.00 15.51 325 SER A CA 1
ATOM 2557 C C . SER A 1 325 ? 68.062 -49.771 -31.242 1.00 15.33 325 SER A C 1
ATOM 2558 O O . SER A 1 325 ? 67.900 -49.378 -30.084 1.00 14.31 325 SER A O 1
ATOM 2561 N N . SER A 1 326 ? 67.050 -49.976 -32.078 1.00 13.66 326 SER A N 1
ATOM 2562 C CA . SER A 1 326 ? 65.675 -49.721 -31.668 1.00 14.46 326 SER A CA 1
ATOM 2563 C C . SER A 1 326 ? 65.186 -50.690 -30.596 1.00 13.12 326 SER A C 1
ATOM 2564 O O . SER A 1 326 ? 64.483 -50.292 -29.668 1.00 13.19 326 SER A O 1
ATOM 2567 N N . TYR A 1 327 ? 65.560 -51.960 -30.720 1.00 12.54 327 TYR A N 1
ATOM 2568 C CA . TYR A 1 327 ? 65.149 -52.967 -29.746 1.00 11.67 327 TYR A CA 1
ATOM 2569 C C . TYR A 1 327 ? 65.777 -52.694 -28.381 1.00 11.79 327 TYR A C 1
ATOM 2570 O O . TYR A 1 327 ? 65.110 -52.787 -27.349 1.00 10.85 327 TYR A O 1
ATOM 2579 N N . ARG A 1 328 ? 67.062 -52.357 -28.378 1.00 11.07 328 ARG A N 1
ATOM 2580 C CA . ARG A 1 328 ? 67.763 -52.060 -27.135 1.00 11.00 328 ARG A CA 1
ATOM 2581 C C . ARG A 1 328 ? 67.194 -50.804 -26.488 1.00 11.22 328 ARG A C 1
ATOM 2582 O O . ARG A 1 328 ? 67.025 -50.743 -25.269 1.00 10.46 328 ARG A O 1
ATOM 2590 N N . GLN A 1 329 ? 66.894 -49.802 -27.307 1.00 11.85 329 GLN A N 1
ATOM 2591 C CA . GLN A 1 329 ? 66.333 -48.556 -26.802 1.00 13.33 329 GLN A CA 1
ATOM 2592 C C . GLN A 1 329 ? 64.967 -48.808 -26.171 1.00 11.87 329 GLN A C 1
ATOM 2593 O O . GLN A 1 329 ? 64.686 -48.325 -25.072 1.00 11.98 329 GLN A O 1
ATOM 2599 N N . PHE A 1 330 ? 64.117 -49.570 -26.855 1.00 11.02 330 PHE A N 1
ATOM 2600 C CA . PHE A 1 330 ? 62.793 -49.835 -26.312 1.00 11.11 330 PHE A CA 1
ATOM 2601 C C . PHE A 1 330 ? 62.893 -50.628 -25.017 1.00 10.01 330 PHE A C 1
ATOM 2602 O O . PHE A 1 330 ? 62.180 -50.348 -24.054 1.00 9.49 330 PHE A O 1
ATOM 2610 N N . ALA A 1 331 ? 63.768 -51.627 -24.996 1.00 9.90 331 ALA A N 1
ATOM 2611 C CA . ALA A 1 331 ? 63.953 -52.431 -23.795 1.00 9.85 331 ALA A CA 1
ATOM 2612 C C . ALA A 1 331 ? 64.332 -51.511 -22.639 1.00 9.85 331 ALA A C 1
ATOM 2613 O O . ALA A 1 331 ? 63.830 -51.658 -21.526 1.00 10.15 331 ALA A O 1
ATOM 2615 N N . GLN A 1 332 ? 65.215 -50.553 -22.910 1.00 9.05 332 GLN A N 1
ATOM 2616 C CA . GLN A 1 332 ? 65.652 -49.616 -21.883 1.00 9.44 332 GLN A CA 1
ATOM 2617 C C . GLN A 1 332 ? 64.495 -48.770 -21.347 1.00 9.14 332 GLN A C 1
ATOM 2618 O O . GLN A 1 332 ? 64.455 -48.459 -20.156 1.00 9.39 332 GLN A O 1
ATOM 2624 N N . THR A 1 333 ? 63.552 -48.390 -22.207 1.00 8.46 333 THR A N 1
ATOM 2625 C CA . THR A 1 333 ? 62.436 -47.580 -21.725 1.00 9.61 333 THR A CA 1
ATOM 2626 C C . THR A 1 333 ? 61.593 -48.352 -20.713 1.00 9.37 333 THR A C 1
ATOM 2627 O O . THR A 1 333 ? 61.046 -47.767 -19.780 1.00 10.08 333 THR A O 1
ATOM 2631 N N . GLN A 1 334 ? 61.488 -49.664 -20.895 1.00 9.16 334 GLN A N 1
ATOM 2632 C CA . GLN A 1 334 ? 60.696 -50.477 -19.982 1.00 9.77 334 GLN A CA 1
ATOM 2633 C C . GLN A 1 334 ? 61.396 -50.610 -18.639 1.00 9.88 334 GLN A C 1
ATOM 2634 O O . GLN A 1 334 ? 60.771 -50.464 -17.587 1.00 9.73 334 GLN A O 1
ATOM 2640 N N . ILE A 1 335 ? 62.696 -50.882 -18.671 1.00 9.20 335 ILE A N 1
ATOM 2641 C CA . ILE A 1 335 ? 63.456 -50.989 -17.437 1.00 9.57 335 ILE A CA 1
ATOM 2642 C C . ILE A 1 335 ? 63.446 -49.620 -16.752 1.00 9.30 335 ILE A C 1
ATOM 2643 O O . ILE A 1 335 ? 63.249 -49.523 -15.542 1.00 8.85 335 ILE A O 1
ATOM 2648 N N . ASP A 1 336 ? 63.636 -48.559 -17.533 1.00 9.24 336 ASP A N 1
ATOM 2649 C CA . ASP A 1 336 ? 63.639 -47.213 -16.972 1.00 8.37 336 ASP A CA 1
ATOM 2650 C C . ASP A 1 336 ? 62.299 -46.832 -16.350 1.00 9.07 336 ASP A C 1
ATOM 2651 O O . ASP A 1 336 ? 62.255 -46.041 -15.406 1.00 8.69 336 ASP A O 1
ATOM 2656 N N . TYR A 1 337 ? 61.204 -47.374 -16.874 1.00 8.97 337 TYR A N 1
ATOM 2657 C CA . TYR A 1 337 ? 59.910 -47.074 -16.283 1.00 8.93 337 TYR A CA 1
ATOM 2658 C C . TYR A 1 337 ? 59.909 -47.677 -14.880 1.00 8.82 337 TYR A C 1
ATOM 2659 O O . TYR A 1 337 ? 59.510 -47.025 -13.916 1.00 9.72 337 TYR A O 1
ATOM 2668 N N . ALA A 1 338 ? 60.370 -48.920 -14.765 1.00 8.24 338 ALA A N 1
ATOM 2669 C CA . ALA A 1 338 ? 60.414 -49.585 -13.469 1.00 8.38 338 ALA A CA 1
ATOM 2670 C C . ALA A 1 338 ? 61.302 -48.833 -12.485 1.00 8.50 338 ALA A C 1
ATOM 2671 O O . ALA A 1 338 ? 61.037 -48.820 -11.282 1.00 9.25 338 ALA A O 1
ATOM 2673 N N . LEU A 1 339 ? 62.357 -48.204 -12.996 1.00 8.89 339 LEU A N 1
ATOM 2674 C CA . LEU A 1 339 ? 63.285 -47.472 -12.143 1.00 9.14 339 LEU A CA 1
ATOM 2675 C C . LEU A 1 339 ? 62.818 -46.076 -11.752 1.00 9.00 339 LEU A C 1
ATOM 2676 O O . LEU A 1 339 ? 63.391 -45.469 -10.849 1.00 9.65 339 LEU A O 1
ATOM 2681 N N . GLY A 1 340 ? 61.795 -45.555 -12.427 1.00 8.75 340 GLY A N 1
ATOM 2682 C CA . GLY A 1 340 ? 61.301 -44.239 -12.059 1.00 9.98 340 GLY A CA 1
ATOM 2683 C C . GLY A 1 340 ? 60.830 -43.271 -13.130 1.00 10.46 340 GLY A C 1
ATOM 2684 O O . GLY A 1 340 ? 60.293 -42.221 -12.791 1.00 11.06 340 GLY A O 1
ATOM 2685 N N . ASP A 1 341 ? 61.000 -43.597 -14.407 1.00 11.14 341 ASP A N 1
ATOM 2686 C CA . ASP A 1 341 ? 60.579 -42.670 -15.455 1.00 12.27 341 ASP A CA 1
ATOM 2687 C C . ASP A 1 341 ? 59.082 -42.371 -15.492 1.00 13.94 341 ASP A C 1
ATOM 2688 O O . ASP A 1 341 ? 58.654 -41.400 -16.118 1.00 17.27 341 ASP A O 1
ATOM 2693 N N . GLY A 1 342 ? 58.292 -43.195 -14.814 1.00 14.42 342 GLY A N 1
ATOM 2694 C CA . GLY A 1 342 ? 56.858 -42.981 -14.785 1.00 16.09 342 GLY A CA 1
ATOM 2695 C C . GLY A 1 342 ? 56.416 -42.088 -13.638 1.00 16.88 342 GLY A C 1
ATOM 2696 O O . GLY A 1 342 ? 55.220 -41.849 -13.460 1.00 18.59 342 GLY A O 1
ATOM 2697 N N . GLY A 1 343 ? 57.373 -41.600 -12.853 1.00 15.29 343 GLY A N 1
ATOM 2698 C CA . GLY A 1 343 ? 57.035 -40.731 -11.738 1.00 14.42 343 GLY A CA 1
ATOM 2699 C C . GLY A 1 343 ? 57.581 -41.191 -10.399 1.00 13.25 343 GLY A C 1
ATOM 2700 O O . GLY A 1 343 ? 57.816 -40.380 -9.503 1.00 14.50 343 GLY A O 1
ATOM 2701 N N . ARG A 1 344 ? 57.776 -42.497 -10.257 1.00 11.58 344 ARG A N 1
ATOM 2702 C CA . ARG A 1 344 ? 58.305 -43.062 -9.024 1.00 10.75 344 ARG A CA 1
ATOM 2703 C C . ARG A 1 344 ? 58.923 -44.413 -9.325 1.00 9.63 344 ARG A C 1
ATOM 2704 O O . ARG A 1 344 ? 58.593 -45.052 -10.324 1.00 10.23 344 ARG A O 1
ATOM 2712 N N . SER A 1 345 ? 59.831 -44.836 -8.458 1.00 8.91 345 SER A N 1
ATOM 2713 C CA . SER A 1 345 ? 60.479 -46.125 -8.609 1.00 8.11 345 SER A CA 1
ATOM 2714 C C . SER A 1 345 ? 59.529 -47.230 -8.173 1.00 8.01 345 SER A C 1
ATOM 2715 O O . SER A 1 345 ? 58.712 -47.041 -7.269 1.00 9.20 345 SER A O 1
ATOM 2718 N N . PHE A 1 346 ? 59.637 -48.379 -8.832 1.00 7.78 346 PHE A N 1
ATOM 2719 C CA . PHE A 1 346 ? 58.829 -49.544 -8.489 1.00 7.39 346 PHE A CA 1
ATOM 2720 C C . PHE A 1 346 ? 59.750 -50.662 -8.028 1.00 8.33 346 PHE A C 1
ATOM 2721 O O . PHE A 1 346 ? 59.367 -51.831 -7.983 1.00 8.12 346 PHE A O 1
ATOM 2729 N N . VAL A 1 347 ? 60.977 -50.278 -7.691 1.00 7.84 347 VAL A N 1
ATOM 2730 C CA . VAL A 1 347 ? 61.980 -51.205 -7.184 1.00 6.97 347 VAL A CA 1
ATOM 2731 C C . VAL A 1 347 ? 62.227 -50.825 -5.724 1.00 7.70 347 VAL A C 1
ATOM 2732 O O . VAL A 1 347 ? 62.697 -49.726 -5.427 1.00 7.98 347 VAL A O 1
ATOM 2736 N N . CYS A 1 348 ? 61.896 -51.729 -4.810 1.00 7.47 348 CYS A N 1
ATOM 2737 C CA . CYS A 1 348 ? 62.077 -51.456 -3.390 1.00 9.48 348 CYS A CA 1
ATOM 2738 C C . CYS A 1 348 ? 63.518 -51.085 -3.062 1.00 8.48 348 CYS A C 1
ATOM 2739 O O . CYS A 1 348 ? 64.455 -51.657 -3.614 1.00 8.45 348 CYS A O 1
ATOM 2742 N N . GLY A 1 349 ? 63.682 -50.119 -2.161 1.00 8.21 349 GLY A N 1
ATOM 2743 C CA . GLY A 1 349 ? 65.006 -49.687 -1.750 1.00 8.45 349 GLY A CA 1
ATOM 2744 C C . GLY A 1 349 ? 65.797 -48.919 -2.789 1.00 7.63 349 GLY A C 1
ATOM 2745 O O . GLY A 1 349 ? 67.001 -48.713 -2.628 1.00 9.27 349 GLY A O 1
ATOM 2746 N N . PHE A 1 350 ? 65.129 -48.484 -3.852 1.00 7.73 350 PHE A N 1
ATOM 2747 C CA . PHE A 1 350 ? 65.808 -47.748 -4.911 1.00 8.02 350 PHE A CA 1
ATOM 2748 C C . PHE A 1 350 ? 65.004 -46.592 -5.480 1.00 8.50 350 PHE A C 1
ATOM 2749 O O . PHE A 1 350 ? 63.789 -46.675 -5.630 1.00 8.47 350 PHE A O 1
ATOM 2757 N N . GLY A 1 351 ? 65.707 -45.510 -5.798 1.00 8.36 351 GLY A N 1
ATOM 2758 C CA . GLY A 1 351 ? 65.073 -44.373 -6.431 1.00 8.34 351 GLY A CA 1
ATOM 2759 C C . GLY A 1 351 ? 64.063 -43.549 -5.671 1.00 8.05 351 GLY A C 1
ATOM 2760 O O . GLY A 1 351 ? 63.975 -43.585 -4.446 1.00 8.76 351 GLY A O 1
ATOM 2761 N N . SER A 1 352 ? 63.279 -42.803 -6.440 1.00 8.62 352 SER A N 1
ATOM 2762 C CA . SER A 1 352 ? 62.280 -41.898 -5.895 1.00 9.57 352 SER A CA 1
ATOM 2763 C C . SER A 1 352 ? 60.962 -42.527 -5.467 1.00 9.61 352 SER A C 1
ATOM 2764 O O . SER A 1 352 ? 60.309 -43.216 -6.248 1.00 9.72 352 SER A O 1
ATOM 2767 N N . ASN A 1 353 ? 60.580 -42.275 -4.219 1.00 9.62 353 ASN A N 1
ATOM 2768 C CA . ASN A 1 353 ? 59.317 -42.756 -3.666 1.00 9.79 353 ASN A CA 1
ATOM 2769 C C . ASN A 1 353 ? 59.011 -44.211 -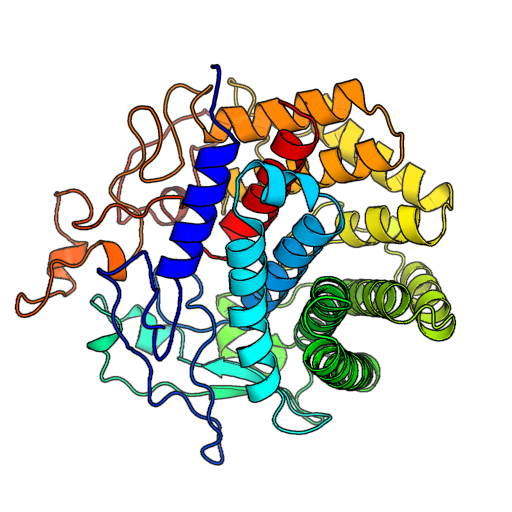4.023 1.00 8.47 353 ASN A C 1
ATOM 2770 O O . ASN A 1 353 ? 57.944 -44.518 -4.556 1.00 9.82 353 ASN A O 1
ATOM 2775 N N . PRO A 1 354 ? 59.942 -45.127 -3.727 1.00 8.14 354 PRO A N 1
ATOM 2776 C CA . PRO A 1 354 ? 59.725 -46.542 -4.038 1.00 8.21 354 PRO A CA 1
ATOM 2777 C C . PRO A 1 354 ? 58.692 -47.183 -3.116 1.00 9.04 354 PRO A C 1
ATOM 2778 O O . PRO A 1 354 ? 58.302 -46.608 -2.098 1.00 9.61 354 PRO A O 1
ATOM 2782 N N . PRO A 1 355 ? 58.219 -48.383 -3.475 1.00 8.92 355 PRO A N 1
ATOM 2783 C CA . PRO A 1 355 ? 57.240 -49.056 -2.621 1.00 8.29 355 PRO A CA 1
ATOM 2784 C C . PRO A 1 355 ? 57.961 -49.363 -1.312 1.00 8.75 355 PRO A C 1
ATOM 2785 O O . PRO A 1 355 ? 59.127 -49.766 -1.335 1.00 8.02 355 PRO A O 1
ATOM 2789 N N . THR A 1 356 ? 57.292 -49.167 -0.182 1.00 8.39 356 THR A N 1
ATOM 2790 C CA . THR A 1 356 ? 57.918 -49.465 1.100 1.00 8.34 356 THR A CA 1
ATOM 2791 C C . THR A 1 356 ? 57.144 -50.537 1.856 1.00 7.81 356 THR A C 1
ATOM 2792 O O . THR A 1 356 ? 57.554 -50.965 2.934 1.00 8.71 356 THR A O 1
ATOM 2796 N N . ARG A 1 357 ? 56.031 -50.981 1.279 1.00 7.56 357 ARG A N 1
ATOM 2797 C CA . ARG A 1 357 ? 55.208 -51.999 1.918 1.00 7.28 357 ARG A CA 1
ATOM 2798 C C . ARG A 1 357 ? 54.973 -53.219 1.024 1.00 7.83 357 ARG A C 1
ATOM 2799 O O . ARG A 1 357 ? 53.830 -53.631 0.799 1.00 7.56 357 ARG A O 1
ATOM 2807 N N . PRO A 1 358 ? 56.052 -53.816 0.496 1.00 6.24 358 PRO A N 1
ATOM 2808 C CA . PRO A 1 358 ? 55.836 -54.989 -0.356 1.00 6.82 358 PRO A CA 1
ATOM 2809 C C . PRO A 1 358 ? 55.129 -56.099 0.420 1.00 7.40 358 PRO A C 1
ATOM 2810 O O . PRO A 1 358 ? 55.305 -56.230 1.633 1.00 7.70 358 PRO A O 1
ATOM 2814 N N . HIS A 1 359 ? 54.315 -56.875 -0.289 1.00 7.77 359 HIS A N 1
ATOM 2815 C CA . HIS A 1 359 ? 53.572 -57.995 0.293 1.00 7.52 359 HIS A CA 1
ATOM 2816 C C . HIS A 1 359 ? 54.627 -59.069 0.537 1.00 8.47 359 HIS A C 1
ATOM 2817 O O . HIS A 1 359 ? 54.751 -60.032 -0.223 1.00 9.00 359 HIS A O 1
ATOM 2824 N N . HIS A 1 360 ? 55.359 -58.914 1.631 1.00 7.70 360 HIS A N 1
ATOM 2825 C CA . HIS A 1 360 ? 56.487 -59.787 1.912 1.00 6.34 360 HIS A CA 1
ATOM 2826 C C . HIS A 1 360 ? 56.686 -59.940 3.416 1.00 6.66 360 HIS A C 1
ATOM 2827 O O . HIS A 1 360 ? 56.935 -58.966 4.129 1.00 7.19 360 HIS A O 1
ATOM 2834 N N . ARG A 1 361 ? 56.589 -61.177 3.886 1.00 6.59 361 ARG A N 1
ATOM 2835 C CA . ARG A 1 361 ? 56.707 -61.471 5.305 1.00 6.59 361 ARG A CA 1
ATOM 2836 C C . ARG A 1 361 ? 58.026 -61.158 5.996 1.00 6.51 361 ARG A C 1
ATOM 2837 O O . ARG A 1 361 ? 58.056 -60.376 6.946 1.00 7.55 361 ARG A O 1
ATOM 2845 N N . SER A 1 362 ? 59.121 -61.750 5.532 1.00 7.43 362 SER A N 1
ATOM 2846 C CA . SER A 1 362 ? 60.388 -61.534 6.218 1.00 7.35 362 SER A CA 1
ATOM 2847 C C . SER A 1 362 ? 60.826 -60.081 6.334 1.00 7.19 362 SER A C 1
ATOM 2848 O O . SER A 1 362 ? 61.334 -59.676 7.379 1.00 8.64 362 SER A O 1
ATOM 2851 N N . SER A 1 363 ? 60.623 -59.286 5.291 1.00 7.11 363 SER A N 1
ATOM 2852 C CA . SER A 1 363 ? 61.027 -57.885 5.365 1.00 6.92 363 SER A CA 1
ATOM 2853 C C . SER A 1 363 ? 60.106 -57.045 6.251 1.00 7.41 363 SER A C 1
ATOM 2854 O O . SER A 1 363 ? 60.503 -55.994 6.742 1.00 8.00 363 SER A O 1
ATOM 2857 N N . SER A 1 364 ? 58.877 -57.504 6.461 1.00 7.62 364 SER A N 1
ATOM 2858 C CA . SER A 1 364 ? 57.934 -56.753 7.289 1.00 8.10 364 SER A CA 1
ATOM 2859 C C . SER A 1 364 ? 58.232 -56.885 8.778 1.00 8.86 364 SER A C 1
ATOM 2860 O O . SER A 1 364 ? 57.828 -56.048 9.585 1.00 9.07 364 SER A O 1
ATOM 2863 N N . CYS A 1 365 ? 58.953 -57.935 9.136 1.00 8.45 365 CYS A N 1
ATOM 2864 C CA . CYS A 1 365 ? 59.242 -58.217 10.531 1.00 8.95 365 CYS A CA 1
ATOM 2865 C C . CYS A 1 365 ? 60.343 -57.450 11.232 1.00 10.41 365 CYS A C 1
ATOM 2866 O O . CYS A 1 365 ? 61.396 -57.186 10.663 1.00 10.56 365 CYS A O 1
ATOM 2869 N N . PRO A 1 366 ? 60.103 -57.083 12.499 1.00 10.96 366 PRO A N 1
ATOM 2870 C CA . PRO A 1 366 ? 61.119 -56.362 13.264 1.00 11.83 366 PRO A CA 1
ATOM 2871 C C . PRO A 1 366 ? 62.078 -57.471 13.697 1.00 11.17 366 PRO A C 1
ATOM 2872 O O . PRO A 1 366 ? 61.782 -58.654 13.510 1.00 11.28 366 PRO A O 1
ATOM 2876 N N . PRO A 1 367 ? 63.236 -57.122 14.267 1.00 12.60 367 PRO A N 1
ATOM 2877 C CA . PRO A 1 367 ? 64.125 -58.213 14.670 1.00 12.80 367 PRO A CA 1
ATOM 2878 C C . PRO A 1 367 ? 63.628 -58.924 15.922 1.00 11.78 367 PRO A C 1
ATOM 2879 O O . PRO A 1 367 ? 62.907 -58.339 16.736 1.00 12.11 367 PRO A O 1
ATOM 2883 N N . ALA A 1 368 ? 63.994 -60.193 16.059 1.00 12.61 368 ALA A N 1
ATOM 2884 C CA . ALA A 1 368 ? 63.617 -60.956 17.238 1.00 11.65 368 ALA A CA 1
ATOM 2885 C C . ALA A 1 368 ? 64.312 -60.233 18.393 1.00 12.16 368 ALA A C 1
ATOM 2886 O O . ALA A 1 368 ? 65.313 -59.545 18.182 1.00 13.81 368 ALA A O 1
ATOM 2888 N N . PRO A 1 369 ? 63.825 -60.405 19.631 1.00 11.49 369 PRO A N 1
ATOM 2889 C CA . PRO A 1 369 ? 62.689 -61.213 20.083 1.00 10.78 369 PRO A CA 1
ATOM 2890 C C . PRO A 1 369 ? 61.301 -60.589 19.949 1.00 9.48 369 PRO A C 1
ATOM 2891 O O . PRO A 1 369 ? 60.322 -61.165 20.420 1.00 9.79 369 PRO A O 1
ATOM 2895 N N . ALA A 1 370 ? 61.201 -59.416 19.333 1.00 10.26 370 ALA A N 1
ATOM 2896 C CA . ALA A 1 370 ? 59.892 -58.797 19.168 1.00 10.77 370 ALA A CA 1
ATOM 2897 C C . ALA A 1 370 ? 59.032 -59.732 18.330 1.00 9.90 370 ALA A C 1
ATOM 2898 O O . ALA A 1 370 ? 59.518 -60.371 17.397 1.00 11.04 370 ALA A O 1
ATOM 2900 N N . THR A 1 371 ? 57.752 -59.821 18.663 1.00 9.77 371 THR A N 1
ATOM 2901 C CA . THR A 1 371 ? 56.861 -60.696 17.920 1.00 10.20 371 THR A CA 1
ATOM 2902 C C . THR A 1 371 ? 56.579 -60.191 16.513 1.00 10.06 371 THR A C 1
ATOM 2903 O O . THR A 1 371 ? 56.480 -58.985 16.282 1.00 10.76 371 THR A O 1
ATOM 2907 N N . CYS A 1 372 ? 56.484 -61.127 15.575 1.00 8.88 372 CYS A N 1
ATOM 2908 C CA . CYS A 1 372 ? 56.105 -60.797 14.210 1.00 8.03 372 CYS A CA 1
ATOM 2909 C C . CYS A 1 372 ? 54.939 -61.726 13.933 1.00 8.80 372 CYS A C 1
ATOM 2910 O O . CYS A 1 372 ? 55.084 -62.950 13.980 1.00 9.38 372 CYS A O 1
ATOM 2913 N N . ASP A 1 373 ? 53.775 -61.145 13.677 1.00 8.54 373 ASP A N 1
ATOM 2914 C CA . ASP A 1 373 ? 52.583 -61.935 13.409 1.00 7.81 373 ASP A CA 1
ATOM 2915 C C . ASP A 1 373 ? 51.665 -61.165 12.475 1.00 8.33 373 ASP A C 1
ATOM 2916 O O . ASP A 1 373 ? 52.109 -60.234 11.805 1.00 8.33 373 ASP A O 1
ATOM 2921 N N . TRP A 1 374 ? 50.392 -61.540 12.416 1.00 7.82 374 TRP A N 1
ATOM 2922 C CA . TRP A 1 374 ? 49.482 -60.837 11.524 1.00 8.16 374 TRP A CA 1
ATOM 2923 C C . TRP A 1 374 ? 49.259 -59.380 11.905 1.00 7.83 374 TRP A C 1
ATOM 2924 O O . TRP A 1 374 ? 48.798 -58.590 11.083 1.00 8.21 374 TRP A O 1
ATOM 2935 N N . ASN A 1 375 ? 49.577 -59.013 13.143 1.00 9.18 375 ASN A N 1
ATOM 2936 C CA . ASN A 1 375 ? 49.431 -57.619 13.536 1.00 9.43 375 ASN A CA 1
ATOM 2937 C C . ASN A 1 375 ? 50.511 -56.820 12.805 1.00 9.48 375 ASN A C 1
ATOM 2938 O O . ASN A 1 375 ? 50.335 -55.642 12.510 1.00 11.05 375 ASN A O 1
ATOM 2943 N N . THR A 1 376 ? 51.630 -57.476 12.504 1.00 9.24 376 THR A N 1
ATOM 2944 C CA . THR A 1 376 ? 52.725 -56.835 11.781 1.00 9.73 376 THR A CA 1
ATOM 2945 C C . THR A 1 376 ? 52.252 -56.582 10.349 1.00 9.87 376 THR A C 1
ATOM 2946 O O . THR A 1 376 ? 52.481 -55.514 9.784 1.00 10.83 376 THR A O 1
ATOM 2950 N N . PHE A 1 377 ? 51.591 -57.577 9.766 1.00 9.97 377 PHE A N 1
ATOM 2951 C CA . PHE A 1 377 ? 51.046 -57.455 8.419 1.00 10.28 377 PHE A CA 1
ATOM 2952 C C . PHE A 1 377 ? 50.066 -56.281 8.383 1.00 10.55 377 PHE A C 1
ATOM 2953 O O . PHE A 1 377 ? 50.025 -55.509 7.423 1.00 10.79 377 PHE A O 1
ATOM 2961 N N . ASN A 1 378 ? 49.291 -56.161 9.456 1.00 10.71 378 ASN A N 1
ATOM 2962 C CA . ASN A 1 378 ? 48.259 -55.138 9.594 1.00 12.08 378 ASN A CA 1
ATOM 2963 C C . ASN A 1 378 ? 48.791 -53.744 9.944 1.00 12.65 378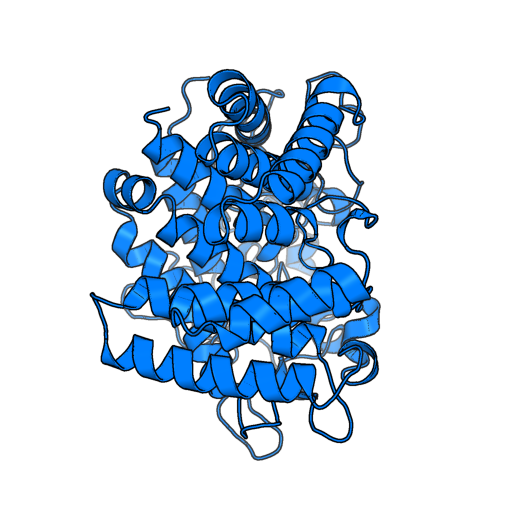 ASN A C 1
ATOM 2964 O O . ASN A 1 378 ? 48.024 -52.785 10.006 1.00 13.98 378 ASN A O 1
ATOM 2969 N N . SER A 1 379 ? 50.099 -53.628 10.161 1.00 13.48 379 SER A N 1
ATOM 2970 C CA . SER A 1 379 ? 50.704 -52.345 10.512 1.00 14.77 379 SER A CA 1
ATOM 2971 C C . SER A 1 379 ? 50.640 -51.304 9.399 1.00 15.56 379 SER A C 1
ATOM 2972 O O . SER A 1 379 ? 50.889 -51.609 8.236 1.00 16.04 379 SER A O 1
ATOM 2975 N N . PRO A 1 380 ? 50.296 -50.054 9.748 1.00 17.73 380 PRO A N 1
ATOM 2976 C CA . PRO A 1 380 ? 50.208 -48.970 8.765 1.00 18.45 380 PRO A CA 1
ATOM 2977 C C . PRO A 1 380 ? 51.606 -48.506 8.358 1.00 17.92 380 PRO A C 1
ATOM 2978 O O . PRO A 1 380 ? 51.789 -47.871 7.321 1.00 18.43 380 PRO A O 1
ATOM 2982 N N . ASP A 1 381 ? 52.587 -48.841 9.190 1.00 16.53 381 ASP A N 1
ATOM 2983 C CA . ASP A 1 381 ? 53.974 -48.457 8.958 1.00 15.96 381 ASP A CA 1
ATOM 2984 C C . ASP A 1 381 ? 54.609 -49.217 7.801 1.00 15.11 381 ASP A C 1
ATOM 2985 O O . ASP A 1 381 ? 54.149 -50.294 7.421 1.00 13.81 381 ASP A O 1
ATOM 2990 N N . PRO A 1 382 ? 55.676 -48.654 7.214 1.00 13.55 382 PRO A N 1
ATOM 2991 C CA . PRO A 1 382 ? 56.357 -49.321 6.104 1.00 13.12 382 PRO A CA 1
ATOM 2992 C C . PRO A 1 382 ? 57.029 -50.590 6.627 1.00 11.41 382 PRO A C 1
ATOM 2993 O O . PRO A 1 382 ? 57.252 -50.724 7.834 1.00 11.63 382 PRO A O 1
ATOM 2997 N N . ASN A 1 383 ? 57.332 -51.527 5.734 1.00 9.72 383 ASN A N 1
ATOM 2998 C CA . ASN A 1 383 ? 57.996 -52.759 6.146 1.00 8.73 383 ASN A CA 1
ATOM 2999 C C . ASN A 1 383 ? 59.254 -52.383 6.915 1.00 9.24 383 ASN A C 1
ATOM 3000 O O . ASN A 1 383 ? 60.024 -51.527 6.477 1.00 10.81 383 ASN A O 1
ATOM 3005 N N . TYR A 1 384 ? 59.456 -53.027 8.059 1.00 8.97 384 TYR A N 1
ATOM 3006 C CA . TYR A 1 384 ? 60.605 -52.743 8.910 1.00 9.42 384 TYR A CA 1
ATOM 3007 C C . TYR A 1 384 ? 61.929 -52.757 8.152 1.00 10.35 384 TYR A C 1
ATOM 3008 O O . TYR A 1 384 ? 62.746 -51.848 8.306 1.00 11.05 384 TYR A O 1
ATOM 3017 N N . HIS A 1 385 ? 62.141 -53.787 7.339 1.00 9.25 385 HIS A N 1
ATOM 3018 C CA . HIS A 1 385 ? 63.363 -53.902 6.550 1.00 9.32 385 HIS A CA 1
ATOM 3019 C C . HIS A 1 385 ? 63.096 -53.478 5.114 1.00 10.07 385 HIS A C 1
ATOM 3020 O O . HIS A 1 385 ? 62.060 -53.817 4.541 1.00 11.63 385 HIS A O 1
ATOM 3027 N N . VAL A 1 386 ? 64.031 -52.736 4.534 1.00 8.73 386 VAL A N 1
ATOM 3028 C CA . VAL A 1 386 ? 63.901 -52.327 3.146 1.00 8.17 386 VAL A CA 1
ATOM 3029 C C . VAL A 1 386 ? 64.283 -53.550 2.312 1.00 7.37 386 VAL A C 1
ATOM 3030 O O . VAL A 1 386 ? 65.357 -54.126 2.497 1.00 8.67 386 VAL A O 1
ATOM 3034 N N . LEU A 1 387 ? 63.397 -53.949 1.406 1.00 7.84 387 LEU A N 1
ATOM 3035 C CA . LEU A 1 387 ? 63.640 -55.119 0.566 1.00 7.32 387 LEU A CA 1
ATOM 3036 C C . LEU A 1 387 ? 64.357 -54.695 -0.709 1.00 7.35 387 LEU A C 1
ATOM 3037 O O . LEU A 1 387 ? 63.819 -54.779 -1.815 1.00 8.02 387 LEU A O 1
ATOM 3042 N N . SER A 1 388 ? 65.593 -54.248 -0.535 1.00 7.45 388 SER A N 1
ATOM 3043 C CA . SER A 1 388 ? 66.397 -53.758 -1.643 1.00 6.45 388 SER A CA 1
ATOM 3044 C C . SER A 1 388 ? 66.377 -54.639 -2.883 1.00 6.36 388 SER A C 1
ATOM 3045 O O . SER A 1 388 ? 66.623 -55.845 -2.804 1.00 7.54 388 SER A O 1
ATOM 3048 N N . GLY A 1 389 ? 66.071 -54.018 -4.022 1.00 6.89 389 GLY A N 1
ATOM 3049 C CA . GLY A 1 389 ? 66.072 -54.717 -5.296 1.00 7.50 389 GLY A CA 1
ATOM 3050 C C . GLY A 1 389 ? 64.807 -55.384 -5.796 1.00 7.04 389 GLY A C 1
ATOM 3051 O O . GLY A 1 389 ? 64.731 -55.734 -6.974 1.00 7.62 389 GLY A O 1
ATOM 3052 N N . ALA A 1 390 ? 63.815 -55.561 -4.932 1.00 7.48 390 ALA A N 1
ATOM 3053 C CA . ALA A 1 390 ? 62.580 -56.229 -5.337 1.00 6.74 390 ALA A CA 1
ATOM 3054 C C . ALA A 1 390 ? 61.694 -55.428 -6.283 1.00 6.89 390 ALA A C 1
ATOM 3055 O O . ALA A 1 390 ? 61.318 -54.291 -5.985 1.00 7.16 390 ALA A O 1
ATOM 3057 N N . LEU A 1 391 ? 61.355 -56.036 -7.418 1.00 6.71 391 LEU A N 1
ATOM 3058 C CA . LEU A 1 391 ? 60.474 -55.411 -8.403 1.00 6.33 391 LEU A CA 1
ATOM 3059 C C . LEU A 1 391 ? 59.039 -55.803 -8.036 1.00 7.35 391 LEU A C 1
ATOM 3060 O O . LEU A 1 391 ? 58.709 -56.992 -7.998 1.00 7.28 391 LEU A O 1
ATOM 3065 N N . VAL A 1 392 ? 58.189 -54.819 -7.751 1.00 6.48 392 VAL A N 1
ATOM 3066 C CA . VAL A 1 392 ? 56.807 -55.121 -7.386 1.00 6.76 392 VAL A CA 1
ATOM 3067 C C . VAL A 1 392 ? 55.918 -55.331 -8.610 1.00 6.76 392 VAL A C 1
ATOM 3068 O O . VAL A 1 392 ? 56.353 -55.137 -9.746 1.00 7.52 392 VAL A O 1
ATOM 3072 N N . GLY A 1 393 ? 54.674 -55.739 -8.367 1.00 7.76 393 GLY A N 1
ATOM 3073 C CA . GLY A 1 393 ? 53.737 -55.946 -9.457 1.00 8.10 393 GLY A CA 1
ATOM 3074 C C . GLY A 1 393 ? 53.662 -54.686 -10.297 1.00 8.28 393 GLY A C 1
ATOM 3075 O O . GLY A 1 393 ? 53.750 -54.737 -11.525 1.00 8.99 393 GLY A O 1
ATOM 3076 N N . GLY A 1 394 ? 53.484 -53.545 -9.639 1.00 8.46 394 GLY A N 1
ATOM 3077 C CA . GLY A 1 394 ? 53.448 -52.295 -10.370 1.00 9.24 394 GLY A CA 1
ATOM 3078 C C . GLY A 1 394 ? 52.128 -51.562 -10.426 1.00 9.09 394 GLY A C 1
ATOM 3079 O O . GLY A 1 394 ? 51.184 -51.895 -9.711 1.00 10.00 394 GLY A O 1
ATOM 3080 N N . PRO A 1 395 ? 52.039 -50.544 -11.293 1.00 9.41 395 PRO A N 1
ATOM 3081 C CA . PRO A 1 395 ? 50.840 -49.722 -11.475 1.00 10.06 395 PRO A CA 1
ATOM 3082 C C . PRO A 1 395 ? 49.788 -50.387 -12.349 1.00 10.75 395 PRO A C 1
ATOM 3083 O O . PRO A 1 395 ? 50.036 -51.431 -12.961 1.00 11.21 395 PRO A O 1
ATOM 3087 N N . ASP A 1 396 ? 48.604 -49.785 -12.401 1.00 11.47 396 ASP A N 1
ATOM 3088 C CA . ASP A 1 396 ? 47.545 -50.333 -13.233 1.00 11.86 396 ASP A CA 1
ATOM 3089 C C . ASP A 1 396 ? 47.711 -49.830 -14.663 1.00 11.62 396 ASP A C 1
ATOM 3090 O O . ASP A 1 396 ? 48.703 -49.171 -14.988 1.00 11.60 396 ASP A O 1
ATOM 3095 N N . GLN A 1 397 ? 46.742 -50.142 -15.516 1.00 11.95 397 GLN A N 1
ATOM 3096 C CA . GLN A 1 397 ? 46.805 -49.754 -16.921 1.00 12.80 397 GLN A CA 1
ATOM 3097 C C . GLN A 1 397 ? 46.847 -48.249 -17.183 1.00 12.48 397 GLN A C 1
ATOM 3098 O O . GLN A 1 397 ? 47.095 -47.822 -18.311 1.00 12.49 397 GLN A O 1
ATOM 3104 N N . ASN A 1 398 ? 46.611 -47.449 -16.148 1.00 12.70 398 ASN A N 1
ATOM 3105 C CA . ASN A 1 398 ? 46.640 -45.997 -16.296 1.00 13.23 398 ASN A CA 1
ATOM 3106 C C . ASN A 1 398 ? 47.727 -45.354 -15.441 1.00 12.36 398 ASN A C 1
ATOM 3107 O O . ASN A 1 398 ? 47.640 -44.174 -15.095 1.00 12.98 398 ASN A O 1
ATOM 3112 N N . ASP A 1 399 ? 48.746 -46.142 -15.104 1.00 11.35 399 ASP A N 1
ATOM 3113 C CA . ASP A 1 399 ? 49.881 -45.675 -14.304 1.00 12.21 399 ASP A CA 1
ATOM 3114 C C . ASP A 1 399 ? 49.526 -45.270 -12.874 1.00 13.48 399 ASP A C 1
ATOM 3115 O O . ASP A 1 399 ? 50.272 -44.527 -12.235 1.00 14.81 399 ASP A O 1
ATOM 3120 N N . ASN A 1 400 ? 48.396 -45.755 -12.372 1.00 12.85 400 ASN A N 1
ATOM 3121 C CA . ASN A 1 400 ? 47.960 -45.434 -11.013 1.00 13.20 400 ASN A CA 1
ATOM 3122 C C . ASN A 1 400 ? 48.501 -46.479 -10.048 1.00 12.06 400 ASN A C 1
ATOM 3123 O O . ASN A 1 400 ? 48.555 -47.664 -10.373 1.00 11.27 400 ASN A O 1
ATOM 3128 N N . TYR A 1 401 ? 48.890 -46.039 -8.856 1.00 10.95 401 TYR A N 1
ATOM 3129 C CA . TYR A 1 401 ? 49.462 -46.945 -7.871 1.00 10.50 401 TYR A CA 1
ATOM 3130 C C . TYR A 1 401 ? 49.437 -46.389 -6.450 1.00 10.89 401 TYR A C 1
ATOM 3131 O O . TYR A 1 401 ? 49.667 -45.199 -6.231 1.00 11.13 401 TYR A O 1
ATOM 3140 N N . VAL A 1 402 ? 49.164 -47.273 -5.495 1.00 12.29 402 VAL A N 1
ATOM 3141 C CA . VAL A 1 402 ? 49.146 -46.934 -4.078 1.00 13.28 402 VAL A CA 1
ATOM 3142 C C . VAL A 1 402 ? 49.916 -48.043 -3.364 1.00 11.96 402 VAL A C 1
ATOM 3143 O O . VAL A 1 402 ? 49.633 -49.224 -3.547 1.00 13.66 402 VAL A O 1
ATOM 3147 N N . ASP A 1 403 ? 50.894 -47.645 -2.561 1.00 11.10 403 ASP A N 1
ATOM 3148 C CA . ASP A 1 403 ? 51.746 -48.569 -1.818 1.00 11.10 403 ASP A CA 1
ATOM 3149 C C . ASP A 1 403 ? 50.964 -49.162 -0.640 1.00 11.32 403 ASP A C 1
ATOM 3150 O O . ASP A 1 403 ? 50.811 -48.532 0.403 1.00 15.40 403 ASP A O 1
ATOM 3155 N N . ASP A 1 404 ? 50.469 -50.383 -0.827 1.00 10.64 404 ASP A N 1
ATOM 3156 C CA . ASP A 1 404 ? 49.662 -51.067 0.182 1.00 12.19 404 ASP A CA 1
ATOM 3157 C C . ASP A 1 404 ? 50.063 -52.537 0.328 1.00 10.79 404 ASP A C 1
ATOM 3158 O O . ASP A 1 404 ? 50.031 -53.297 -0.637 1.00 10.15 404 ASP A O 1
ATOM 3163 N N . ARG A 1 405 ? 50.426 -52.931 1.546 1.00 10.11 405 ARG A N 1
ATOM 3164 C CA . ARG A 1 405 ? 50.869 -54.299 1.809 1.00 9.99 405 ARG A CA 1
ATOM 3165 C C . ARG A 1 405 ? 49.836 -55.375 1.495 1.00 9.14 405 ARG A C 1
ATOM 3166 O O . ARG A 1 405 ? 50.197 -56.484 1.101 1.00 10.27 405 ARG A O 1
ATOM 3174 N N . SER A 1 406 ? 48.556 -55.056 1.660 1.00 10.14 406 SER A N 1
ATOM 3175 C CA . SER A 1 406 ? 47.503 -56.034 1.404 1.00 10.00 406 SER A CA 1
ATOM 3176 C C . SER A 1 406 ? 47.167 -56.170 -0.076 1.00 10.30 406 SER A C 1
ATOM 3177 O O . SER A 1 406 ? 46.469 -57.099 -0.479 1.00 12.09 406 SER A O 1
ATOM 3180 N N . ASP A 1 407 ? 47.666 -55.241 -0.882 1.00 10.83 407 ASP A N 1
ATOM 3181 C CA . ASP A 1 407 ? 47.404 -55.255 -2.314 1.00 13.47 407 ASP A CA 1
ATOM 3182 C C . ASP A 1 407 ? 48.420 -56.158 -2.998 1.00 13.52 407 ASP A C 1
ATOM 3183 O O . ASP A 1 407 ? 49.468 -55.698 -3.453 1.00 15.11 407 ASP A O 1
ATOM 3188 N N . TYR A 1 408 ? 48.117 -57.448 -3.077 1.00 13.85 408 TYR A N 1
ATOM 3189 C CA . TYR A 1 408 ? 49.059 -58.361 -3.696 1.00 15.67 408 TYR A CA 1
ATOM 3190 C C . TYR A 1 408 ? 49.227 -58.139 -5.193 1.00 14.92 408 TYR A C 1
ATOM 3191 O O . TYR A 1 408 ? 50.314 -58.345 -5.728 1.00 16.57 408 TYR A O 1
ATOM 3200 N N . VAL A 1 409 ? 48.179 -57.693 -5.876 1.00 11.46 409 VAL A N 1
ATOM 3201 C CA . VAL A 1 409 ? 48.314 -57.459 -7.308 1.00 11.16 409 VAL A CA 1
ATOM 3202 C C . VAL A 1 409 ? 49.451 -56.479 -7.576 1.00 11.16 409 VAL A C 1
ATOM 3203 O O . VAL A 1 409 ? 50.380 -56.772 -8.328 1.00 11.73 409 VAL A O 1
ATOM 3207 N N . HIS A 1 410 ? 49.389 -55.321 -6.931 1.00 9.16 410 HIS A N 1
ATOM 3208 C CA . HIS A 1 410 ? 50.386 -54.289 -7.146 1.00 9.55 410 HIS A CA 1
ATOM 3209 C C . HIS A 1 410 ? 51.651 -54.365 -6.293 1.00 8.42 410 HIS A C 1
ATOM 3210 O O . HIS A 1 410 ? 52.717 -53.943 -6.739 1.00 8.38 410 HIS A O 1
ATOM 3217 N N . ASN A 1 411 ? 51.547 -54.911 -5.086 1.00 8.74 411 ASN A N 1
ATOM 3218 C CA . ASN A 1 411 ? 52.714 -54.993 -4.212 1.00 8.34 411 ASN A CA 1
ATOM 3219 C C . ASN A 1 411 ? 53.320 -56.375 -4.031 1.00 8.06 411 ASN A C 1
ATOM 3220 O O . ASN A 1 411 ? 54.119 -56.598 -3.125 1.00 9.03 411 ASN A O 1
ATOM 3225 N N . GLU A 1 412 ? 52.946 -57.303 -4.900 1.00 9.69 412 GLU A N 1
ATOM 3226 C CA . GLU A 1 412 ? 53.523 -58.637 -4.842 1.00 9.87 412 GLU A CA 1
ATOM 3227 C C . GLU A 1 412 ? 54.968 -58.523 -5.319 1.00 8.85 412 GLU A C 1
ATOM 3228 O O . GLU A 1 412 ? 55.294 -57.671 -6.150 1.00 7.88 412 GLU A O 1
ATOM 3234 N N . VAL A 1 413 ? 55.830 -59.364 -4.762 1.00 8.24 413 VAL A N 1
ATOM 3235 C CA . VAL A 1 413 ? 57.228 -59.437 -5.163 1.00 8.72 413 VAL A CA 1
ATOM 3236 C C . VAL A 1 413 ? 57.453 -60.937 -5.276 1.00 8.26 413 VAL A C 1
ATOM 3237 O O . VAL A 1 413 ? 56.810 -61.712 -4.565 1.00 9.44 413 VAL A O 1
ATOM 3241 N N . ALA A 1 414 ? 58.335 -61.361 -6.171 1.00 7.96 414 ALA A N 1
ATOM 3242 C CA . ALA A 1 414 ? 58.571 -62.788 -6.342 1.00 7.46 414 ALA A CA 1
ATOM 3243 C C . ALA A 1 414 ? 59.876 -63.071 -7.058 1.00 7.38 414 ALA A C 1
ATOM 3244 O O . ALA A 1 414 ? 60.379 -62.234 -7.808 1.00 7.39 414 ALA A O 1
ATOM 3246 N N . THR A 1 415 ? 60.422 -64.259 -6.834 1.00 7.07 415 THR A N 1
ATOM 3247 C CA . THR A 1 415 ? 61.664 -64.625 -7.491 1.00 7.55 415 THR A CA 1
ATOM 3248 C C . THR A 1 415 ? 61.524 -64.548 -9.011 1.00 7.70 415 THR A C 1
ATOM 3249 O O . THR A 1 415 ? 62.434 -64.067 -9.689 1.00 7.96 415 THR A O 1
ATOM 3253 N N . ASP A 1 416 ? 60.397 -64.996 -9.563 1.00 7.96 416 ASP A N 1
ATOM 3254 C CA . ASP A 1 416 ? 60.274 -64.927 -11.015 1.00 8.70 416 ASP A CA 1
ATOM 3255 C C . ASP A 1 416 ? 60.078 -63.510 -11.538 1.00 9.19 416 ASP A C 1
ATOM 3256 O O . ASP A 1 416 ? 60.317 -63.248 -12.711 1.00 11.10 416 ASP A O 1
ATOM 3261 N N . TYR A 1 417 ? 59.687 -62.585 -10.664 1.00 7.76 417 TYR A N 1
ATOM 3262 C CA . TYR A 1 417 ? 59.505 -61.192 -11.075 1.00 7.09 417 TYR A CA 1
ATOM 3263 C C . TYR A 1 417 ? 60.851 -60.533 -11.377 1.00 7.31 417 TYR A C 1
ATOM 3264 O O . TYR A 1 417 ? 60.963 -59.718 -12.289 1.00 7.62 417 TYR A O 1
ATOM 3273 N N . ASN A 1 418 ? 61.869 -60.879 -10.595 1.00 6.28 418 ASN A N 1
ATOM 3274 C CA . ASN A 1 418 ? 63.191 -60.285 -10.771 1.00 5.83 418 ASN A CA 1
ATOM 3275 C C . ASN A 1 418 ? 64.132 -60.944 -11.769 1.00 6.24 418 ASN A C 1
ATOM 3276 O O . ASN A 1 418 ? 65.180 -60.376 -12.071 1.00 6.98 418 ASN A O 1
ATOM 3281 N N . ALA A 1 419 ? 63.773 -62.114 -12.292 1.00 7.11 419 ALA A N 1
ATOM 3282 C CA . ALA A 1 419 ? 64.659 -62.829 -13.215 1.00 6.43 419 ALA A CA 1
ATOM 3283 C C . ALA A 1 419 ? 64.935 -62.116 -14.533 1.00 7.15 419 ALA A C 1
ATOM 3284 O O . ALA A 1 419 ? 66.084 -61.784 -14.828 1.00 7.96 419 ALA A O 1
ATOM 3286 N N . GLY A 1 420 ? 63.897 -61.898 -15.333 1.00 7.20 420 GLY A N 1
ATOM 3287 C CA . GLY A 1 420 ? 64.085 -61.210 -16.601 1.00 7.91 420 GLY A CA 1
ATOM 3288 C C . GLY A 1 420 ? 64.664 -59.828 -16.365 1.00 7.77 420 GLY A C 1
ATOM 3289 O O . GLY A 1 420 ? 65.553 -59.376 -17.085 1.00 8.00 420 GLY A O 1
ATOM 3290 N N . PHE A 1 421 ? 64.142 -59.166 -15.336 1.00 7.59 421 PHE A N 1
ATOM 3291 C CA . PHE A 1 421 ? 64.568 -57.834 -14.919 1.00 8.18 421 PHE A CA 1
ATOM 3292 C C . PHE A 1 421 ? 66.076 -57.799 -14.659 1.00 7.79 421 PHE A C 1
ATOM 3293 O O . PHE A 1 421 ? 66.792 -56.961 -15.212 1.00 8.34 421 PHE A O 1
ATOM 3301 N N . GLN A 1 422 ? 66.561 -58.719 -13.830 1.00 7.57 422 GLN A N 1
ATOM 3302 C CA . GLN A 1 422 ? 67.983 -58.752 -13.513 1.00 7.60 422 GLN A CA 1
ATOM 3303 C C . GLN A 1 422 ? 68.845 -59.037 -14.737 1.00 7.42 422 GLN A C 1
ATOM 3304 O O . GLN A 1 422 ? 69.891 -58.411 -14.927 1.00 8.03 422 GLN A O 1
ATOM 3310 N N . SER A 1 423 ? 68.412 -59.974 -15.574 1.00 7.96 423 SER A N 1
ATOM 3311 C CA . SER A 1 423 ? 69.178 -60.293 -16.767 1.00 7.92 423 SER A CA 1
ATOM 3312 C C . SER A 1 423 ? 69.201 -59.111 -17.733 1.00 6.78 423 SER A C 1
ATOM 3313 O O . SER A 1 423 ? 70.201 -58.885 -18.415 1.00 8.46 423 SER A O 1
ATOM 3316 N N . ALA A 1 424 ? 68.109 -58.352 -17.782 1.00 7.10 424 ALA A N 1
ATOM 3317 C CA . ALA A 1 424 ? 68.035 -57.179 -18.648 1.00 7.99 424 ALA A CA 1
ATOM 3318 C C . ALA A 1 424 ? 69.000 -56.112 -18.139 1.00 8.17 424 ALA A C 1
ATOM 3319 O O . ALA A 1 424 ? 69.637 -55.409 -18.926 1.00 8.86 424 ALA A O 1
ATOM 3321 N N . LEU A 1 425 ? 69.114 -55.994 -16.819 1.00 7.87 425 LEU A N 1
ATOM 3322 C CA . LEU A 1 425 ? 70.025 -55.020 -16.232 1.00 8.92 425 LEU A CA 1
ATOM 3323 C C . LEU A 1 425 ? 71.458 -55.375 -16.608 1.00 8.88 425 LEU A C 1
ATOM 3324 O O . LEU A 1 425 ? 72.252 -54.500 -16.949 1.00 9.54 425 LEU A O 1
ATOM 3329 N N . ALA A 1 426 ? 71.790 -56.662 -16.545 1.00 8.52 426 ALA A N 1
ATOM 3330 C CA . ALA A 1 426 ? 73.131 -57.109 -16.902 1.00 8.09 426 ALA A CA 1
ATOM 3331 C C . ALA A 1 426 ? 73.416 -56.747 -18.358 1.00 9.02 426 ALA A C 1
ATOM 3332 O O . ALA A 1 426 ? 74.528 -56.332 -18.696 1.00 9.34 426 ALA A O 1
ATOM 3334 N N . ALA A 1 427 ? 72.412 -56.904 -19.216 1.00 8.55 427 ALA A N 1
ATOM 3335 C CA . ALA A 1 427 ? 72.561 -56.581 -20.631 1.00 8.95 427 ALA A CA 1
ATOM 3336 C C . ALA A 1 427 ? 72.794 -55.082 -20.820 1.00 10.40 427 ALA A C 1
ATOM 3337 O O . ALA A 1 427 ? 73.662 -54.675 -21.593 1.00 10.85 427 ALA A O 1
ATOM 3339 N N . LEU A 1 428 ? 72.024 -54.260 -20.114 1.00 9.95 428 LEU A N 1
ATOM 3340 C CA . LEU A 1 428 ? 72.184 -52.816 -20.232 1.00 10.69 428 LEU A CA 1
ATOM 3341 C C . LEU A 1 428 ? 73.580 -52.392 -19.791 1.00 11.17 428 LEU A C 1
ATOM 3342 O O . LEU A 1 428 ? 74.187 -51.517 -20.405 1.00 12.26 428 LEU A O 1
ATOM 3347 N N . VAL A 1 429 ? 74.094 -53.017 -18.736 1.00 11.17 429 VAL A N 1
ATOM 3348 C CA . VAL A 1 429 ? 75.432 -52.690 -18.261 1.00 11.72 429 VAL A CA 1
ATOM 3349 C C . VAL A 1 429 ? 76.463 -53.125 -19.300 1.00 12.16 429 VAL A C 1
ATOM 3350 O O . VAL A 1 429 ? 77.415 -52.395 -19.586 1.00 12.48 429 VAL A O 1
ATOM 3354 N N . ALA A 1 430 ? 76.263 -54.310 -19.873 1.00 11.95 430 ALA A N 1
ATOM 3355 C CA . ALA A 1 430 ? 77.183 -54.837 -20.878 1.00 12.64 430 ALA A CA 1
ATOM 3356 C C . ALA A 1 430 ? 77.243 -53.940 -22.110 1.00 13.51 430 ALA A C 1
ATOM 3357 O O . ALA A 1 430 ? 78.280 -53.847 -22.772 1.00 14.71 430 ALA A O 1
ATOM 3359 N N . LEU A 1 431 ? 76.127 -53.282 -22.408 1.00 13.26 431 LEU A N 1
ATOM 3360 C CA . LEU A 1 431 ? 76.033 -52.394 -23.561 1.00 15.55 431 LEU A CA 1
ATOM 3361 C C . LEU A 1 431 ? 76.562 -50.992 -23.264 1.00 16.34 431 LEU A C 1
ATOM 3362 O O . LEU A 1 431 ? 76.601 -50.138 -24.152 1.00 18.26 431 LEU A O 1
ATOM 3367 N N . GLY A 1 432 ? 76.967 -50.757 -22.018 1.00 16.73 432 GLY A N 1
ATOM 3368 C CA . GLY A 1 432 ? 77.499 -49.459 -21.635 1.00 19.59 432 GLY A CA 1
ATOM 3369 C C . GLY A 1 432 ? 76.461 -48.377 -21.386 1.00 21.88 432 GLY A C 1
ATOM 3370 O O . GLY A 1 432 ? 76.785 -47.187 -21.397 1.00 21.25 432 GLY A O 1
ATOM 3371 N N . TYR A 1 433 ? 75.217 -48.785 -21.155 1.00 22.81 433 TYR A N 1
ATOM 3372 C CA . TYR A 1 433 ? 74.129 -47.842 -20.908 1.00 25.00 433 TYR A CA 1
ATOM 3373 C C . TYR A 1 433 ? 74.170 -47.257 -19.500 1.00 25.13 433 TYR A C 1
ATOM 3374 O O . TYR A 1 433 ? 75.015 -47.627 -18.686 1.00 26.30 433 TYR A O 1
#

Foldseek 3Di:
DPDPLLVLLVLQLLLLLQFKAAQHDPPRPVPLAHHAPPQFAAPVSQGQTFAGQWWQWRKRAQLLSLLLLLLLLVLCQVLVVLCVLSVRNVSSLVSNCRHLVNQLSQCVDLFKGWRIWAFVPLGVVWFAHRRPDDDHIHIFMAGLVRHALQSLLSNLLSLLSSLSSCVPVPVPSSVVSLVSSVSSLCSSVVRDDHNCVRVVSCCVPPGADDSLLSNLSSLLSNCVSPVPVVSVCSNVVSCVVVVLLPDDDAPASRDHSLVSLLSNCVVPVDVSSLVSLLVNLCCQVPPAQAAPLGARQDDLALRLLRSLRSLLSLLSSLVSVRVVVVSNVSSVVSLVVCQASLHFHQFWPHTHPYQQQALHRSQLDDRPPPTTTVVSLVDPDGRNHTSGNWGFSADDSHRDDDRHNVPRSGRITTSSSCSSSSSSSSSCSSVVD

Sequence (433 aa):
MAYDYKQVLRDSLLFYEAQRSGRLPADQKVTWRKDSALNDQGDQGQDLTGGYFDAGDFVKFGFPMAYTATVLAWGLIDFEAGYSSAGALDDGRKAVKWATDYFIKAHTSQNEFYGQVGQGDADHAFWGRPEDMTMARPAYKIDTSRPGSDLAGETAAALAAASIVFRNVDGTYSNNLLTHARQLFDFANNYRGKYSDSITDARNFYASADYRDELVWAAAWLYRATNDNTYLNTAESLYDEFGLQNWGGGLNWDSKVSGVQVLLAKLTNKQAYKDTVQSYVNYLINNQQKTPKGLLYIDMWGTLRHAANAAFIMLEAAELGLSASSYRQFAQTQIDYALGDGGRSFVCGFGSNPPTRPHHRSSSCPPAPATCDWNTFNSPDPNYHVLSGALVGGPDQNDNYVDDRSDYVHNEVATDYNAGFQSALAALVALGY

B-factor: mean 15.76, std 9.74, range [5.42, 57.46]